Protein AF-0000000086661125 (afdb_homodimer)

Radius of gyration: 25.48 Å; Cα contacts (8 Å, |Δi|>4): 1404; chains: 2; bounding box: 56×73×65 Å

Foldseek 3Di:
DAAFEAAQAEAAAPPPLVVLVVVCVQQPDPVCSVVSSVWRHQAAPPVQVQCVVLRHFAYAYEYDPPALLQPADQVVSAVVQLVVLVRVLVNCVVAPQHYAYAGGAQPPQLLSRLVSQCCSCVPSVHLYHEHEQFHQYDPVSPDTHACQDPSNLNNQVSCVVSLHAYEYWYHWDDDPCCVPPPVVPSSCTPPVARGLVRRLVRVVSNQFQAVCVVPVSYAYEYEQLRSPVLVCQVVVQCCLVPPVCVVCVVVVNNVRGHDDGPLSCLQRHYAYENAPPLDLQSVLSSCVRNNLLRYAYHHNPPSGPSVVNSCRCVVPVVSSQVSNPHQVSSCNRRHVSVCVSSVPDRHGCNPPDTD/DAAFEAAQAEAAAPPPLVVLVVVCVQQPDPVCSVVSSVWRHQDAPPVQVQCVVLRHFAYAYEYDPPALLQPADQVVSAVVQLVVLVRVLVNCVVAPQHYAYAGGAQPPQLLSRLVVQVCSCVPSVHLYHEHEQFRQYDDVSPDTHACQDPSNLNNQVSCVVSLHAYEYWYHWDDDPCCVPPPVVPSSCTPPVAPGLVRRLVRVVSNQFQAVCVVPVSYAYEYEQLRSPPLVCQVVVQCCLVPPVCVVCVVVVNNVRGHDDGPLSCLQRHYAYENAPPLDLQSVLSSCVRNNLLRYAYHHNPPSGPSVVNSCRCVVPVVSSQVSNPHQVSSCNRRHVSVCVSSVPDRHGCNPPDTD

Solvent-accessible surface area (backbone atoms only — not comparable to full-atom values): 35273 Å² total; per-residue (Å²): 99,51,21,23,39,32,62,54,26,37,31,45,69,81,89,46,59,72,60,51,50,57,50,33,72,68,64,36,24,70,92,45,38,68,59,39,67,58,46,30,51,37,72,71,50,67,47,49,51,54,30,54,76,61,24,36,16,33,40,24,33,29,73,35,72,45,47,37,19,65,38,28,51,54,70,58,14,44,52,50,20,54,52,49,43,51,50,51,40,69,61,32,66,87,38,66,43,40,36,48,33,32,34,51,51,25,67,78,42,31,63,60,27,32,52,52,48,49,46,36,36,74,75,63,64,29,51,31,32,43,42,31,57,46,24,25,22,57,98,82,38,77,37,71,45,67,82,35,48,76,81,30,46,64,22,52,49,43,39,41,73,68,63,34,36,37,30,53,38,48,39,69,73,54,68,70,57,21,64,68,72,29,62,93,35,58,76,36,52,32,81,52,37,44,22,34,54,50,37,38,52,51,53,47,30,26,48,50,44,18,45,51,72,78,36,67,76,39,38,39,36,34,45,47,61,40,28,45,47,68,64,42,46,65,41,29,37,48,38,41,68,62,22,40,46,49,39,28,44,76,69,71,39,48,87,44,38,44,82,73,52,63,65,54,46,41,64,66,24,36,35,23,20,33,23,62,38,90,42,57,70,50,49,25,53,48,29,71,72,50,37,44,81,28,32,29,36,28,41,27,31,62,76,34,52,65,67,60,47,39,49,45,58,51,65,36,33,70,62,44,18,60,46,51,70,28,64,68,35,43,44,28,21,31,27,49,34,52,34,61,64,56,64,54,78,83,37,43,47,63,78,50,79,79,131,99,52,21,23,38,31,60,54,27,38,31,46,67,81,89,45,58,70,60,51,52,56,50,34,72,67,63,36,24,70,92,46,39,67,58,39,67,59,46,31,52,37,73,70,49,67,47,48,53,54,30,54,77,62,25,36,17,32,39,25,34,30,72,35,73,45,45,38,19,64,39,29,53,55,70,58,14,45,51,48,19,53,51,49,43,53,51,50,41,67,61,33,66,86,38,67,44,40,36,50,31,32,35,50,52,25,66,80,44,31,63,60,28,30,51,51,48,48,46,36,37,74,73,62,63,29,50,30,32,42,44,31,57,47,25,24,23,58,98,81,38,76,37,70,46,66,80,36,49,74,82,31,46,64,22,52,51,43,38,43,74,68,64,34,37,38,31,53,38,48,38,70,74,54,68,70,57,20,63,69,70,29,63,93,34,57,77,37,51,33,80,53,37,44,23,35,53,49,37,39,51,52,54,48,28,26,46,49,42,18,44,50,74,79,37,67,75,41,38,38,34,34,44,46,62,40,29,45,46,68,66,41,46,65,40,27,37,49,39,41,67,63,21,42,46,49,39,28,45,78,69,71,40,47,88,45,36,43,83,73,52,62,66,53,46,39,64,67,24,36,34,23,19,33,24,64,41,89,44,59,70,50,48,25,54,47,29,70,72,51,36,44,80,28,32,29,36,29,41,26,32,62,76,35,51,66,67,61,47,37,51,45,60,50,66,36,32,70,61,44,18,58,45,52,69,29,63,67,35,43,43,29,20,32,27,50,34,51,35,61,63,54,66,53,78,82,36,43,47,62,78,51,77,80,130

pLDDT: mean 97.79, std 1.73, range [87.06, 98.94]

Nearest PDB structures (foldseek):
  6jqx-assembly1_B  TM=9.943E-01  e=3.481E-51  Cutaneotrichosporon moniliiforme
  7a19-assembly1_A  TM=9.849E-01  e=1.470E-46  Aspergillus oryzae
  4qro-assembly1_A  TM=9.450E-01  e=3.802E-34  Polaromonas sp. JS666
  4qs5-assembly2_D  TM=8.682E-01  e=1.731E-26  Novosphingobium aromaticivorans DSM 12444
  4qrn-assembly1_A  TM=8.675E-01  e=1.731E-26  Novosphingobium aromaticivorans DSM 12444

Organism: Colletotrichum gloeosporioides (NCBI:txid474922)

Sequence (710 aa):
MLGKIALEEAYEMAGMEAKSRREAALYINPNDRTRYMRQISDVNDERVKLADDHGIGYTIISLTVPGIQGIADQAEAERRATEVNNWAHDQIKARPDKLGAFACLSMHDPAQAGRELTRCVKELGMHGALLCDFQHAGPNGETYKFYDQREYDVFWKVVCELDVPVYIHPAAPADVMFDKLYAERKYLIGPPLSFANGVNLHLMGIISNGVFDRFPNLKIIVGHLGEHLPLDFWRINHWFEDVKKPIAKDEGNEDNMCKKTIYDYFKQNIWVTTSGHFSTHTLKYVVDEIGADRVLFSVDYPYETIENCSAWWDGKAEEVKEAVGGVENYRKIGRDNAKKLLKLGSFHDSEAPVSMLGKIALEEAYEMAGMEAKSRREAALYINPNDRTRYMRQISDVNDERVKLADDHGIGYTIISLTVPGIQGIADQAEAERRATEVNNWAHDQIKARPDKLGAFACLSMHDPAQAGRELTRCVKELGMHGALLCDFQHAGPNGETYKFYDQREYDVFWKVVCELDVPVYIHPAAPADVMFDKLYAERKYLIGPPLSFANGVNLHLMGIISNGVFDRFPNLKIIVGHLGEHLPLDFWRINHWFEDVKKPIAKDEGNEDNMCKKTIYDYFKQNIWVTTSGHFSTHTLKYVVDEIGADRVLFSVDYPYETIENCSAWWDGKAEEVKEAVGGVENYRKIGRDNAKKLLKLGSFHDSEAPVS

Secondary structure (DSSP, 8-state):
--SEEEEEEEE--TT-HHHHHHHHHHHS-GGGHHHHHHHTT-SSSHHHHHHHHTTEEEEEEEEPTT-GGG---HHHHHHHHHHHHHHHHHHHTT-TTTEEEPBP---SSHHHHHHHHHHHHHTT----EEEESSEEESTTS-EEE-TTSGGGHHHHHHHHHHT--EEEE-----HHHIIIIIGGGGGGTTTTTHHHHHHHHHHHHHHHTTHHHH-TT--EEE-GGGTTGGGGHHHHHHHIIIIIHHHHHHTT-TTTS--S-HHHHHHHTEEEE-TT---HHHHHHHHHHH-GGGEE----TTTS-HHHHHHHHTTTHHHHHHHHTSHHHHHIIIIIHHHHHHT--S-TTTT----/--SEEEEEEEE--TT-HHHHHHHHHHHS-GGGHHHHHHHTT-SSSHHHHHHHHTTEEEEEEEEPTT-GGG--SHHHHHHHHHHHHHHHHHHHTT-TTTEEEPBP---SSHHHHHHHHHHHHHTS----EEEESSEEESTTS-EEE-TTSGGGHHHHHHHHHHT--EEEE-----HHHIIIIIGGGGGGTTTTTHHHHHHHHHHHHHHHTTHHHH-TT--EEE-GGGTTGGGGHHHHHHHIIIIIHHHHHHTT-TTTS--S-HHHHHHHTEEEE-TT---HHHHHHHHHHH-GGGEE----TTTS-HHHHHHHHTTTHHHHHHHHTSHHHHHIIIIIHHHHHHT--S-TTTT----

InterPro domains:
  IPR006680 Amidohydrolase-related [PF04909] (46-344)
  IPR032465 2-amino-3-carboxymuconate-6-semialdehyde decarboxylase [PTHR21240] (14-344)
  IPR032466 Metal-dependent hydrolase [SSF51556] (34-344)

Structure (mmCIF, N/CA/C/O backbone):
data_AF-0000000086661125-model_v1
#
loop_
_entity.id
_entity.type
_entity.pdbx_description
1 polymer 'Salicylate decarboxylase'
#
loop_
_atom_site.group_PDB
_atom_site.id
_atom_site.type_symbol
_atom_site.label_atom_id
_atom_site.label_alt_id
_atom_site.label_comp_id
_atom_site.label_asym_id
_atom_site.label_entity_id
_atom_site.label_seq_id
_atom_site.pdbx_PDB_ins_code
_atom_site.Cartn_x
_atom_site.Cartn_y
_atom_site.Cartn_z
_atom_site.occupancy
_atom_site.B_iso_or_equiv
_atom_site.auth_seq_id
_atom_site.auth_comp_id
_atom_site.auth_asym_id
_atom_site.auth_atom_id
_atom_site.pdbx_PDB_model_num
ATOM 1 N N . MET A 1 1 ? -11.336 11.297 27.094 1 96.06 1 MET A N 1
ATOM 2 C CA . MET A 1 1 ? -10.281 12.141 27.641 1 96.06 1 MET A CA 1
ATOM 3 C C . MET A 1 1 ? -10.414 13.57 27.141 1 96.06 1 MET A C 1
ATOM 5 O O . MET A 1 1 ? -10.953 13.805 26.047 1 96.06 1 MET A O 1
ATOM 9 N N . LEU A 1 2 ? -9.93 14.492 27.859 1 98.06 2 LEU A N 1
ATOM 10 C CA . LEU A 1 2 ? -9.922 15.914 27.531 1 98.06 2 LEU A CA 1
ATOM 11 C C . LEU A 1 2 ? -8.547 16.344 27.016 1 98.06 2 LEU A C 1
ATOM 13 O O . LEU A 1 2 ? -7.547 15.664 27.281 1 98.06 2 LEU A O 1
ATOM 17 N N . GLY A 1 3 ? -8.547 17.422 26.203 1 98.62 3 GLY A N 1
ATOM 18 C CA . GLY A 1 3 ? -7.293 18.016 25.766 1 98.62 3 GLY A CA 1
ATOM 19 C C . GLY A 1 3 ? -6.66 17.297 24.594 1 98.62 3 GLY A C 1
ATOM 20 O O . GLY A 1 3 ? -5.453 17.391 24.375 1 98.62 3 GLY A O 1
ATOM 21 N N . LYS A 1 4 ? -7.406 16.469 23.891 1 98.81 4 LYS A N 1
ATOM 22 C CA . LYS A 1 4 ? -6.867 15.836 22.688 1 98.81 4 LYS A CA 1
ATOM 23 C C . LYS A 1 4 ? -6.438 16.875 21.656 1 98.81 4 LYS A C 1
ATOM 25 O O . LYS A 1 4 ? -6.977 17.984 21.625 1 98.81 4 LYS A O 1
ATOM 30 N N . ILE A 1 5 ? -5.445 16.547 20.875 1 98.88 5 ILE A N 1
ATOM 31 C CA . ILE A 1 5 ? -4.977 17.422 19.797 1 98.88 5 ILE A CA 1
ATOM 32 C C . ILE A 1 5 ? -5.234 16.766 18.453 1 98.88 5 ILE A C 1
ATOM 34 O O . ILE A 1 5 ? -4.75 15.656 18.188 1 98.88 5 ILE A O 1
ATOM 38 N N . ALA A 1 6 ? -5.992 17.375 17.562 1 98.5 6 ALA A N 1
ATOM 39 C CA . ALA A 1 6 ? -6.27 16.875 16.219 1 98.5 6 ALA A CA 1
ATOM 40 C C . ALA A 1 6 ? -5.48 17.656 15.18 1 98.5 6 ALA A C 1
ATOM 42 O O . ALA A 1 6 ? -5.402 18.875 15.242 1 98.5 6 ALA A O 1
ATOM 43 N N . LEU A 1 7 ? -4.82 17.031 14.148 1 96.25 7 LEU A N 1
ATOM 44 C CA . LEU A 1 7 ? -3.848 17.719 13.312 1 96.25 7 LEU A CA 1
ATOM 45 C C . LEU A 1 7 ? -4.168 17.547 11.836 1 96.25 7 LEU A C 1
ATOM 47 O O . LEU A 1 7 ? -3.498 18.125 10.977 1 96.25 7 LEU A O 1
ATOM 51 N N . GLU A 1 8 ? -4.941 16.859 11.305 1 93.69 8 GLU A N 1
ATOM 52 C CA . GLU A 1 8 ? -5.402 16.703 9.93 1 93.69 8 GLU A CA 1
ATOM 53 C C . GLU A 1 8 ? -6.867 17.109 9.781 1 93.69 8 GLU A C 1
ATOM 55 O O . GLU A 1 8 ? -7.676 16.344 9.242 1 93.69 8 GLU A O 1
ATOM 60 N N . GLU A 1 9 ? -7.125 18.312 10.266 1 98 9 GLU A N 1
ATOM 61 C CA . GLU A 1 9 ? -8.492 18.828 10.195 1 98 9 GLU A CA 1
ATOM 62 C C . GLU A 1 9 ? -8.656 19.828 9.055 1 98 9 GLU A C 1
ATOM 64 O O . GLU A 1 9 ? -8.117 20.938 9.117 1 98 9 GLU A O 1
ATOM 69 N N . ALA A 1 10 ? -9.453 19.469 8.125 1 98.38 10 ALA A N 1
ATOM 70 C CA . ALA A 1 10 ? -9.422 20.141 6.832 1 98.38 10 ALA A CA 1
ATOM 71 C C . ALA A 1 10 ? -10.32 21.375 6.828 1 98.38 10 ALA A C 1
ATOM 73 O O . ALA A 1 10 ? -11.359 21.406 7.496 1 98.38 10 ALA A O 1
ATOM 74 N N . TYR A 1 11 ? -9.875 22.344 6.117 1 98.25 11 TYR A N 1
ATOM 75 C CA . TYR A 1 11 ? -10.727 23.484 5.805 1 98.25 11 TYR A CA 1
ATOM 76 C C . TYR A 1 11 ? -10.602 23.875 4.34 1 98.25 11 TYR A C 1
ATOM 78 O O . TYR A 1 11 ? -9.633 23.5 3.672 1 98.25 11 TYR A O 1
ATOM 86 N N . GLU A 1 12 ? -11.57 24.484 3.818 1 97.56 12 GLU A N 1
ATOM 87 C CA . GLU A 1 12 ? -11.531 25.234 2.564 1 97.56 12 GLU A CA 1
ATOM 88 C C . GLU A 1 12 ? -11.891 26.703 2.783 1 97.56 12 GLU A C 1
ATOM 90 O O . GLU A 1 12 ? -12.711 27.016 3.641 1 97.56 12 GLU A O 1
ATOM 95 N N . MET A 1 13 ? -11.148 27.562 2.088 1 95.19 13 MET A N 1
ATOM 96 C CA . MET A 1 13 ? -11.445 29 2.191 1 95.19 13 MET A CA 1
ATOM 97 C C . MET A 1 13 ? -12.875 29.297 1.753 1 95.19 13 MET A C 1
ATOM 99 O O . MET A 1 13 ? -13.359 28.719 0.779 1 95.19 13 MET A O 1
ATOM 103 N N . ALA A 1 14 ? -13.516 30.297 2.404 1 89.44 14 ALA A N 1
ATOM 104 C CA . ALA A 1 14 ? -14.859 30.719 2.018 1 89.44 14 ALA A CA 1
ATOM 105 C C . ALA A 1 14 ? -14.883 31.203 0.57 1 89.44 14 ALA A C 1
ATOM 107 O O . ALA A 1 14 ? -13.945 31.859 0.11 1 89.44 14 ALA A O 1
ATOM 108 N N . GLY A 1 15 ? -15.938 30.859 -0.132 1 90 15 GLY A N 1
ATOM 109 C CA . GLY A 1 15 ? -16.062 31.297 -1.515 1 90 15 GLY A CA 1
ATOM 110 C C . GLY A 1 15 ? -15.656 30.234 -2.514 1 90 15 GLY A C 1
ATOM 111 O O . GLY A 1 15 ? -15.805 30.406 -3.723 1 90 15 GLY A O 1
ATOM 112 N N . MET A 1 16 ? -15.18 29.109 -2.068 1 94 16 MET A N 1
ATOM 113 C CA . MET A 1 16 ? -14.719 28.031 -2.941 1 94 16 MET A CA 1
ATOM 114 C C . MET A 1 16 ? -15.734 26.891 -2.982 1 94 16 MET A C 1
ATOM 116 O O . MET A 1 16 ? -15.352 25.719 -2.979 1 94 16 MET A O 1
ATOM 120 N N . GLU A 1 17 ? -16.953 27.203 -3.01 1 93.38 17 GLU A N 1
ATOM 121 C CA . GLU A 1 17 ? -18.031 26.219 -2.904 1 93.38 17 GLU A CA 1
ATOM 122 C C . GLU A 1 17 ? -17.984 25.25 -4.074 1 93.38 17 GLU A C 1
ATOM 124 O O . GLU A 1 17 ? -18.297 24.062 -3.908 1 93.38 17 GLU A O 1
ATOM 129 N N . ALA A 1 18 ? -17.734 25.766 -5.246 1 93.12 18 ALA A N 1
ATOM 130 C CA . ALA A 1 18 ? -17.688 24.891 -6.414 1 93.12 18 ALA A CA 1
ATOM 131 C C . ALA A 1 18 ? -16.641 23.797 -6.234 1 93.12 18 ALA A C 1
ATOM 133 O O . ALA A 1 18 ? -16.875 22.641 -6.555 1 93.12 18 ALA A O 1
ATOM 134 N N . LYS A 1 19 ? -15.492 24.188 -5.77 1 93.69 19 LYS A N 1
ATOM 135 C CA . LYS A 1 19 ? -14.438 23.234 -5.477 1 93.69 19 LYS A CA 1
ATOM 136 C C . LYS A 1 19 ? -14.883 22.234 -4.414 1 93.69 19 LYS A C 1
ATOM 138 O O . LYS A 1 19 ? -14.68 21.031 -4.562 1 93.69 19 LYS A O 1
ATOM 143 N N . SER A 1 20 ? -15.43 22.719 -3.379 1 95.94 20 SER A N 1
ATOM 144 C CA . SER A 1 20 ? -15.883 21.875 -2.281 1 95.94 20 SER A CA 1
ATOM 145 C C . SER A 1 20 ? -16.922 20.859 -2.758 1 95.94 20 SER A C 1
ATOM 147 O O . SER A 1 20 ? -16.938 19.719 -2.295 1 95.94 20 SER A O 1
ATOM 149 N N . ARG A 1 21 ? -17.75 21.297 -3.684 1 95.62 21 ARG A N 1
ATOM 150 C CA . ARG A 1 21 ? -18.781 20.406 -4.227 1 95.62 21 ARG A CA 1
ATOM 151 C C . ARG A 1 21 ? -18.141 19.266 -5.023 1 95.62 21 ARG A C 1
ATOM 153 O O . ARG A 1 21 ? -18.609 18.125 -4.977 1 95.62 21 ARG A O 1
ATOM 160 N N . ARG A 1 22 ? -17.125 19.609 -5.715 1 93.19 22 ARG A N 1
ATOM 161 C CA . ARG A 1 22 ? -16.406 18.594 -6.473 1 93.19 22 ARG A CA 1
ATOM 162 C C . ARG A 1 22 ? -15.789 17.547 -5.543 1 93.19 22 ARG A C 1
ATOM 164 O O . ARG A 1 22 ? -15.867 16.344 -5.816 1 93.19 22 ARG A O 1
ATOM 171 N N . GLU A 1 23 ? -15.172 17.953 -4.516 1 94.75 23 GLU A N 1
ATOM 172 C CA . GLU A 1 23 ? -14.602 17.047 -3.531 1 94.75 23 GLU A CA 1
ATOM 173 C C . GLU A 1 23 ? -15.688 16.219 -2.852 1 94.75 23 GLU A C 1
ATOM 175 O O . GLU A 1 23 ? -15.516 15.023 -2.615 1 94.75 23 GLU A O 1
ATOM 180 N N . ALA A 1 24 ? -16.75 16.891 -2.525 1 95.62 24 ALA A N 1
ATOM 181 C CA . ALA A 1 24 ? -17.859 16.188 -1.883 1 95.62 24 ALA A CA 1
ATOM 182 C C . ALA A 1 24 ? -18.375 15.039 -2.754 1 95.62 24 ALA A C 1
ATOM 184 O O . ALA A 1 24 ? -18.766 13.992 -2.242 1 95.62 24 ALA A O 1
ATOM 185 N N . ALA A 1 25 ? -18.391 15.242 -4.016 1 94.69 25 ALA A N 1
ATOM 186 C CA . ALA A 1 25 ? -18.875 14.227 -4.945 1 94.69 25 ALA A CA 1
ATOM 187 C C . ALA A 1 25 ? -18 12.969 -4.891 1 94.69 25 ALA A C 1
ATOM 189 O O . ALA A 1 25 ? -18.484 11.867 -5.145 1 94.69 25 ALA A O 1
ATOM 190 N N . LEU A 1 26 ? -16.766 13.133 -4.457 1 93.94 26 LEU A N 1
ATOM 191 C CA . LEU A 1 26 ? -15.82 12.023 -4.457 1 93.94 26 LEU A CA 1
ATOM 192 C C . LEU A 1 26 ? -15.742 11.367 -3.082 1 93.94 26 LEU A C 1
ATOM 194 O O . LEU A 1 26 ? -15.453 10.172 -2.975 1 93.94 26 LEU A O 1
ATOM 198 N N . TYR A 1 27 ? -16.016 12.172 -2.064 1 97.5 27 TYR A N 1
ATOM 199 C CA . TYR A 1 27 ? -15.523 11.703 -0.769 1 97.5 27 TYR A CA 1
ATOM 200 C C . TYR A 1 27 ? -16.641 11.711 0.266 1 97.5 27 TYR A C 1
ATOM 202 O O . TYR A 1 27 ? -16.422 11.375 1.432 1 97.5 27 TYR A O 1
ATOM 210 N N . ILE A 1 28 ? -17.812 12.148 -0.161 1 98.5 28 ILE A N 1
ATOM 211 C CA . ILE A 1 28 ? -18.844 12.305 0.86 1 98.5 28 ILE A CA 1
ATOM 212 C C . ILE A 1 28 ? -20.109 11.562 0.439 1 98.5 28 ILE A C 1
ATOM 214 O O . ILE A 1 28 ? -20.547 11.672 -0.709 1 98.5 28 ILE A O 1
ATOM 218 N N . ASN A 1 29 ? -20.625 10.766 1.358 1 98.38 29 ASN A N 1
ATOM 219 C CA . ASN A 1 29 ? -21.953 10.203 1.174 1 98.38 29 ASN A CA 1
ATOM 220 C C . ASN A 1 29 ? -22.953 11.273 0.729 1 98.38 29 ASN A C 1
ATOM 222 O O . ASN A 1 29 ? -23.047 12.336 1.341 1 98.38 29 ASN A O 1
ATOM 226 N N . PRO A 1 30 ? -23.719 10.961 -0.304 1 98 30 PRO A N 1
ATOM 227 C CA . PRO A 1 30 ? -24.672 11.953 -0.806 1 98 30 PRO A CA 1
ATOM 228 C C . PRO A 1 30 ? -25.578 12.5 0.288 1 98 30 PRO A C 1
ATOM 230 O O . PRO A 1 30 ? -25.922 13.688 0.286 1 98 30 PRO A O 1
ATOM 233 N N . ASN A 1 31 ? -25.938 11.727 1.243 1 97.94 31 ASN A N 1
ATOM 234 C CA . ASN A 1 31 ? -26.859 12.125 2.301 1 97.94 31 ASN A CA 1
ATOM 235 C C . ASN A 1 31 ? -26.156 12.992 3.348 1 97.94 31 ASN A C 1
ATOM 237 O O . ASN A 1 31 ? -26.812 13.547 4.234 1 97.94 31 ASN A O 1
ATOM 241 N N . ASP A 1 32 ? -24.891 13.164 3.223 1 98.19 32 ASP A N 1
ATOM 242 C CA . ASP A 1 32 ? -24.141 13.891 4.234 1 98.19 32 ASP A CA 1
ATOM 243 C C . ASP A 1 32 ? -23.484 15.141 3.648 1 98.19 32 ASP A C 1
ATOM 245 O O . ASP A 1 32 ? -22.719 15.828 4.324 1 98.19 32 ASP A O 1
ATOM 249 N N . ARG A 1 33 ? -23.734 15.445 2.355 1 98.06 33 ARG A N 1
ATOM 250 C CA . ARG A 1 33 ? -23.031 16.5 1.637 1 98.06 33 ARG A CA 1
ATOM 251 C C . ARG A 1 33 ? -23.406 17.875 2.174 1 98.06 33 ARG A C 1
ATOM 253 O O . ARG A 1 33 ? -22.562 18.781 2.203 1 98.06 33 ARG A O 1
ATOM 260 N N . THR A 1 34 ? -24.625 18.016 2.682 1 97.75 34 THR A N 1
ATOM 261 C CA . THR A 1 34 ? -25.031 19.281 3.275 1 97.75 34 THR A CA 1
ATOM 262 C C . THR A 1 34 ? -24.203 19.594 4.52 1 97.75 34 THR A C 1
ATOM 264 O O . THR A 1 34 ? -23.719 20.719 4.691 1 97.75 34 THR A O 1
ATOM 267 N N . ARG A 1 35 ? -24.062 18.609 5.328 1 97.75 35 ARG A N 1
ATOM 268 C CA . ARG A 1 35 ? -23.219 18.766 6.512 1 97.75 35 ARG A CA 1
ATOM 269 C C . ARG A 1 35 ? -21.797 19.156 6.125 1 97.75 35 ARG A C 1
ATOM 271 O O . ARG A 1 35 ? -21.234 20.078 6.691 1 97.75 35 ARG A O 1
ATOM 278 N N . TYR A 1 36 ? -21.234 18.453 5.184 1 98.06 36 TYR A N 1
ATOM 279 C CA . TYR A 1 36 ? -19.859 18.688 4.738 1 98.06 36 TYR A CA 1
ATOM 280 C C . TYR A 1 36 ? -19.703 20.109 4.219 1 98.06 36 TYR A C 1
ATOM 282 O O . TYR A 1 36 ? -18.734 20.797 4.574 1 98.06 36 TYR A O 1
ATOM 290 N N . MET A 1 37 ? -20.625 20.547 3.396 1 97.31 37 MET A N 1
ATOM 291 C CA . MET A 1 37 ? -20.531 21.875 2.779 1 97.31 37 MET A CA 1
ATOM 292 C C . MET A 1 37 ? -20.578 22.969 3.834 1 97.31 37 MET A C 1
ATOM 294 O O . MET A 1 37 ? -19.938 24.016 3.684 1 97.31 37 MET A O 1
ATOM 298 N N . ARG A 1 38 ? -21.297 22.688 4.914 1 96.38 38 ARG A N 1
ATOM 299 C CA . ARG A 1 38 ? -21.391 23.641 6.008 1 96.38 38 ARG A CA 1
ATOM 300 C C . ARG A 1 38 ? -20.109 23.641 6.84 1 96.38 38 ARG A C 1
ATOM 302 O O . ARG A 1 38 ? -19.609 24.703 7.223 1 96.38 38 ARG A O 1
ATOM 309 N N . GLN A 1 39 ? -19.516 22.562 6.996 1 97.75 39 GLN A N 1
ATOM 310 C CA . GLN A 1 39 ? -18.453 22.375 7.973 1 97.75 39 GLN A CA 1
ATOM 311 C C . GLN A 1 39 ? -17.094 22.688 7.363 1 97.75 39 GLN A C 1
ATOM 313 O O . GLN A 1 39 ? -16.172 23.141 8.062 1 97.75 39 GLN A O 1
ATOM 318 N N . ILE A 1 40 ? -16.922 22.5 6.062 1 98 40 ILE A N 1
ATOM 319 C CA . ILE A 1 40 ? -15.602 22.547 5.449 1 98 40 ILE A CA 1
ATOM 320 C C . ILE A 1 40 ? -15.055 23.969 5.484 1 98 40 ILE A C 1
ATOM 322 O O . ILE A 1 40 ? -13.844 24.172 5.566 1 98 40 ILE A O 1
ATOM 326 N N . SER A 1 41 ? -15.891 25 5.508 1 94.81 41 SER A N 1
ATOM 327 C CA . SER A 1 41 ? -15.43 26.391 5.516 1 94.81 41 SER A CA 1
ATOM 328 C C . SER A 1 41 ? -15.609 27.031 6.891 1 94.81 41 SER A C 1
ATOM 330 O O . SER A 1 41 ? -15.219 28.172 7.102 1 94.81 41 SER A O 1
ATOM 332 N N . ASP A 1 42 ? -16.219 26.281 7.812 1 95.88 42 ASP A N 1
ATOM 333 C CA . ASP A 1 42 ? -16.391 26.75 9.188 1 95.88 42 ASP A CA 1
ATOM 334 C C . ASP A 1 42 ? -15.156 26.438 10.023 1 95.88 42 ASP A C 1
ATOM 336 O O . ASP A 1 42 ? -14.953 25.281 10.43 1 95.88 42 ASP A O 1
ATOM 340 N N . VAL A 1 43 ? -14.383 27.406 10.312 1 95.94 43 VAL A N 1
ATOM 341 C CA . VAL A 1 43 ? -13.109 27.188 11 1 95.94 43 VAL A CA 1
ATOM 342 C C . VAL A 1 43 ? -13.281 27.453 12.5 1 95.94 43 VAL A C 1
ATOM 344 O O . VAL A 1 43 ? -12.719 26.734 13.328 1 95.94 43 VAL A O 1
ATOM 347 N N . ASN A 1 44 ? -14.109 28.391 12.891 1 94.75 44 ASN A N 1
ATOM 348 C CA . ASN A 1 44 ? -14.016 28.859 14.273 1 94.75 44 ASN A CA 1
ATOM 349 C C . ASN A 1 44 ? -15.391 28.906 14.938 1 94.75 44 ASN A C 1
ATOM 351 O O . ASN A 1 44 ? -15.594 29.672 15.891 1 94.75 44 ASN A O 1
ATOM 355 N N . ASP A 1 45 ? -16.359 28.234 14.492 1 95.81 45 ASP A N 1
ATOM 356 C CA . ASP A 1 45 ? -17.703 28.188 15.078 1 95.81 45 ASP A CA 1
ATOM 357 C C . ASP A 1 45 ? -18.109 26.734 15.367 1 95.81 45 ASP A C 1
ATOM 359 O O . ASP A 1 45 ? -17.766 26.188 16.422 1 95.81 45 ASP A O 1
ATOM 363 N N . GLU A 1 46 ? -18.734 26.125 14.391 1 97.31 46 GLU A N 1
ATOM 364 C CA . GLU A 1 46 ? -19.219 24.766 14.602 1 97.31 46 GLU A CA 1
ATOM 365 C C . GLU A 1 46 ? -18.062 23.812 14.922 1 97.31 46 GLU A C 1
ATOM 367 O O . GLU A 1 46 ? -18.203 22.938 15.781 1 97.31 46 GLU A O 1
ATOM 372 N N . ARG A 1 47 ? -17.016 23.984 14.242 1 97.38 47 ARG A N 1
ATOM 373 C CA . ARG A 1 47 ? -15.836 23.141 14.445 1 97.38 47 ARG A CA 1
ATOM 374 C C . ARG A 1 47 ? -15.367 23.203 15.898 1 97.38 47 ARG A C 1
ATOM 376 O O . ARG A 1 47 ? -15.117 22.172 16.516 1 97.38 47 ARG A O 1
ATOM 383 N N . VAL A 1 48 ? -15.227 24.391 16.422 1 97.75 48 VAL A N 1
ATOM 384 C CA . VAL A 1 48 ? -14.711 24.578 17.781 1 97.75 48 VAL A CA 1
ATOM 385 C C . VAL A 1 48 ? -15.688 24 18.797 1 97.75 48 VAL A C 1
ATOM 387 O O . VAL A 1 48 ? -15.281 23.344 19.766 1 97.75 48 VAL A O 1
ATOM 390 N N . LYS A 1 49 ? -16.969 24.234 18.562 1 97.94 49 LYS A N 1
ATOM 391 C CA . LYS A 1 49 ? -17.984 23.719 19.469 1 97.94 49 LYS A CA 1
ATOM 392 C C . LYS A 1 49 ? -17.969 22.188 19.5 1 97.94 49 LYS A C 1
ATOM 394 O O . LYS A 1 49 ? -18.031 21.594 20.578 1 97.94 49 LYS A O 1
ATOM 399 N N . LEU A 1 50 ? -17.938 21.578 18.359 1 98.06 50 LEU A N 1
ATOM 400 C CA . LEU A 1 50 ? -17.875 20.109 18.266 1 98.06 50 LEU A CA 1
ATOM 401 C C . LEU A 1 50 ? -16.625 19.578 18.953 1 98.06 50 LEU A C 1
ATOM 403 O O . LEU A 1 50 ? -16.688 18.562 19.641 1 98.06 50 LEU A O 1
ATOM 407 N N . ALA A 1 51 ? -15.523 20.266 18.719 1 98.31 51 ALA A N 1
ATOM 408 C CA . ALA A 1 51 ? -14.273 19.875 19.375 1 98.31 51 ALA A CA 1
ATOM 409 C C . ALA A 1 51 ? -14.398 19.922 20.891 1 98.31 51 ALA A C 1
ATOM 411 O O . ALA A 1 51 ? -14.047 18.953 21.578 1 98.31 51 ALA A O 1
ATOM 412 N N . ASP A 1 52 ? -14.953 20.984 21.391 1 97.94 52 ASP A N 1
ATOM 413 C CA . ASP A 1 52 ? -15.164 21.141 22.828 1 97.94 52 ASP A CA 1
ATOM 414 C C . ASP A 1 52 ? -16.047 20.031 23.375 1 97.94 52 ASP A C 1
ATOM 416 O O . ASP A 1 52 ? -15.727 19.422 24.391 1 97.94 52 ASP A O 1
ATOM 420 N N . ASP A 1 53 ? -17.078 19.797 22.672 1 98.38 53 ASP A N 1
ATOM 421 C CA . ASP A 1 53 ? -18.078 18.828 23.125 1 98.38 53 ASP A CA 1
ATOM 422 C C . ASP A 1 53 ? -17.5 17.422 23.203 1 98.38 53 ASP A C 1
ATOM 424 O O . ASP A 1 53 ? -18.016 16.562 23.906 1 98.38 53 ASP A O 1
ATOM 428 N N . HIS A 1 54 ? -16.406 17.234 22.5 1 98.44 54 HIS A N 1
ATOM 429 C CA . HIS A 1 54 ? -15.867 15.875 22.422 1 98.44 54 HIS A CA 1
ATOM 430 C C . HIS A 1 54 ? -14.438 15.812 22.953 1 98.44 54 HIS A C 1
ATOM 432 O O . HIS A 1 54 ? -13.688 14.891 22.625 1 98.44 54 HIS A O 1
ATOM 438 N N . GLY A 1 55 ? -14.023 16.812 23.641 1 98.56 55 GLY A N 1
ATOM 439 C CA . GLY A 1 55 ? -12.797 16.75 24.422 1 98.56 55 GLY A CA 1
ATOM 440 C C . GLY A 1 55 ? -11.555 17.031 23.609 1 98.56 55 GLY A C 1
ATOM 441 O O . GLY A 1 55 ? -10.438 16.688 24.016 1 98.56 55 GLY A O 1
ATOM 442 N N . ILE A 1 56 ? -11.719 17.562 22.438 1 98.81 56 ILE A N 1
ATOM 443 C CA . ILE A 1 56 ? -10.57 18.031 21.672 1 98.81 56 ILE A CA 1
ATOM 444 C C . ILE A 1 56 ? -10.203 19.453 22.109 1 98.81 56 ILE A C 1
ATOM 446 O O . ILE A 1 56 ? -10.977 20.391 21.906 1 98.81 56 ILE A O 1
ATOM 450 N N . GLY A 1 57 ? -9.016 19.578 22.672 1 98.69 57 GLY A N 1
ATOM 451 C CA . GLY A 1 57 ? -8.617 20.844 23.266 1 98.69 57 GLY A CA 1
ATOM 452 C C . GLY A 1 57 ? -7.918 21.766 22.281 1 98.69 57 GLY A C 1
ATOM 453 O O . GLY A 1 57 ? -7.875 22.969 22.484 1 98.69 57 GLY A O 1
ATOM 454 N N . TYR A 1 58 ? -7.348 21.203 21.281 1 98.69 58 TYR A N 1
ATOM 455 C CA . TYR A 1 58 ? -6.605 21.969 20.297 1 98.69 58 TYR A CA 1
ATOM 456 C C . TYR A 1 58 ? -6.727 21.344 18.906 1 98.69 58 TYR A C 1
ATOM 458 O O . TYR A 1 58 ? -6.598 20.125 18.766 1 98.69 58 TYR A O 1
ATOM 466 N N . THR A 1 59 ? -7.078 22.125 17.922 1 98.75 59 THR A N 1
ATOM 467 C CA . THR A 1 59 ? -7.246 21.672 16.547 1 98.75 59 THR A CA 1
ATOM 468 C C . THR A 1 59 ? -6.273 22.391 15.609 1 98.75 59 THR A C 1
ATOM 470 O O . THR A 1 59 ? -6.211 23.625 15.602 1 98.75 59 THR A O 1
ATOM 473 N N . ILE A 1 60 ? -5.469 21.656 14.891 1 98.75 60 ILE A N 1
ATOM 474 C CA . ILE A 1 60 ? -4.633 22.203 13.828 1 98.75 60 ILE A CA 1
ATOM 475 C C . ILE A 1 60 ? -5.344 22.062 12.484 1 98.75 60 ILE A C 1
ATOM 477 O O . ILE A 1 60 ? -5.605 20.938 12.023 1 98.75 60 ILE A O 1
ATOM 481 N N . ILE A 1 61 ? -5.645 23.156 11.859 1 98.56 61 ILE A N 1
ATOM 482 C CA . ILE A 1 61 ? -6.375 23.125 10.594 1 98.56 61 ILE A CA 1
ATOM 483 C C . ILE A 1 61 ? -5.387 23.141 9.43 1 98.56 61 ILE A C 1
ATOM 485 O O . ILE A 1 61 ? -4.285 23.688 9.547 1 98.56 61 ILE A O 1
ATOM 489 N N . SER A 1 62 ? -5.719 22.547 8.383 1 98.44 62 SER A N 1
ATOM 490 C CA . SER A 1 62 ? -4.922 22.531 7.16 1 98.44 62 SER A CA 1
ATOM 491 C C . SER A 1 62 ? -5.809 22.609 5.922 1 98.44 62 SER A C 1
ATOM 493 O O . SER A 1 62 ? -6.945 22.125 5.938 1 98.44 62 SER A O 1
ATOM 495 N N . LEU A 1 63 ? -5.301 23.219 4.887 1 98.38 63 LEU A N 1
ATOM 496 C CA . LEU A 1 63 ? -6.043 23.359 3.639 1 98.38 63 LEU A CA 1
ATOM 497 C C . LEU A 1 63 ? -6.371 22 3.043 1 98.38 63 LEU A C 1
ATOM 499 O O . LEU A 1 63 ? -5.504 21.125 2.973 1 98.38 63 LEU A O 1
ATOM 503 N N . THR A 1 64 ? -7.582 21.812 2.656 1 97.88 64 THR A N 1
ATOM 504 C CA . THR A 1 64 ? -8.062 20.531 2.135 1 97.88 64 THR A CA 1
ATOM 505 C C . THR A 1 64 ? -7.457 20.25 0.762 1 97.88 64 THR A C 1
ATOM 507 O O . THR A 1 64 ? -6.812 21.109 0.169 1 97.88 64 THR A O 1
ATOM 510 N N . VAL A 1 65 ? -7.578 19.094 0.293 1 96 65 VAL A N 1
ATOM 511 C CA . VAL A 1 65 ? -7.086 18.594 -0.986 1 96 65 VAL A CA 1
ATOM 512 C C . VAL A 1 65 ? -7.781 19.328 -2.131 1 96 65 VAL A C 1
ATOM 514 O O . VAL A 1 65 ? -8.938 19.734 -2.002 1 96 65 VAL A O 1
ATOM 517 N N . PRO A 1 66 ? -7.16 19.453 -3.27 1 95.19 66 PRO A N 1
ATOM 518 C CA . PRO A 1 66 ? -5.785 19.031 -3.555 1 95.19 66 PRO A CA 1
ATOM 519 C C . PRO A 1 66 ? -4.75 20.047 -3.08 1 95.19 66 PRO A C 1
ATOM 521 O O . PRO A 1 66 ? -3.555 19.891 -3.354 1 95.19 66 PRO A O 1
ATOM 524 N N . GLY A 1 67 ? -5.242 21.094 -2.393 1 96.25 67 GLY A N 1
ATOM 525 C CA . GLY A 1 67 ? -4.363 22.109 -1.854 1 96.25 67 GLY A CA 1
ATOM 526 C C . GLY A 1 67 ? -3.631 22.891 -2.928 1 96.25 67 GLY A C 1
ATOM 527 O O . GLY A 1 67 ? -4.141 23.062 -4.039 1 96.25 67 GLY A O 1
ATOM 528 N N . ILE A 1 68 ? -2.48 23.422 -2.529 1 98.44 68 ILE A N 1
ATOM 529 C CA . ILE A 1 68 ? -1.681 24.25 -3.426 1 98.44 68 ILE A CA 1
ATOM 530 C C . ILE A 1 68 ? -1.003 23.375 -4.473 1 98.44 68 ILE A C 1
ATOM 532 O O . ILE A 1 68 ? -0.726 23.828 -5.586 1 98.44 68 ILE A O 1
ATOM 536 N N . GLN A 1 69 ? -0.801 22.094 -4.113 1 98.31 69 GLN A N 1
ATOM 537 C CA . GLN A 1 69 ? -0.093 21.141 -4.965 1 98.31 69 GLN A CA 1
ATOM 538 C C . GLN A 1 69 ? -0.877 20.859 -6.242 1 98.31 69 GLN A C 1
ATOM 540 O O . GLN A 1 69 ? -0.31 20.406 -7.234 1 98.31 69 GLN A O 1
ATOM 545 N N . GLY A 1 70 ? -2.156 21.141 -6.246 1 96.69 70 GLY A N 1
ATOM 546 C CA . GLY A 1 70 ? -2.971 20.938 -7.434 1 96.69 70 GLY A CA 1
ATOM 547 C C . GLY A 1 70 ? -2.867 22.078 -8.438 1 96.69 70 GLY A C 1
ATOM 548 O O . GLY A 1 70 ? -3.404 21.984 -9.539 1 96.69 70 GLY A O 1
ATOM 549 N N . ILE A 1 71 ? -2.174 23.156 -8.078 1 97.38 71 ILE A N 1
ATOM 550 C CA . ILE A 1 71 ? -2.047 24.312 -8.945 1 97.38 71 ILE A CA 1
ATOM 551 C C . ILE A 1 71 ? -0.741 24.234 -9.734 1 97.38 71 ILE A C 1
ATOM 553 O O . ILE A 1 71 ? 0.342 24.406 -9.172 1 97.38 71 ILE A O 1
ATOM 557 N N . ALA A 1 72 ? -0.813 24.031 -11.031 1 97.38 72 ALA A N 1
ATOM 558 C CA . ALA A 1 72 ? 0.346 23.766 -11.883 1 97.38 72 ALA A CA 1
ATOM 559 C C . ALA A 1 72 ? 1.123 25.062 -12.156 1 97.38 72 ALA A C 1
ATOM 561 O O . ALA A 1 72 ? 2.346 25.031 -12.32 1 97.38 72 ALA A O 1
ATOM 562 N N . ASP A 1 73 ? 0.395 26.141 -12.273 1 97.81 73 ASP A N 1
ATOM 563 C CA . ASP A 1 73 ? 1.068 27.406 -12.539 1 97.81 73 ASP A CA 1
ATOM 564 C C . ASP A 1 73 ? 1.802 27.922 -11.305 1 97.81 73 ASP A C 1
ATOM 566 O O . ASP A 1 73 ? 1.183 28.172 -10.266 1 97.81 73 ASP A O 1
ATOM 570 N N . GLN A 1 74 ? 3.092 28.094 -11.406 1 98.19 74 GLN A N 1
ATOM 571 C CA . GLN A 1 74 ? 3.934 28.422 -10.258 1 98.19 74 GLN A CA 1
ATOM 572 C C . GLN A 1 74 ? 3.51 29.75 -9.625 1 98.19 74 GLN A C 1
ATOM 574 O O . GLN A 1 74 ? 3.326 29.828 -8.406 1 98.19 74 GLN A O 1
ATOM 579 N N . ALA A 1 75 ? 3.371 30.766 -10.43 1 98.25 75 ALA A N 1
ATOM 580 C CA . ALA A 1 75 ? 3.029 32.094 -9.898 1 98.25 75 ALA A CA 1
ATOM 581 C C . ALA A 1 75 ? 1.683 32.062 -9.18 1 98.25 75 ALA A C 1
ATOM 583 O O . ALA A 1 75 ? 1.528 32.656 -8.109 1 98.25 75 ALA A O 1
ATOM 584 N N . GLU A 1 76 ? 0.739 31.375 -9.789 1 98.12 76 GLU A N 1
ATOM 585 C CA . GLU A 1 76 ? -0.578 31.25 -9.172 1 98.12 76 GLU A CA 1
ATOM 586 C C . GLU A 1 76 ? -0.5 30.453 -7.867 1 98.12 76 GLU A C 1
ATOM 588 O O . GLU A 1 76 ? -1.13 30.828 -6.875 1 98.12 76 GLU A O 1
ATOM 593 N N . ALA A 1 77 ? 0.225 29.391 -7.852 1 98.62 77 ALA A N 1
ATOM 594 C CA . ALA A 1 77 ? 0.378 28.547 -6.664 1 98.62 77 ALA A CA 1
ATOM 595 C C . ALA A 1 77 ? 0.988 29.344 -5.512 1 98.62 77 ALA A C 1
ATOM 597 O O . ALA A 1 77 ? 0.512 29.266 -4.375 1 98.62 77 ALA A O 1
ATOM 598 N N . GLU A 1 78 ? 2.018 30.094 -5.785 1 98.81 78 GLU A N 1
ATOM 599 C CA . GLU A 1 78 ? 2.695 30.891 -4.766 1 98.81 78 GLU A CA 1
ATOM 600 C C . GLU A 1 78 ? 1.778 31.984 -4.219 1 98.81 78 GLU A C 1
ATOM 602 O O . GLU A 1 78 ? 1.709 32.188 -3.004 1 98.81 78 GLU A O 1
ATOM 607 N N . ARG A 1 79 ? 1.085 32.625 -5.105 1 98.69 79 ARG A N 1
ATOM 608 C CA . ARG A 1 79 ? 0.147 33.656 -4.691 1 98.69 79 ARG A CA 1
ATOM 609 C C . ARG A 1 79 ? -0.968 33.062 -3.83 1 98.69 79 ARG A C 1
ATOM 611 O O . ARG A 1 79 ? -1.303 33.625 -2.779 1 98.69 79 ARG A O 1
ATOM 618 N N . ARG A 1 80 ? -1.53 31.984 -4.32 1 98.5 80 ARG A N 1
ATOM 619 C CA . ARG A 1 80 ? -2.639 31.344 -3.615 1 98.5 80 ARG A CA 1
ATOM 620 C C . ARG A 1 80 ? -2.205 30.859 -2.238 1 98.5 80 ARG A C 1
ATOM 622 O O . ARG A 1 80 ? -2.959 30.953 -1.27 1 98.5 80 ARG A O 1
ATOM 629 N N . ALA A 1 81 ? -1.038 30.312 -2.145 1 98.81 81 ALA A N 1
ATOM 630 C CA . ALA A 1 81 ? -0.527 29.844 -0.857 1 98.81 81 ALA A CA 1
ATOM 631 C C . ALA A 1 81 ? -0.478 30.984 0.153 1 98.81 81 ALA A C 1
ATOM 633 O O . ALA A 1 81 ? -0.949 30.844 1.284 1 98.81 81 ALA A O 1
ATOM 634 N N . THR A 1 82 ? 0.063 32.094 -0.263 1 98.81 82 THR A N 1
ATOM 635 C CA . THR A 1 82 ? 0.167 33.25 0.61 1 98.81 82 THR A CA 1
ATOM 636 C C . THR A 1 82 ? -1.217 33.75 1.032 1 98.81 82 THR A C 1
ATOM 638 O O . THR A 1 82 ? -1.449 34.031 2.209 1 98.81 82 THR A O 1
ATOM 641 N N . GLU A 1 83 ? -2.086 33.781 0.067 1 98.69 83 GLU A N 1
ATOM 642 C CA . GLU A 1 83 ? -3.455 34.219 0.319 1 98.69 83 GLU A CA 1
ATOM 643 C C . GLU A 1 83 ? -4.148 33.312 1.331 1 98.69 83 GLU A C 1
ATOM 645 O O . GLU A 1 83 ? -4.766 33.781 2.283 1 98.69 83 GLU A O 1
ATOM 650 N N . VAL A 1 84 ? -4.047 32.062 1.154 1 98.56 84 VAL A N 1
ATOM 651 C CA . VAL A 1 84 ? -4.734 31.094 1.989 1 98.56 84 VAL A CA 1
ATOM 652 C C . VAL A 1 84 ? -4.137 31.109 3.395 1 98.56 84 VAL A C 1
ATOM 654 O O . VAL A 1 84 ? -4.863 31.031 4.387 1 98.56 84 VAL A O 1
ATOM 657 N N . ASN A 1 85 ? -2.814 31.156 3.484 1 98.81 85 ASN A N 1
ATOM 658 C CA . ASN A 1 85 ? -2.166 31.234 4.789 1 98.81 85 ASN A CA 1
ATOM 659 C C . ASN A 1 85 ? -2.627 32.438 5.582 1 98.81 85 ASN A C 1
ATOM 661 O O . ASN A 1 85 ? -2.893 32.344 6.781 1 98.81 85 ASN A O 1
ATOM 665 N N . ASN A 1 86 ? -2.723 33.594 4.875 1 98.81 86 ASN A N 1
ATOM 666 C CA . ASN A 1 86 ? -3.213 34.812 5.535 1 98.81 86 ASN A CA 1
ATOM 667 C C . ASN A 1 86 ? -4.656 34.656 6 1 98.81 86 ASN A C 1
ATOM 669 O O . ASN A 1 86 ? -5.004 35.031 7.113 1 98.81 86 ASN A O 1
ATOM 673 N N . TRP A 1 87 ? -5.434 34.062 5.156 1 98.31 87 TRP A N 1
ATOM 674 C CA . TRP A 1 87 ? -6.84 33.844 5.484 1 98.31 87 TRP A CA 1
ATOM 675 C C . TRP A 1 87 ? -6.977 32.906 6.695 1 98.31 87 TRP A C 1
ATOM 677 O O . TRP A 1 87 ? -7.75 33.219 7.613 1 98.31 87 TRP A O 1
ATOM 687 N N . ALA A 1 88 ? -6.262 31.859 6.691 1 98.19 88 ALA A N 1
ATOM 688 C CA . ALA A 1 88 ? -6.316 30.906 7.801 1 98.19 88 ALA A CA 1
ATOM 689 C C . ALA A 1 88 ? -5.906 31.578 9.109 1 98.19 88 ALA A C 1
ATOM 691 O O . ALA A 1 88 ? -6.555 31.391 10.141 1 98.19 88 ALA A O 1
ATOM 692 N N . HIS A 1 89 ? -4.828 32.312 9.039 1 98.56 89 HIS A N 1
ATOM 693 C CA . HIS A 1 89 ? -4.379 33.031 10.227 1 98.56 89 HIS A CA 1
ATOM 694 C C . HIS A 1 89 ? -5.477 33.938 10.766 1 98.56 89 HIS A C 1
ATOM 696 O O . HIS A 1 89 ? -5.719 33.969 11.969 1 98.56 89 HIS A O 1
ATOM 702 N N . ASP A 1 90 ? -6.109 34.625 9.891 1 98.19 90 ASP A N 1
ATOM 703 C CA . ASP A 1 90 ? -7.164 35.531 10.289 1 98.19 90 ASP A CA 1
ATOM 704 C C . ASP A 1 90 ? -8.336 34.812 10.938 1 98.19 90 ASP A C 1
ATOM 706 O O . ASP A 1 90 ? -9.016 35.344 11.812 1 98.19 90 ASP A O 1
ATOM 710 N N . GLN A 1 91 ? -8.562 33.594 10.492 1 97.56 91 GLN A N 1
ATOM 711 C CA . GLN A 1 91 ? -9.664 32.781 11.031 1 97.56 91 GLN A CA 1
ATOM 712 C C . GLN A 1 91 ? -9.344 32.312 12.438 1 97.56 91 GLN A C 1
ATOM 714 O O . GLN A 1 91 ? -10.258 32.094 13.25 1 97.56 91 GLN A O 1
ATOM 719 N N . ILE A 1 92 ? -8.086 32.125 12.797 1 97.5 92 ILE A N 1
ATOM 720 C CA . ILE A 1 92 ? -7.812 31.359 14.008 1 97.5 92 ILE A CA 1
ATOM 721 C C . ILE A 1 92 ? -7.176 32.281 15.055 1 97.5 92 ILE A C 1
ATOM 723 O O . ILE A 1 92 ? -7.094 31.906 16.234 1 97.5 92 ILE A O 1
ATOM 727 N N . LYS A 1 93 ? -6.707 33.438 14.68 1 97 93 LYS A N 1
ATOM 728 C CA . LYS A 1 93 ? -5.883 34.281 15.539 1 97 93 LYS A CA 1
ATOM 729 C C . LYS A 1 93 ? -6.641 34.688 16.797 1 97 93 LYS A C 1
ATOM 731 O O . LYS A 1 93 ? -6.027 35.031 17.812 1 97 93 LYS A O 1
ATOM 736 N N . ALA A 1 94 ? -7.938 34.625 16.812 1 96.69 94 ALA A N 1
ATOM 737 C CA . ALA A 1 94 ? -8.742 35.062 17.969 1 96.69 94 ALA A CA 1
ATOM 738 C C . ALA A 1 94 ? -8.797 33.969 19.031 1 96.69 94 ALA A C 1
ATOM 740 O O . ALA A 1 94 ? -9.172 34.219 20.172 1 96.69 94 ALA A O 1
ATOM 741 N N . ARG A 1 95 ? -8.445 32.781 18.703 1 96.62 95 ARG A N 1
ATOM 742 C CA . ARG A 1 95 ? -8.523 31.672 19.641 1 96.62 95 ARG A CA 1
ATOM 743 C C . ARG A 1 95 ? -7.238 30.859 19.641 1 96.62 95 ARG A C 1
ATOM 745 O O . ARG A 1 95 ? -7.266 29.641 19.422 1 96.62 95 ARG A O 1
ATOM 752 N N . PRO A 1 96 ? -6.195 31.484 20 1 96.06 96 PRO A N 1
ATOM 753 C CA . PRO A 1 96 ? -4.91 30.797 19.953 1 96.06 96 PRO A CA 1
ATOM 754 C C . PRO A 1 96 ? -4.816 29.656 20.953 1 96.06 96 PRO A C 1
ATOM 756 O O . PRO A 1 96 ? -3.932 28.797 20.859 1 96.06 96 PRO A O 1
ATOM 759 N N . ASP A 1 97 ? -5.707 29.562 21.891 1 97 97 ASP A N 1
ATOM 760 C CA . ASP A 1 97 ? -5.715 28.516 22.906 1 97 97 ASP A CA 1
ATOM 761 C C . ASP A 1 97 ? -6.477 27.281 22.422 1 97 97 ASP A C 1
ATOM 763 O O . ASP A 1 97 ? -6.484 26.25 23.078 1 97 97 ASP A O 1
ATOM 767 N N . LYS A 1 98 ? -7.082 27.328 21.188 1 98.06 98 LYS A N 1
ATOM 768 C CA . LYS A 1 98 ? -7.902 26.219 20.719 1 98.06 98 LYS A CA 1
ATOM 769 C C . LYS A 1 98 ? -7.543 25.828 19.297 1 98.06 98 LYS A C 1
ATOM 771 O O . LYS A 1 98 ? -7.773 24.688 18.875 1 98.06 98 LYS A O 1
ATOM 776 N N . LEU A 1 99 ? -7.055 26.797 18.594 1 98.44 99 LEU A N 1
ATOM 777 C CA . LEU A 1 99 ? -6.879 26.578 17.172 1 98.44 99 LEU A CA 1
ATOM 778 C C . LEU A 1 99 ? -5.453 26.906 16.734 1 98.44 99 LEU A C 1
ATOM 780 O O . LEU A 1 99 ? -4.855 27.875 17.234 1 98.44 99 LEU A O 1
ATOM 784 N N . GLY A 1 100 ? -4.875 26.172 15.898 1 98.5 100 GLY A N 1
ATOM 785 C CA . GLY A 1 100 ? -3.65 26.391 15.148 1 98.5 100 GLY A CA 1
ATOM 786 C C . GLY A 1 100 ? -3.762 25.984 13.695 1 98.5 100 GLY A C 1
ATOM 787 O O . GLY A 1 100 ? -4.816 25.516 13.25 1 98.5 100 GLY A O 1
ATOM 788 N N . ALA A 1 101 ? -2.676 26.125 12.969 1 98.75 101 ALA A N 1
ATOM 789 C CA . ALA A 1 101 ? -2.725 25.797 11.547 1 98.75 101 ALA A CA 1
ATOM 790 C C . ALA A 1 101 ? -1.376 25.266 11.062 1 98.75 101 ALA A C 1
ATOM 792 O O . ALA A 1 101 ? -0.333 25.594 11.633 1 98.75 101 ALA A O 1
ATOM 793 N N . PHE A 1 102 ? -1.455 24.422 10.086 1 98.94 102 PHE A N 1
ATOM 794 C CA . PHE A 1 102 ? -0.319 24.141 9.211 1 98.94 102 PHE A CA 1
ATOM 795 C C . PHE A 1 102 ? -0.36 25.031 7.973 1 98.94 102 PHE A C 1
ATOM 797 O O . PHE A 1 102 ? -1.428 25.25 7.395 1 98.94 102 PHE A O 1
ATOM 804 N N . ALA A 1 103 ? 0.8 25.5 7.605 1 98.88 103 ALA A N 1
ATOM 805 C CA . ALA A 1 103 ? 0.917 26.312 6.406 1 98.88 103 ALA A CA 1
ATOM 806 C C . ALA A 1 103 ? 0.721 25.484 5.145 1 98.88 103 ALA A C 1
ATOM 808 O O . ALA A 1 103 ? 1.06 24.297 5.121 1 98.88 103 ALA A O 1
ATOM 809 N N . CYS A 1 104 ? 0.068 26.047 4.148 1 98.75 104 CYS A N 1
ATOM 810 C CA . CYS A 1 104 ? 0.14 25.5 2.799 1 98.75 104 CYS A CA 1
ATOM 811 C C . CYS A 1 104 ? 1.213 26.203 1.977 1 98.75 104 CYS A C 1
ATOM 813 O O . CYS A 1 104 ? 1.449 27.391 2.148 1 98.75 104 CYS A O 1
ATOM 815 N N . LEU A 1 105 ? 1.907 25.5 1.13 1 98.94 105 LEU A N 1
ATOM 816 C CA . LEU A 1 105 ? 3.07 26.016 0.419 1 98.94 105 LEU A CA 1
ATOM 817 C C . LEU A 1 105 ? 3.037 25.609 -1.049 1 98.94 105 LEU A C 1
ATOM 819 O O . LEU A 1 105 ? 2.582 24.5 -1.382 1 98.94 105 LEU A O 1
ATOM 823 N N . SER A 1 106 ? 3.477 26.516 -1.932 1 98.88 106 SER A N 1
ATOM 824 C CA . SER A 1 106 ? 3.844 26.109 -3.283 1 98.88 106 SER A CA 1
ATOM 825 C C . SER A 1 106 ? 5.203 25.406 -3.299 1 98.88 106 SER A C 1
ATOM 827 O O . SER A 1 106 ? 6.195 25.969 -2.826 1 98.88 106 SER A O 1
ATOM 829 N N . MET A 1 107 ? 5.273 24.25 -3.898 1 98.81 107 MET A N 1
ATOM 830 C CA . MET A 1 107 ? 6.531 23.5 -3.916 1 98.81 107 MET A CA 1
ATOM 831 C C . MET A 1 107 ? 7.176 23.562 -5.297 1 98.81 107 MET A C 1
ATOM 833 O O . MET A 1 107 ? 7.988 22.703 -5.641 1 98.81 107 MET A O 1
ATOM 837 N N . HIS A 1 108 ? 6.816 24.531 -6.062 1 98.62 108 HIS A N 1
ATOM 838 C CA . HIS A 1 108 ? 7.445 24.75 -7.363 1 98.62 108 HIS A CA 1
ATOM 839 C C . HIS A 1 108 ? 8.914 25.141 -7.207 1 98.62 108 HIS A C 1
ATOM 841 O O . HIS A 1 108 ? 9.773 24.656 -7.949 1 98.62 108 HIS A O 1
ATOM 847 N N . ASP A 1 109 ? 9.148 26.016 -6.34 1 98.69 109 ASP A N 1
ATOM 848 C CA . ASP A 1 109 ? 10.469 26.516 -5.973 1 98.69 109 ASP A CA 1
ATOM 849 C C . ASP A 1 109 ? 10.758 26.281 -4.492 1 98.69 109 ASP A C 1
ATOM 851 O O . ASP A 1 109 ? 10.219 27 -3.635 1 98.69 109 ASP A O 1
ATOM 855 N N . PRO A 1 110 ? 11.656 25.359 -4.176 1 98.75 110 PRO A N 1
ATOM 856 C CA . PRO A 1 110 ? 11.898 25 -2.773 1 98.75 110 PRO A CA 1
ATOM 857 C C . PRO A 1 110 ? 12.406 26.188 -1.947 1 98.75 110 PRO A C 1
ATOM 859 O O . PRO A 1 110 ? 12.133 26.266 -0.748 1 98.75 110 PRO A O 1
ATOM 862 N N . ALA A 1 111 ? 13.125 27.062 -2.549 1 98.81 111 ALA A N 1
ATOM 863 C CA . ALA A 1 111 ? 13.586 28.234 -1.822 1 98.81 111 ALA A CA 1
ATOM 864 C C . ALA A 1 111 ? 12.414 29.141 -1.447 1 98.81 111 ALA A C 1
ATOM 866 O O . ALA A 1 111 ? 12.352 29.656 -0.327 1 98.81 111 ALA A O 1
ATOM 867 N N . GLN A 1 112 ? 11.555 29.391 -2.428 1 98.88 112 GLN A N 1
ATOM 868 C CA . GLN A 1 112 ? 10.352 30.188 -2.164 1 98.88 112 GLN A CA 1
ATOM 869 C C . GLN A 1 112 ? 9.477 29.516 -1.103 1 98.88 112 GLN A C 1
ATOM 871 O O . GLN A 1 112 ? 8.922 30.188 -0.234 1 98.88 112 GLN A O 1
ATOM 876 N N . ALA A 1 113 ? 9.312 28.234 -1.168 1 98.94 113 ALA A N 1
ATOM 877 C CA . ALA A 1 113 ? 8.562 27.484 -0.165 1 98.94 113 ALA A CA 1
ATOM 878 C C . ALA A 1 113 ? 9.141 27.703 1.23 1 98.94 113 ALA A C 1
ATOM 880 O O . ALA A 1 113 ? 8.398 27.891 2.193 1 98.94 113 ALA A O 1
ATOM 881 N N . GLY A 1 114 ? 10.469 27.641 1.319 1 98.94 114 GLY A N 1
ATOM 882 C CA . GLY A 1 114 ? 11.133 27.891 2.592 1 98.94 114 GLY A CA 1
ATOM 883 C C . GLY A 1 114 ? 10.867 29.281 3.148 1 98.94 114 GLY A C 1
ATOM 884 O O . GLY A 1 114 ? 10.641 29.438 4.352 1 98.94 114 GLY A O 1
ATOM 885 N N . ARG A 1 115 ? 10.898 30.281 2.277 1 98.94 115 ARG A N 1
ATOM 886 C CA . ARG A 1 115 ? 10.633 31.641 2.715 1 98.94 115 ARG A CA 1
ATOM 887 C C . ARG A 1 115 ? 9.203 31.781 3.23 1 98.94 115 ARG A C 1
ATOM 889 O O . ARG A 1 115 ? 8.977 32.406 4.273 1 98.94 115 ARG A O 1
ATOM 896 N N . GLU A 1 116 ? 8.289 31.203 2.5 1 98.94 116 GLU A N 1
ATOM 897 C CA . GLU A 1 116 ? 6.898 31.297 2.928 1 98.94 116 GLU A CA 1
ATOM 898 C C . GLU A 1 116 ? 6.668 30.531 4.227 1 98.94 116 GLU A C 1
ATOM 900 O O . GLU A 1 116 ? 5.926 31 5.098 1 98.94 116 GLU A O 1
ATOM 905 N N . LEU A 1 117 ? 7.289 29.406 4.344 1 98.94 117 LEU A N 1
ATOM 906 C CA . LEU A 1 117 ? 7.172 28.672 5.602 1 98.94 117 LEU A CA 1
ATOM 907 C C . LEU A 1 117 ? 7.727 29.5 6.762 1 98.94 117 LEU A C 1
ATOM 909 O O . LEU A 1 117 ? 7.117 29.547 7.836 1 98.94 117 LEU A O 1
ATOM 913 N N . THR A 1 118 ? 8.867 30.062 6.523 1 98.94 118 THR A N 1
ATOM 914 C CA . THR A 1 118 ? 9.484 30.891 7.555 1 98.94 118 THR A CA 1
ATOM 915 C C . THR A 1 118 ? 8.539 32 7.988 1 98.94 118 THR A C 1
ATOM 917 O O . THR A 1 118 ? 8.344 32.219 9.188 1 98.94 118 THR A O 1
ATOM 920 N N . ARG A 1 119 ? 7.949 32.656 7.023 1 98.94 119 ARG A N 1
ATOM 921 C CA . ARG A 1 119 ? 6.992 33.719 7.316 1 98.94 119 ARG A CA 1
ATOM 922 C C . ARG A 1 119 ? 5.812 33.188 8.125 1 98.94 119 ARG A C 1
ATOM 924 O O . ARG A 1 119 ? 5.43 33.781 9.141 1 98.94 119 ARG A O 1
ATOM 931 N N . CYS A 1 120 ? 5.27 32.062 7.73 1 98.94 120 CYS A N 1
ATOM 932 C CA . CYS A 1 120 ? 4.086 31.5 8.359 1 98.94 120 CYS A CA 1
ATOM 933 C C . CYS A 1 120 ? 4.379 31.094 9.797 1 98.94 120 CYS A C 1
ATOM 935 O O . CYS A 1 120 ? 3.545 31.281 10.688 1 98.94 120 CYS A O 1
ATOM 937 N N . VAL A 1 121 ? 5.559 30.547 10.031 1 98.88 121 VAL A N 1
ATOM 938 C CA . VAL A 1 121 ? 5.918 30.062 11.367 1 98.88 121 VAL A CA 1
ATOM 939 C C . VAL A 1 121 ? 6.281 31.25 12.258 1 98.88 121 VAL A C 1
ATOM 941 O O . VAL A 1 121 ? 5.77 31.375 13.375 1 98.88 121 VAL A O 1
ATOM 944 N N . LYS A 1 122 ? 7.074 32.188 11.797 1 98.81 122 LYS A N 1
ATOM 945 C CA . LYS A 1 122 ? 7.629 33.25 12.641 1 98.81 122 LYS A CA 1
ATOM 946 C C . LYS A 1 122 ? 6.641 34.406 12.789 1 98.81 122 LYS A C 1
ATOM 948 O O . LYS A 1 122 ? 6.551 35.031 13.852 1 98.81 122 LYS A O 1
ATOM 953 N N . GLU A 1 123 ? 5.891 34.688 11.727 1 98.69 123 GLU A N 1
ATOM 954 C CA . GLU A 1 123 ? 5.039 35.875 11.75 1 98.69 123 GLU A CA 1
ATOM 955 C C . GLU A 1 123 ? 3.586 35.531 12.031 1 98.69 123 GLU A C 1
ATOM 957 O O . GLU A 1 123 ? 2.867 36.281 12.695 1 98.69 123 GLU A O 1
ATOM 962 N N . LEU A 1 124 ? 3.154 34.375 11.516 1 98.69 124 LEU A N 1
ATOM 963 C CA . LEU A 1 124 ? 1.743 34.031 11.641 1 98.69 124 LEU A CA 1
ATOM 964 C C . LEU A 1 124 ? 1.531 33 12.742 1 98.69 124 LEU A C 1
ATOM 966 O O . LEU A 1 124 ? 0.392 32.688 13.109 1 98.69 124 LEU A O 1
ATOM 970 N N . GLY A 1 125 ? 2.582 32.375 13.266 1 98.25 125 GLY A N 1
ATOM 971 C CA . GLY A 1 125 ? 2.492 31.484 14.398 1 98.25 125 GLY A CA 1
ATOM 972 C C . GLY A 1 125 ? 2.039 30.078 14.008 1 98.25 125 GLY A C 1
ATOM 973 O O . GLY A 1 125 ? 1.497 29.344 14.836 1 98.25 125 GLY A O 1
ATOM 974 N N . MET A 1 126 ? 2.232 29.672 12.789 1 98.69 126 MET A N 1
ATOM 975 C CA . MET A 1 126 ? 1.802 28.359 12.336 1 98.69 126 MET A CA 1
ATOM 976 C C . MET A 1 126 ? 2.785 27.281 12.789 1 98.69 126 MET A C 1
ATOM 978 O O . MET A 1 126 ? 3.953 27.578 13.055 1 98.69 126 MET A O 1
ATOM 982 N N . HIS A 1 127 ? 2.32 26.031 12.891 1 98.81 127 HIS A N 1
ATOM 983 C CA . HIS A 1 127 ? 3.041 24.984 13.602 1 98.81 127 HIS A CA 1
ATOM 984 C C . HIS A 1 127 ? 3.816 24.094 12.625 1 98.81 127 HIS A C 1
ATOM 986 O O . HIS A 1 127 ? 4.305 23.031 13.008 1 98.81 127 HIS A O 1
ATOM 992 N N . GLY A 1 128 ? 4 24.438 11.438 1 98.81 128 GLY A N 1
ATOM 993 C CA . GLY A 1 128 ? 4.594 23.656 10.359 1 98.81 128 GLY A CA 1
ATOM 994 C C . GLY A 1 128 ? 3.816 23.734 9.062 1 98.81 128 GLY A C 1
ATOM 995 O O . GLY A 1 128 ? 3.207 24.766 8.766 1 98.81 128 GLY A O 1
ATOM 996 N N . ALA A 1 129 ? 3.93 22.734 8.258 1 98.88 129 ALA A N 1
ATOM 997 C CA . ALA A 1 129 ? 3.252 22.781 6.969 1 98.88 129 ALA A CA 1
ATOM 998 C C . ALA A 1 129 ? 2.557 21.453 6.676 1 98.88 129 ALA A C 1
ATOM 1000 O O . ALA A 1 129 ? 2.963 20.406 7.184 1 98.88 129 ALA A O 1
ATOM 1001 N N . LEU A 1 130 ? 1.494 21.516 6.035 1 98.81 130 LEU A N 1
ATOM 1002 C CA . LEU A 1 130 ? 0.88 20.344 5.41 1 98.81 130 LEU A CA 1
ATOM 1003 C C . LEU A 1 130 ? 0.881 20.469 3.893 1 98.81 130 LEU A C 1
ATOM 1005 O O . LEU A 1 130 ? 0.393 21.469 3.352 1 98.81 130 LEU A O 1
ATOM 1009 N N . LEU A 1 131 ? 1.509 19.516 3.256 1 98.62 131 LEU A N 1
ATOM 1010 C CA . LEU A 1 131 ? 1.64 19.469 1.804 1 98.62 131 LEU A CA 1
ATOM 1011 C C . LEU A 1 131 ? 0.862 18.281 1.23 1 98.62 131 LEU A C 1
ATOM 1013 O O . LEU A 1 131 ? 1.009 17.156 1.699 1 98.62 131 LEU A O 1
ATOM 1017 N N . CYS A 1 132 ? 0.074 18.547 0.206 1 96.06 132 CYS A N 1
ATOM 1018 C CA . CYS A 1 132 ? -0.712 17.484 -0.395 1 96.06 132 CYS A CA 1
ATOM 1019 C C . CYS A 1 132 ? 0.079 16.766 -1.488 1 96.06 132 CYS A C 1
ATOM 1021 O O . CYS A 1 132 ? 0.602 17.422 -2.398 1 96.06 132 CYS A O 1
ATOM 1023 N N . ASP A 1 133 ? 0.088 15.484 -1.593 1 89.44 133 ASP A N 1
ATOM 1024 C CA . ASP A 1 133 ? 0.622 14.578 -2.602 1 89.44 133 ASP A CA 1
ATOM 1025 C C . ASP A 1 133 ? 1.978 15.062 -3.113 1 89.44 133 ASP A C 1
ATOM 1027 O O . ASP A 1 133 ? 2.9 15.281 -2.328 1 89.44 133 ASP A O 1
ATOM 1031 N N . PHE A 1 134 ? 2.223 15.383 -4.316 1 96.12 134 PHE A N 1
ATOM 1032 C CA . PHE A 1 134 ? 3.355 16.016 -4.977 1 96.12 134 PHE A CA 1
ATOM 1033 C C . PHE A 1 134 ? 2.902 17.234 -5.773 1 96.12 134 PHE A C 1
ATOM 1035 O O . PHE A 1 134 ? 1.703 17.438 -5.984 1 96.12 134 PHE A O 1
ATOM 1042 N N . GLN A 1 135 ? 3.789 18.156 -6.062 1 98.31 135 GLN A N 1
ATOM 1043 C CA . GLN A 1 135 ? 3.455 19.391 -6.766 1 98.31 135 GLN A CA 1
ATOM 1044 C C . GLN A 1 135 ? 3.271 19.141 -8.258 1 98.31 135 GLN A C 1
ATOM 1046 O O . GLN A 1 135 ? 4.199 18.703 -8.938 1 98.31 135 GLN A O 1
ATOM 1051 N N . HIS A 1 136 ? 2.033 19.328 -8.719 1 97.69 136 HIS A N 1
ATOM 1052 C CA . HIS A 1 136 ? 1.813 19.359 -10.156 1 97.69 136 HIS A CA 1
ATOM 1053 C C . HIS A 1 136 ? 2.449 20.594 -10.789 1 97.69 136 HIS A C 1
ATOM 1055 O O . HIS A 1 136 ? 2.324 21.688 -10.258 1 97.69 136 HIS A O 1
ATOM 1061 N N . ALA A 1 137 ? 3.166 20.406 -11.852 1 97.5 137 ALA A N 1
ATOM 1062 C CA . ALA A 1 137 ? 3.879 21.484 -12.531 1 97.5 137 ALA A CA 1
ATOM 1063 C C . ALA A 1 137 ? 3.904 21.25 -14.039 1 97.5 137 ALA A C 1
ATOM 1065 O O . ALA A 1 137 ? 3.414 20.234 -14.531 1 97.5 137 ALA A O 1
ATOM 1066 N N . GLY A 1 138 ? 4.387 22.203 -14.766 1 93 138 GLY A N 1
ATOM 1067 C CA . GLY A 1 138 ? 4.5 22.094 -16.203 1 93 138 GLY A CA 1
ATOM 1068 C C . GLY A 1 138 ? 3.244 22.531 -16.938 1 93 138 GLY A C 1
ATOM 1069 O O . GLY A 1 138 ? 2.236 22.859 -16.312 1 93 138 GLY A O 1
ATOM 1070 N N . PRO A 1 139 ? 3.27 22.656 -18.297 1 87.25 139 PRO A N 1
ATOM 1071 C CA . PRO A 1 139 ? 2.195 23.25 -19.109 1 87.25 139 PRO A CA 1
ATOM 1072 C C . PRO A 1 139 ? 0.868 22.516 -18.953 1 87.25 139 PRO A C 1
ATOM 1074 O O . PRO A 1 139 ? -0.196 23.141 -18.969 1 87.25 139 PRO A O 1
ATOM 1077 N N . ASN A 1 140 ? 0.84 21.25 -18.703 1 87.06 140 ASN A N 1
ATOM 1078 C CA . ASN A 1 140 ? -0.415 20.516 -18.578 1 87.06 140 ASN A CA 1
ATOM 1079 C C . ASN A 1 140 ? -0.59 19.953 -17.172 1 87.06 140 ASN A C 1
ATOM 1081 O O . ASN A 1 140 ? -1.501 19.156 -16.922 1 87.06 140 ASN A O 1
ATOM 1085 N N . GLY A 1 141 ? 0.273 20.469 -16.266 1 91.81 141 GLY A N 1
ATOM 1086 C CA . GLY A 1 141 ? 0.201 19.984 -14.891 1 91.81 141 GLY A CA 1
ATOM 1087 C C . GLY A 1 141 ? 0.67 18.547 -14.742 1 91.81 141 GLY A C 1
ATOM 1088 O O . GLY A 1 141 ? 0.416 17.906 -13.719 1 91.81 141 GLY A O 1
ATOM 1089 N N . GLU A 1 142 ? 1.357 18.031 -15.719 1 94 142 GLU A N 1
ATOM 1090 C CA . GLU A 1 142 ? 1.662 16.609 -15.727 1 94 142 GLU A CA 1
ATOM 1091 C C . GLU A 1 142 ? 3.123 16.344 -15.367 1 94 142 GLU A C 1
ATOM 1093 O O . GLU A 1 142 ? 3.639 15.25 -15.578 1 94 142 GLU A O 1
ATOM 1098 N N . THR A 1 143 ? 3.766 17.438 -14.984 1 96.06 143 THR A N 1
ATOM 1099 C CA . THR A 1 143 ? 5.055 17.266 -14.32 1 96.06 143 THR A CA 1
ATOM 1100 C C . THR A 1 143 ? 4.871 17.125 -12.812 1 96.06 143 THR A C 1
ATOM 1102 O O . THR A 1 143 ? 4.281 17.984 -12.164 1 96.06 143 THR A O 1
ATOM 1105 N N . TYR A 1 144 ? 5.328 16.031 -12.305 1 96.94 144 TYR A N 1
ATOM 1106 C CA . TYR A 1 144 ? 5.168 15.742 -10.883 1 96.94 144 TYR A CA 1
ATOM 1107 C C . TYR A 1 144 ? 6.453 16.047 -10.117 1 96.94 144 TYR A C 1
ATOM 1109 O O . TYR A 1 144 ? 7.496 15.43 -10.375 1 96.94 144 TYR A O 1
ATOM 1117 N N . LYS A 1 145 ? 6.371 16.953 -9.188 1 97.81 145 LYS A N 1
ATOM 1118 C CA . LYS A 1 145 ? 7.535 17.281 -8.367 1 97.81 145 LYS A CA 1
ATOM 1119 C C . LYS A 1 145 ? 7.434 16.641 -6.988 1 97.81 145 LYS A C 1
ATOM 1121 O O . LYS A 1 145 ? 6.695 17.109 -6.129 1 97.81 145 LYS A O 1
ATOM 1126 N N . PHE A 1 146 ? 8.219 15.633 -6.824 1 98.12 146 PHE A N 1
ATOM 1127 C CA . PHE A 1 146 ? 8.398 15.023 -5.508 1 98.12 146 PHE A CA 1
ATOM 1128 C C . PHE A 1 146 ? 9.508 15.719 -4.734 1 98.12 146 PHE A C 1
ATOM 1130 O O . PHE A 1 146 ? 10.445 16.266 -5.332 1 98.12 146 PHE A O 1
ATOM 1137 N N . TYR A 1 147 ? 9.414 15.664 -3.418 1 98.25 147 TYR A N 1
ATOM 1138 C CA . TYR A 1 147 ? 10.312 16.484 -2.615 1 98.25 147 TYR A CA 1
ATOM 1139 C C . TYR A 1 147 ? 11.484 15.664 -2.094 1 98.25 147 TYR A C 1
ATOM 1141 O O . TYR A 1 147 ? 12.023 15.945 -1.022 1 98.25 147 TYR A O 1
ATOM 1149 N N . ASP A 1 148 ? 11.781 14.594 -2.75 1 98.44 148 ASP A N 1
ATOM 1150 C CA . ASP A 1 148 ? 12.773 13.641 -2.242 1 98.44 148 ASP A CA 1
ATOM 1151 C C . ASP A 1 148 ? 14.102 13.789 -2.973 1 98.44 148 ASP A C 1
ATOM 1153 O O . ASP A 1 148 ? 15.031 13.016 -2.74 1 98.44 148 ASP A O 1
ATOM 1157 N N . GLN A 1 149 ? 14.25 14.812 -3.863 1 97.25 149 GLN A N 1
ATOM 1158 C CA . GLN A 1 149 ? 15.484 15.031 -4.605 1 97.25 149 GLN A CA 1
ATOM 1159 C C . GLN A 1 149 ? 16.328 16.141 -3.961 1 97.25 149 GLN A C 1
ATOM 1161 O O . GLN A 1 149 ? 15.805 16.938 -3.174 1 97.25 149 GLN A O 1
ATOM 1166 N N . ARG A 1 150 ? 17.578 16.266 -4.359 1 97.44 150 ARG A N 1
ATOM 1167 C CA . ARG A 1 150 ? 18.531 17.172 -3.756 1 97.44 150 ARG A CA 1
ATOM 1168 C C . ARG A 1 150 ? 18.125 18.625 -3.951 1 97.44 150 ARG A C 1
ATOM 1170 O O . ARG A 1 150 ? 18.453 19.484 -3.133 1 97.44 150 ARG A O 1
ATOM 1177 N N . GLU A 1 151 ? 17.406 18.859 -4.984 1 97.81 151 GLU A N 1
ATOM 1178 C CA . GLU A 1 151 ? 16.938 20.219 -5.246 1 97.81 151 GLU A CA 1
ATOM 1179 C C . GLU A 1 151 ? 16.094 20.75 -4.094 1 97.81 151 GLU A C 1
ATOM 1181 O O . GLU A 1 151 ? 15.992 21.953 -3.887 1 97.81 151 GLU A O 1
ATOM 1186 N N . TYR A 1 152 ? 15.547 19.922 -3.312 1 98.75 152 TYR A N 1
ATOM 1187 C CA . TYR A 1 152 ? 14.664 20.344 -2.229 1 98.75 152 TYR A CA 1
ATOM 1188 C C . TYR A 1 152 ? 15.422 20.438 -0.911 1 98.75 152 TYR A C 1
ATOM 1190 O O . TYR A 1 152 ? 14.836 20.766 0.124 1 98.75 152 TYR A O 1
ATOM 1198 N N . ASP A 1 153 ? 16.734 20.172 -0.913 1 98.81 153 ASP A N 1
ATOM 1199 C CA . ASP A 1 153 ? 17.516 20.234 0.313 1 98.81 153 ASP A CA 1
ATOM 1200 C C . ASP A 1 153 ? 17.438 21.625 0.942 1 98.81 153 ASP A C 1
ATOM 1202 O O . ASP A 1 153 ? 17.453 21.75 2.168 1 98.81 153 ASP A O 1
ATOM 1206 N N . VAL A 1 154 ? 17.359 22.625 0.104 1 98.88 154 VAL A N 1
ATOM 1207 C CA . VAL A 1 154 ? 17.297 24 0.617 1 98.88 154 VAL A CA 1
ATOM 1208 C C . VAL A 1 154 ? 16 24.188 1.406 1 98.88 154 VAL A C 1
ATOM 1210 O O . VAL A 1 154 ? 15.977 24.938 2.389 1 98.88 154 VAL A O 1
ATOM 1213 N N . PHE A 1 155 ? 14.961 23.594 0.984 1 98.94 155 PHE A N 1
ATOM 1214 C CA . PHE A 1 155 ? 13.695 23.641 1.712 1 98.94 155 PHE A CA 1
ATOM 1215 C C . PHE A 1 155 ? 13.805 22.875 3.025 1 98.94 155 PHE A C 1
ATOM 1217 O O . PHE A 1 155 ? 13.406 23.391 4.078 1 98.94 155 PHE A O 1
ATOM 1224 N N . TRP A 1 156 ? 14.305 21.672 2.988 1 98.94 156 TRP A N 1
ATOM 1225 C CA . TRP A 1 156 ? 14.398 20.828 4.176 1 98.94 156 TRP A CA 1
ATOM 1226 C C . TRP A 1 156 ? 15.32 21.453 5.215 1 98.94 156 TRP A C 1
ATOM 1228 O O . TRP A 1 156 ? 15.102 21.297 6.422 1 98.94 156 TRP A O 1
ATOM 1238 N N . LYS A 1 157 ? 16.344 22.109 4.738 1 98.88 157 LYS A N 1
ATOM 1239 C CA . LYS A 1 157 ? 17.203 22.844 5.66 1 98.88 157 LYS A CA 1
ATOM 1240 C C . LYS A 1 157 ? 16.406 23.859 6.473 1 98.88 157 LYS A C 1
ATOM 1242 O O . LYS A 1 157 ? 16.578 23.953 7.691 1 98.88 157 LYS A O 1
ATOM 1247 N N . VAL A 1 158 ? 15.555 24.609 5.805 1 98.94 158 VAL A N 1
ATOM 1248 C CA . VAL A 1 158 ? 14.719 25.594 6.465 1 98.94 158 VAL A CA 1
ATOM 1249 C C . VAL A 1 158 ? 13.797 24.906 7.469 1 98.94 158 VAL A C 1
ATOM 1251 O O . VAL A 1 158 ? 13.625 25.391 8.594 1 98.94 158 VAL A O 1
ATOM 1254 N N . VAL A 1 159 ? 13.219 23.812 7.082 1 98.94 159 VAL A N 1
ATOM 1255 C CA . VAL A 1 159 ? 12.32 23.062 7.957 1 98.94 159 VAL A CA 1
ATOM 1256 C C . VAL A 1 159 ? 13.055 22.672 9.242 1 98.94 159 VAL A C 1
ATOM 1258 O O . VAL A 1 159 ? 12.516 22.844 10.344 1 98.94 159 VAL A O 1
ATOM 1261 N N . CYS A 1 160 ? 14.234 22.203 9.133 1 98.88 160 CYS A N 1
ATOM 1262 C CA . CYS A 1 160 ? 15.031 21.797 10.281 1 98.88 160 CYS A CA 1
ATOM 1263 C C . CYS A 1 160 ? 15.414 22.984 11.141 1 98.88 160 CYS A C 1
ATOM 1265 O O . CYS A 1 160 ? 15.391 22.906 12.367 1 98.88 160 CYS A O 1
ATOM 1267 N N . GLU A 1 161 ? 15.766 24.094 10.477 1 98.81 161 GLU A N 1
ATOM 1268 C CA . GLU A 1 161 ? 16.141 25.297 11.203 1 98.81 161 GLU A CA 1
ATOM 1269 C C . GLU A 1 161 ? 14.969 25.859 12 1 98.81 161 GLU A C 1
ATOM 1271 O O . GLU A 1 161 ? 15.148 26.328 13.125 1 98.81 161 GLU A O 1
ATOM 1276 N N . LEU A 1 162 ? 13.82 25.766 11.422 1 98.88 162 LEU A N 1
ATOM 1277 C CA . LEU A 1 162 ? 12.609 26.234 12.094 1 98.88 162 LEU A CA 1
ATOM 1278 C C . LEU A 1 162 ? 12.164 25.234 13.164 1 98.88 162 LEU A C 1
ATOM 1280 O O . LEU A 1 162 ? 11.367 25.578 14.031 1 98.88 162 LEU A O 1
ATOM 1284 N N . ASP A 1 163 ? 12.617 24 13.055 1 98.75 163 ASP A N 1
ATOM 1285 C CA . ASP A 1 163 ? 12.297 22.906 13.969 1 98.75 163 ASP A CA 1
ATOM 1286 C C . ASP A 1 163 ? 10.789 22.688 14.055 1 98.75 163 ASP A C 1
ATOM 1288 O O . ASP A 1 163 ? 10.219 22.688 15.148 1 98.75 163 ASP A O 1
ATOM 1292 N N . VAL A 1 164 ? 10.133 22.547 12.922 1 98.88 164 VAL A N 1
ATOM 1293 C CA . VAL A 1 164 ? 8.711 22.25 12.805 1 98.88 164 VAL A CA 1
ATOM 1294 C C . VAL A 1 164 ? 8.516 21.031 11.898 1 98.88 164 VAL A C 1
ATOM 1296 O O . VAL A 1 164 ? 9.398 20.688 11.117 1 98.88 164 VAL A O 1
ATOM 1299 N N . PRO A 1 165 ? 7.387 20.375 12.008 1 98.88 165 PRO A N 1
ATOM 1300 C CA . PRO A 1 165 ? 7.137 19.219 11.148 1 98.88 165 PRO A CA 1
ATOM 1301 C C . PRO A 1 165 ? 6.496 19.594 9.82 1 98.88 165 PRO A C 1
ATOM 1303 O O . PRO A 1 165 ? 5.961 20.703 9.68 1 98.88 165 PRO A O 1
ATOM 1306 N N . VAL A 1 166 ? 6.621 18.688 8.891 1 98.94 166 VAL A N 1
ATOM 1307 C CA . VAL A 1 166 ? 5.883 18.734 7.637 1 98.94 166 VAL A CA 1
ATOM 1308 C C . VAL A 1 166 ? 4.973 17.516 7.523 1 98.94 166 VAL A C 1
ATOM 1310 O O . VAL A 1 166 ? 5.43 16.375 7.656 1 98.94 166 VAL A O 1
ATOM 1313 N N . TYR A 1 167 ? 3.686 17.797 7.359 1 98.88 167 TYR A N 1
ATOM 1314 C CA . TYR A 1 167 ? 2.682 16.766 7.129 1 98.88 167 TYR A CA 1
ATOM 1315 C C . TYR A 1 167 ? 2.496 16.5 5.637 1 98.88 167 TYR A C 1
ATOM 1317 O O . TYR A 1 167 ? 2.188 17.422 4.875 1 98.88 167 TYR A O 1
ATOM 1325 N N . ILE A 1 168 ? 2.729 15.266 5.195 1 98.69 168 ILE A N 1
ATOM 1326 C CA . ILE A 1 168 ? 2.451 14.891 3.811 1 98.69 168 ILE A CA 1
ATOM 1327 C C . ILE A 1 168 ? 1.08 14.227 3.719 1 98.69 168 ILE A C 1
ATOM 1329 O O . ILE A 1 168 ? 0.875 13.141 4.258 1 98.69 168 ILE A O 1
ATOM 1333 N N . HIS A 1 169 ? 0.19 14.883 3.066 1 98.5 169 HIS A N 1
ATOM 1334 C CA . HIS A 1 169 ? -1.189 14.438 2.914 1 98.5 169 HIS A CA 1
ATOM 1335 C C . HIS A 1 169 ? -1.486 14.047 1.472 1 98.5 169 HIS A C 1
ATOM 1337 O O . HIS A 1 169 ? -0.942 14.633 0.537 1 98.5 169 HIS A O 1
ATOM 1343 N N . PRO A 1 170 ? -2.355 13.047 1.266 1 97.81 170 PRO A N 1
ATOM 1344 C CA . PRO A 1 170 ? -2.65 12.594 -0.096 1 97.81 170 PRO A CA 1
ATOM 1345 C C . PRO A 1 170 ? -3.648 13.5 -0.814 1 97.81 170 PRO A C 1
ATOM 1347 O O . PRO A 1 170 ? -4.344 14.289 -0.171 1 97.81 170 PRO A O 1
ATOM 1350 N N . ALA A 1 171 ? -3.693 13.414 -2.111 1 97.12 171 ALA A N 1
ATOM 1351 C CA . ALA A 1 171 ? -4.719 13.961 -2.996 1 97.12 171 ALA A CA 1
ATOM 1352 C C . ALA A 1 171 ? -5.078 12.961 -4.098 1 97.12 171 ALA A C 1
ATOM 1354 O O . ALA A 1 171 ? -4.391 11.953 -4.277 1 97.12 171 ALA A O 1
ATOM 1355 N N . ALA A 1 172 ? -6.137 13.219 -4.809 1 97.19 172 ALA A N 1
ATOM 1356 C CA . ALA A 1 172 ? -6.605 12.328 -5.867 1 97.19 172 ALA A CA 1
ATOM 1357 C C . ALA A 1 172 ? -5.621 12.289 -7.027 1 97.19 172 ALA A C 1
ATOM 1359 O O . ALA A 1 172 ? -5.004 13.305 -7.363 1 97.19 172 ALA A O 1
ATOM 1360 N N . PRO A 1 173 ? -5.48 11.078 -7.617 1 96.5 173 PRO A N 1
ATOM 1361 C CA . PRO A 1 173 ? -4.703 11.031 -8.859 1 96.5 173 PRO A CA 1
ATOM 1362 C C . PRO A 1 173 ? -5.309 11.891 -9.961 1 96.5 173 PRO A C 1
ATOM 1364 O O . PRO A 1 173 ? -6.527 12.062 -10.016 1 96.5 173 PRO A O 1
ATOM 1367 N N . ALA A 1 174 ? -4.477 12.406 -10.82 1 94.5 174 ALA A N 1
ATOM 1368 C CA . ALA A 1 174 ? -4.902 13.281 -11.906 1 94.5 174 ALA A CA 1
ATOM 1369 C C . ALA A 1 174 ? -4.207 12.906 -13.211 1 94.5 174 ALA A C 1
ATOM 1371 O O . ALA A 1 174 ? -3.293 12.078 -13.219 1 94.5 174 ALA A O 1
ATOM 1372 N N . ASP A 1 175 ? -4.746 13.336 -14.281 1 94 175 ASP A N 1
ATOM 1373 C CA . ASP A 1 175 ? -4.141 13.266 -15.602 1 94 175 ASP A CA 1
ATOM 1374 C C . ASP A 1 175 ? -3.84 11.812 -15.984 1 94 175 ASP A C 1
ATOM 1376 O O . ASP A 1 175 ? -4.719 10.953 -15.922 1 94 175 ASP A O 1
ATOM 1380 N N . VAL A 1 176 ? -2.539 11.547 -16.312 1 94.94 176 VAL A N 1
ATOM 1381 C CA . VAL A 1 176 ? -2.209 10.242 -16.891 1 94.94 176 VAL A CA 1
ATOM 1382 C C . VAL A 1 176 ? -2.352 9.156 -15.82 1 94.94 176 VAL A C 1
ATOM 1384 O O . VAL A 1 176 ? -2.744 8.031 -16.125 1 94.94 176 VAL A O 1
ATOM 1387 N N . MET A 1 177 ? -2.076 9.492 -14.625 1 95.62 177 MET A N 1
ATOM 1388 C CA . MET A 1 177 ? -2.23 8.523 -13.539 1 95.62 177 MET A CA 1
ATOM 1389 C C . MET A 1 177 ? -3.695 8.141 -13.359 1 95.62 177 MET A C 1
ATOM 1391 O O . MET A 1 177 ? -4.02 6.969 -13.18 1 95.62 177 MET A O 1
ATOM 1395 N N . PHE A 1 178 ? -4.551 9.203 -13.391 1 96.81 178 PHE A N 1
ATOM 1396 C CA . PHE A 1 178 ? -5.98 8.938 -13.312 1 96.81 178 PHE A CA 1
ATOM 1397 C C . PHE A 1 178 ? -6.441 8.094 -14.5 1 96.81 178 PHE A C 1
ATOM 1399 O O . PHE A 1 178 ? -7.102 7.066 -14.312 1 96.81 178 PHE A O 1
ATOM 1406 N N . ASP A 1 179 ? -6.055 8.484 -15.68 1 96.62 179 ASP A N 1
ATOM 1407 C CA . ASP A 1 179 ? -6.547 7.863 -16.906 1 96.62 179 ASP A CA 1
ATOM 1408 C C . ASP A 1 179 ? -6.152 6.391 -16.969 1 96.62 179 ASP A C 1
ATOM 1410 O O . ASP A 1 179 ? -6.969 5.539 -17.344 1 96.62 179 ASP A O 1
ATOM 1414 N N . LYS A 1 180 ? -5.012 6.082 -16.594 1 95.62 180 LYS A N 1
ATOM 1415 C CA . LYS A 1 180 ? -4.484 4.742 -16.828 1 95.62 180 LYS A CA 1
ATOM 1416 C C . LYS A 1 180 ? -4.762 3.818 -15.648 1 95.62 180 LYS A C 1
ATOM 1418 O O . LYS A 1 180 ? -4.945 2.613 -15.828 1 95.62 180 LYS A O 1
ATOM 1423 N N . LEU A 1 181 ? -4.805 4.383 -14.477 1 97.75 181 LEU A N 1
ATOM 1424 C CA . LEU A 1 181 ? -4.793 3.502 -13.312 1 97.75 181 LEU A CA 1
ATOM 1425 C C . LEU A 1 181 ? -6.145 3.51 -12.609 1 97.75 181 LEU A C 1
ATOM 1427 O O . LEU A 1 181 ? -6.527 2.521 -11.984 1 97.75 181 LEU A O 1
ATOM 1431 N N . TYR A 1 182 ? -6.938 4.602 -12.75 1 98.25 182 TYR A N 1
ATOM 1432 C CA . TYR A 1 182 ? -8.039 4.703 -11.789 1 98.25 182 TYR A CA 1
ATOM 1433 C C . TYR A 1 182 ? -9.359 4.969 -12.508 1 98.25 182 TYR A C 1
ATOM 1435 O O . TYR A 1 182 ? -10.43 4.781 -11.93 1 98.25 182 TYR A O 1
ATOM 1443 N N . ALA A 1 183 ? -9.305 5.426 -13.766 1 97.81 183 ALA A N 1
ATOM 1444 C CA . ALA A 1 183 ? -10.523 5.809 -14.477 1 97.81 183 ALA A CA 1
ATOM 1445 C C . ALA A 1 183 ? -11.555 4.688 -14.438 1 97.81 183 ALA A C 1
ATOM 1447 O O . ALA A 1 183 ? -12.75 4.945 -14.289 1 97.81 183 ALA A O 1
ATOM 1448 N N . GLU A 1 184 ? -11.125 3.416 -14.539 1 97.38 184 GLU A N 1
ATOM 1449 C CA . GLU A 1 184 ? -12.031 2.273 -14.586 1 97.38 184 GLU A CA 1
ATOM 1450 C C . GLU A 1 184 ? -12.266 1.689 -13.195 1 97.38 184 GLU A C 1
ATOM 1452 O O . GLU A 1 184 ? -12.875 0.63 -13.062 1 97.38 184 GLU A O 1
ATOM 1457 N N . ARG A 1 185 ? -11.766 2.307 -12.188 1 97.75 185 ARG A N 1
ATOM 1458 C CA . ARG A 1 185 ? -11.883 1.907 -10.797 1 97.75 185 ARG A CA 1
ATOM 1459 C C . ARG A 1 185 ? -12.031 3.125 -9.883 1 97.75 185 ARG A C 1
ATOM 1461 O O . ARG A 1 185 ? -11.273 3.279 -8.922 1 97.75 185 ARG A O 1
ATOM 1468 N N . LYS A 1 186 ? -12.969 3.93 -10.234 1 96.94 186 LYS A N 1
ATOM 1469 C CA . LYS A 1 186 ? -13.07 5.281 -9.688 1 96.94 186 LYS A CA 1
ATOM 1470 C C . LYS A 1 186 ? -13.352 5.25 -8.188 1 96.94 186 LYS A C 1
ATOM 1472 O O . LYS A 1 186 ? -13 6.188 -7.469 1 96.94 186 LYS A O 1
ATOM 1477 N N . TYR A 1 187 ? -13.977 4.176 -7.676 1 98.38 187 TYR A N 1
ATOM 1478 C CA . TYR A 1 187 ? -14.344 4.117 -6.266 1 98.38 187 TYR A CA 1
ATOM 1479 C C . TYR A 1 187 ? -13.133 3.828 -5.391 1 98.38 187 TYR A C 1
ATOM 1481 O O . TYR A 1 187 ? -13.227 3.855 -4.164 1 98.38 187 TYR A O 1
ATOM 1489 N N . LEU A 1 188 ? -11.984 3.588 -6.043 1 98.81 188 LEU A N 1
ATOM 1490 C CA . LEU A 1 188 ? -10.734 3.402 -5.312 1 98.81 188 LEU A CA 1
ATOM 1491 C C . LEU A 1 188 ? -10.023 4.734 -5.094 1 98.81 188 LEU A C 1
ATOM 1493 O O . LEU A 1 188 ? -9.047 4.812 -4.348 1 98.81 188 LEU A O 1
ATOM 1497 N N . ILE A 1 189 ? -10.484 5.789 -5.742 1 98.5 189 ILE A N 1
ATOM 1498 C CA . ILE A 1 189 ? -9.906 7.117 -5.57 1 98.5 189 ILE A CA 1
ATOM 1499 C C . ILE A 1 189 ? -10.211 7.633 -4.164 1 98.5 189 ILE A C 1
ATOM 1501 O O . ILE A 1 189 ? -11.367 7.656 -3.742 1 98.5 189 ILE A O 1
ATOM 1505 N N . GLY A 1 190 ? -9.141 8.07 -3.457 1 98.12 190 GLY A N 1
ATOM 1506 C CA . GLY A 1 190 ? -9.297 8.523 -2.084 1 98.12 190 GLY A CA 1
ATOM 1507 C C . GLY A 1 190 ? -8.883 7.48 -1.062 1 98.12 190 GLY A C 1
ATOM 1508 O O . GLY A 1 190 ? -7.906 6.758 -1.268 1 98.12 190 GLY A O 1
ATOM 1509 N N . PRO A 1 191 ? -9.594 7.488 0.055 1 98.19 191 PRO A N 1
ATOM 1510 C CA . PRO A 1 191 ? -9.219 6.703 1.234 1 98.19 191 PRO A CA 1
ATOM 1511 C C . PRO A 1 191 ? -9.188 5.203 0.957 1 98.19 191 PRO A C 1
ATOM 1513 O O . PRO A 1 191 ? -8.398 4.477 1.564 1 98.19 191 PRO A O 1
ATOM 1516 N N . PRO A 1 192 ? -10.008 4.668 0.006 1 98.62 192 PRO A N 1
ATOM 1517 C CA . PRO A 1 192 ? -9.984 3.213 -0.17 1 98.62 192 PRO A CA 1
ATOM 1518 C C . PRO A 1 192 ? -8.625 2.699 -0.652 1 98.62 192 PRO A C 1
ATOM 1520 O O . PRO A 1 192 ? -8.25 1.563 -0.353 1 98.62 192 PRO A O 1
ATOM 1523 N N . LEU A 1 193 ? -7.918 3.631 -1.423 1 98.75 193 LEU A N 1
ATOM 1524 C CA . LEU A 1 193 ? -6.68 3.023 -1.895 1 98.75 193 LEU A CA 1
ATOM 1525 C C . LEU A 1 193 ? -5.699 4.09 -2.375 1 98.75 193 LEU A C 1
ATOM 1527 O O . LEU A 1 193 ? -4.543 4.113 -1.948 1 98.75 193 LEU A O 1
ATOM 1531 N N . SER A 1 194 ? -6.117 4.984 -3.324 1 98.69 194 SER A N 1
ATOM 1532 C CA . SER A 1 194 ? -5.195 5.848 -4.055 1 98.69 194 SER A CA 1
ATOM 1533 C C . SER A 1 194 ? -4.414 6.75 -3.107 1 98.69 194 SER A C 1
ATOM 1535 O O . SER A 1 194 ? -3.248 7.059 -3.355 1 98.69 194 SER A O 1
ATOM 1537 N N . PHE A 1 195 ? -5.023 7.176 -2.029 1 98.5 195 PHE A N 1
ATOM 1538 C CA . PHE A 1 195 ? -4.371 8.055 -1.065 1 98.5 195 PHE A CA 1
ATOM 1539 C C . PHE A 1 195 ? -3.152 7.371 -0.452 1 98.5 195 PHE A C 1
ATOM 1541 O O . PHE A 1 195 ? -2.049 7.918 -0.484 1 98.5 195 PHE A O 1
ATOM 1548 N N . ALA A 1 196 ? -3.361 6.164 0.056 1 98.5 196 ALA A N 1
ATOM 1549 C CA . ALA A 1 196 ? -2.262 5.449 0.699 1 98.5 196 ALA A CA 1
ATOM 1550 C C . ALA A 1 196 ? -1.14 5.16 -0.295 1 98.5 196 ALA A C 1
ATOM 1552 O O . ALA A 1 196 ? 0.04 5.305 0.033 1 98.5 196 ALA A O 1
ATOM 1553 N N . ASN A 1 197 ? -1.477 4.781 -1.528 1 98.56 197 ASN A N 1
ATOM 1554 C CA . ASN A 1 197 ? -0.473 4.484 -2.545 1 98.56 197 ASN A CA 1
ATOM 1555 C C . ASN A 1 197 ? 0.341 5.723 -2.906 1 98.56 197 ASN A C 1
ATOM 1557 O O . ASN A 1 197 ? 1.539 5.629 -3.176 1 98.56 197 ASN A O 1
ATOM 1561 N N . GLY A 1 198 ? -0.32 6.852 -2.932 1 98.12 198 GLY A N 1
ATOM 1562 C CA . GLY A 1 198 ? 0.383 8.086 -3.26 1 98.12 198 GLY A CA 1
ATOM 1563 C C . GLY A 1 198 ? 1.358 8.516 -2.182 1 98.12 198 GLY A C 1
ATOM 1564 O O . GLY A 1 198 ? 2.518 8.82 -2.473 1 98.12 198 GLY A O 1
ATOM 1565 N N . VAL A 1 199 ? 0.929 8.492 -0.95 1 98.5 199 VAL A N 1
ATOM 1566 C CA . VAL A 1 199 ? 1.734 9.023 0.142 1 98.5 199 VAL A CA 1
ATOM 1567 C C . VAL A 1 199 ? 2.875 8.062 0.464 1 98.5 199 VAL A C 1
ATOM 1569 O O . VAL A 1 199 ? 3.992 8.492 0.758 1 98.5 199 VAL A O 1
ATOM 1572 N N . ASN A 1 200 ? 2.562 6.734 0.425 1 98.75 200 ASN A N 1
ATOM 1573 C CA . ASN A 1 200 ? 3.645 5.812 0.749 1 98.75 200 ASN A CA 1
ATOM 1574 C C . ASN A 1 200 ? 4.777 5.898 -0.27 1 98.75 200 ASN A C 1
ATOM 1576 O O . ASN A 1 200 ? 5.945 5.727 0.08 1 98.75 200 ASN A O 1
ATOM 1580 N N . LEU A 1 201 ? 4.449 6.16 -1.555 1 98.75 201 LEU A N 1
ATOM 1581 C CA . LEU A 1 201 ? 5.473 6.336 -2.578 1 98.75 201 LEU A CA 1
ATOM 1582 C C . LEU A 1 201 ? 6.359 7.535 -2.254 1 98.75 201 LEU A C 1
ATOM 1584 O O . LEU A 1 201 ? 7.59 7.438 -2.314 1 98.75 201 LEU A O 1
ATOM 1588 N N . HIS A 1 202 ? 5.73 8.617 -1.911 1 98.75 202 HIS A N 1
ATOM 1589 C CA . HIS A 1 202 ? 6.477 9.836 -1.639 1 98.75 202 HIS A CA 1
ATOM 1590 C C . HIS A 1 202 ? 7.336 9.688 -0.388 1 98.75 202 HIS A C 1
ATOM 1592 O O . HIS A 1 202 ? 8.516 10.047 -0.395 1 98.75 202 HIS A O 1
ATOM 1598 N N . LEU A 1 203 ? 6.754 9.227 0.659 1 98.88 203 LEU A N 1
ATOM 1599 C CA . LEU A 1 203 ? 7.488 9.047 1.906 1 98.88 203 LEU A CA 1
ATOM 1600 C C . LEU A 1 203 ? 8.672 8.102 1.709 1 98.88 203 LEU A C 1
ATOM 1602 O O . LEU A 1 203 ? 9.773 8.375 2.188 1 98.88 203 LEU A O 1
ATOM 1606 N N . MET A 1 204 ? 8.469 7.016 1.004 1 98.88 204 MET A N 1
ATOM 1607 C CA . MET A 1 204 ? 9.539 6.059 0.752 1 98.88 204 MET A CA 1
ATOM 1608 C C . MET A 1 204 ? 10.609 6.668 -0.154 1 98.88 204 MET A C 1
ATOM 1610 O O . MET A 1 204 ? 11.781 6.32 -0.05 1 98.88 204 MET A O 1
ATOM 1614 N N . GLY A 1 205 ? 10.18 7.551 -1.056 1 98.81 205 GLY A N 1
ATOM 1615 C CA . GLY A 1 205 ? 11.164 8.32 -1.792 1 98.81 205 GLY A CA 1
ATOM 1616 C C . GLY A 1 205 ? 12.055 9.156 -0.896 1 98.81 205 GLY A C 1
ATOM 1617 O O . GLY A 1 205 ? 13.273 9.18 -1.069 1 98.81 205 GLY A O 1
ATOM 1618 N N . ILE A 1 206 ? 11.461 9.844 0.069 1 98.88 206 ILE A N 1
ATOM 1619 C CA . ILE A 1 206 ? 12.195 10.656 1.03 1 98.88 206 ILE A CA 1
ATOM 1620 C C . ILE A 1 206 ? 13.188 9.773 1.798 1 98.88 206 ILE A C 1
ATOM 1622 O O . ILE A 1 206 ? 14.344 10.156 1.994 1 98.88 206 ILE A O 1
ATOM 1626 N N . ILE A 1 207 ? 12.781 8.594 2.164 1 98.88 207 ILE A N 1
ATOM 1627 C CA . ILE A 1 207 ? 13.633 7.66 2.893 1 98.88 207 ILE A CA 1
ATOM 1628 C C . ILE A 1 207 ? 14.742 7.148 1.975 1 98.88 207 ILE A C 1
ATOM 1630 O O . ILE A 1 207 ? 15.93 7.324 2.266 1 98.88 207 ILE A O 1
ATOM 1634 N N . SER A 1 208 ? 14.406 6.586 0.805 1 98.88 208 SER A N 1
ATOM 1635 C CA . SER A 1 208 ? 15.344 5.848 -0.038 1 98.88 208 SER A CA 1
ATOM 1636 C C . SER A 1 208 ? 16.391 6.773 -0.653 1 98.88 208 SER A C 1
ATOM 1638 O O . SER A 1 208 ? 17.516 6.359 -0.909 1 98.88 208 SER A O 1
ATOM 1640 N N . ASN A 1 209 ? 15.984 8.047 -0.853 1 98.69 209 ASN A N 1
ATOM 1641 C CA . ASN A 1 209 ? 16.891 9 -1.478 1 98.69 209 ASN A CA 1
ATOM 1642 C C . ASN A 1 209 ? 17.75 9.727 -0.439 1 98.69 209 ASN A C 1
ATOM 1644 O O . ASN A 1 209 ? 18.391 10.727 -0.752 1 98.69 209 ASN A O 1
ATOM 1648 N N . GLY A 1 210 ? 17.719 9.281 0.814 1 98.62 210 GLY A N 1
ATOM 1649 C CA . GLY A 1 210 ? 18.672 9.688 1.833 1 98.62 210 GLY A CA 1
ATOM 1650 C C . GLY A 1 210 ? 18.359 11.055 2.422 1 98.62 210 GLY A C 1
ATOM 1651 O O . GLY A 1 210 ? 19.25 11.711 2.975 1 98.62 210 GLY A O 1
ATOM 1652 N N . VAL A 1 211 ? 17.156 11.586 2.311 1 98.88 211 VAL A N 1
ATOM 1653 C CA . VAL A 1 211 ? 16.812 12.906 2.816 1 98.88 211 VAL A CA 1
ATOM 1654 C C . VAL A 1 211 ? 17 12.953 4.328 1 98.88 211 VAL A C 1
ATOM 1656 O O . VAL A 1 211 ? 17.609 13.891 4.855 1 98.88 211 VAL A O 1
ATOM 1659 N N . PHE A 1 212 ? 16.562 11.922 5.055 1 98.88 212 PHE A N 1
ATOM 1660 C CA . PHE A 1 212 ? 16.688 11.891 6.508 1 98.88 212 PHE A CA 1
ATOM 1661 C C . PHE A 1 212 ? 18.141 11.789 6.934 1 98.88 212 PHE A C 1
ATOM 1663 O O . PHE A 1 212 ? 18.5 12.164 8.055 1 98.88 212 PHE A O 1
ATOM 1670 N N . ASP A 1 213 ? 18.953 11.203 6.094 1 98.75 213 ASP A N 1
ATOM 1671 C CA . ASP A 1 213 ? 20.391 11.117 6.395 1 98.75 213 ASP A CA 1
ATOM 1672 C C . ASP A 1 213 ? 21.062 12.484 6.27 1 98.75 213 ASP A C 1
ATOM 1674 O O . ASP A 1 213 ? 21.938 12.82 7.055 1 98.75 213 ASP A O 1
ATOM 1678 N N . ARG A 1 214 ? 20.656 13.242 5.277 1 98.56 214 ARG A N 1
ATOM 1679 C CA . ARG A 1 214 ? 21.188 14.594 5.109 1 98.56 214 ARG A CA 1
ATOM 1680 C C . ARG A 1 214 ? 20.594 15.539 6.145 1 98.56 214 ARG A C 1
ATOM 1682 O O . ARG A 1 214 ? 21.25 16.516 6.543 1 98.56 214 ARG A O 1
ATOM 1689 N N . PHE A 1 215 ? 19.391 15.305 6.629 1 98.81 215 PHE A N 1
ATOM 1690 C CA . PHE A 1 215 ? 18.703 16.109 7.621 1 98.81 215 PHE A CA 1
ATOM 1691 C C . PHE A 1 215 ? 18.172 15.242 8.758 1 98.81 215 PHE A C 1
ATOM 1693 O O . PHE A 1 215 ? 16.969 15.031 8.875 1 98.81 215 PHE A O 1
ATOM 1700 N N . PRO A 1 216 ? 18.922 14.844 9.664 1 98.56 216 PRO A N 1
ATOM 1701 C CA . PRO A 1 216 ? 18.562 13.852 10.688 1 98.56 216 PRO A CA 1
ATOM 1702 C C . PRO A 1 216 ? 17.484 14.352 11.641 1 98.56 216 PRO A C 1
ATOM 1704 O O . PRO A 1 216 ? 16.828 13.555 12.305 1 98.56 216 PRO A O 1
ATOM 1707 N N . ASN A 1 217 ? 17.312 15.703 11.711 1 98.56 217 ASN A N 1
ATOM 1708 C CA . ASN A 1 217 ? 16.328 16.25 12.633 1 98.56 217 ASN A CA 1
ATOM 1709 C C . ASN A 1 217 ? 15.016 16.594 11.93 1 98.56 217 ASN A C 1
ATOM 1711 O O . ASN A 1 217 ? 14.125 17.203 12.523 1 98.56 217 ASN A O 1
ATOM 1715 N N . LEU A 1 218 ? 14.953 16.234 10.648 1 98.94 218 LEU A N 1
ATOM 1716 C CA . LEU A 1 218 ? 13.727 16.484 9.898 1 98.94 218 LEU A CA 1
ATOM 1717 C C . LEU A 1 218 ? 12.562 15.68 10.469 1 98.94 218 LEU A C 1
ATOM 1719 O O . LEU A 1 218 ? 12.719 14.492 10.773 1 98.94 218 LEU A O 1
ATOM 1723 N N . LYS A 1 219 ? 11.383 16.312 10.672 1 98.88 219 LYS A N 1
ATOM 1724 C CA . LYS A 1 219 ? 10.188 15.672 11.211 1 98.88 219 LYS A CA 1
ATOM 1725 C C . LYS A 1 219 ? 9.07 15.625 10.164 1 98.88 219 LYS A C 1
ATOM 1727 O O . LYS A 1 219 ? 8.641 16.656 9.664 1 98.88 219 LYS A O 1
ATOM 1732 N N . ILE A 1 220 ? 8.633 14.414 9.867 1 98.88 220 ILE A N 1
ATOM 1733 C CA . ILE A 1 220 ? 7.555 14.234 8.898 1 98.88 220 ILE A CA 1
ATOM 1734 C C . ILE A 1 220 ? 6.375 13.531 9.562 1 98.88 220 ILE A C 1
ATOM 1736 O O . ILE A 1 220 ? 6.559 12.586 10.336 1 98.88 220 ILE A O 1
ATOM 1740 N N . ILE A 1 221 ? 5.172 14 9.273 1 98.94 221 ILE A N 1
ATOM 1741 C CA . ILE A 1 221 ? 3.936 13.367 9.719 1 98.94 221 ILE A CA 1
ATOM 1742 C C . ILE A 1 221 ? 3.199 12.773 8.516 1 98.94 221 ILE A C 1
ATOM 1744 O O . ILE A 1 221 ? 3.121 13.406 7.461 1 98.94 221 ILE A O 1
ATOM 1748 N N . VAL A 1 222 ? 2.713 11.555 8.641 1 98.62 222 VAL A N 1
ATOM 1749 C CA . VAL A 1 222 ? 1.767 11.008 7.676 1 98.62 222 VAL A CA 1
ATOM 1750 C C . VAL A 1 222 ? 0.533 10.477 8.406 1 98.62 222 VAL A C 1
ATOM 1752 O O . VAL A 1 222 ? 0.595 10.172 9.602 1 98.62 222 VAL A O 1
ATOM 1755 N N . GLY A 1 223 ? -0.566 10.414 7.703 1 98.19 223 GLY A N 1
ATOM 1756 C CA . GLY A 1 223 ? -1.833 10.062 8.32 1 98.19 223 GLY A CA 1
ATOM 1757 C C . GLY A 1 223 ? -2.166 8.586 8.188 1 98.19 223 GLY A C 1
ATOM 1758 O O . GLY A 1 223 ? -1.304 7.777 7.84 1 98.19 223 GLY A O 1
ATOM 1759 N N . HIS A 1 224 ? -3.338 8.258 8.609 1 97.88 224 HIS A N 1
ATOM 1760 C CA . HIS A 1 224 ? -4.051 7.016 8.352 1 97.88 224 HIS A CA 1
ATOM 1761 C C . HIS A 1 224 ? -3.23 5.809 8.789 1 97.88 224 HIS A C 1
ATOM 1763 O O . HIS A 1 224 ? -3.119 4.828 8.047 1 97.88 224 HIS A O 1
ATOM 1769 N N . LEU A 1 225 ? -2.539 5.973 9.867 1 98.5 225 LEU A N 1
ATOM 1770 C CA . LEU A 1 225 ? -1.758 4.957 10.562 1 98.5 225 LEU A CA 1
ATOM 1771 C C . LEU A 1 225 ? -0.618 4.453 9.688 1 98.5 225 LEU A C 1
ATOM 1773 O O . LEU A 1 225 ? -0.282 3.266 9.719 1 98.5 225 LEU A O 1
ATOM 1777 N N . GLY A 1 2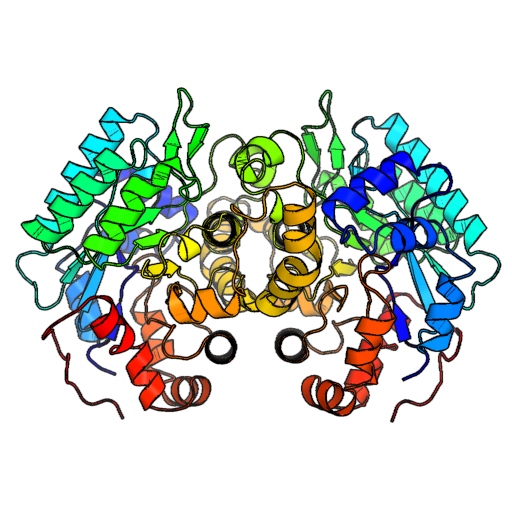26 ? -0.057 5.316 8.875 1 97.94 226 GLY A N 1
ATOM 1778 C CA . GLY A 1 226 ? 1.201 5.008 8.211 1 97.94 226 GLY A CA 1
ATOM 1779 C C . GLY A 1 226 ? 1.03 4.602 6.762 1 97.94 226 GLY A C 1
ATOM 1780 O O . GLY A 1 226 ? 1.989 4.18 6.113 1 97.94 226 GLY A O 1
ATOM 1781 N N . GLU A 1 227 ? -0.123 4.758 6.223 1 97.06 227 GLU A N 1
ATOM 1782 C CA . GLU A 1 227 ? -0.322 4.656 4.781 1 97.06 227 GLU A CA 1
ATOM 1783 C C . GLU A 1 227 ? 0.198 3.324 4.246 1 97.06 227 GLU A C 1
ATOM 1785 O O . GLU A 1 227 ? 1.018 3.297 3.324 1 97.06 227 GLU A O 1
ATOM 1790 N N . HIS A 1 228 ? -0.219 2.18 4.746 1 97.19 228 HIS A N 1
ATOM 1791 C CA . HIS A 1 228 ? 0.075 0.811 4.34 1 97.19 228 HIS A CA 1
ATOM 1792 C C . HIS A 1 228 ? 1.411 0.342 4.902 1 97.19 228 HIS A C 1
ATOM 1794 O O . HIS A 1 228 ? 1.606 -0.854 5.137 1 97.19 228 HIS A O 1
ATOM 1800 N N . LEU A 1 229 ? 2.328 1.236 5.164 1 98.62 229 LEU A N 1
ATOM 1801 C CA . LEU A 1 229 ? 3.748 0.909 5.242 1 98.62 229 LEU A CA 1
ATOM 1802 C C . LEU A 1 229 ? 4.039 0.028 6.453 1 98.62 229 LEU A C 1
ATOM 1804 O O . LEU A 1 229 ? 4.852 -0.894 6.375 1 98.62 229 LEU A O 1
ATOM 1808 N N . PRO A 1 230 ? 3.348 0.227 7.566 1 98.44 230 PRO A N 1
ATOM 1809 C CA . PRO A 1 230 ? 3.738 -0.55 8.742 1 98.44 230 PRO A CA 1
ATOM 1810 C C . PRO A 1 230 ? 3.592 -2.057 8.539 1 98.44 230 PRO A C 1
ATOM 1812 O O . PRO A 1 230 ? 4.344 -2.84 9.125 1 98.44 230 PRO A O 1
ATOM 1815 N N . LEU A 1 231 ? 2.686 -2.477 7.684 1 98.38 231 LEU A N 1
ATOM 1816 C CA . LEU A 1 231 ? 2.5 -3.904 7.449 1 98.38 231 LEU A CA 1
ATOM 1817 C C . LEU A 1 231 ? 3.74 -4.512 6.801 1 98.38 231 LEU A C 1
ATOM 1819 O O . LEU A 1 231 ? 4.016 -5.703 6.977 1 98.38 231 LEU A O 1
ATOM 1823 N N . ASP A 1 232 ? 4.508 -3.717 6.102 1 98.06 232 ASP A N 1
ATOM 1824 C CA . ASP A 1 232 ? 5.562 -4.266 5.254 1 98.06 232 ASP A CA 1
ATOM 1825 C C . ASP A 1 232 ? 6.945 -3.867 5.77 1 98.06 232 ASP A C 1
ATOM 1827 O O . ASP A 1 232 ? 7.934 -3.959 5.039 1 98.06 232 ASP A O 1
ATOM 1831 N N . PHE A 1 233 ? 7.066 -3.449 6.988 1 98.38 233 PHE A N 1
ATOM 1832 C CA . PHE A 1 233 ? 8.336 -2.979 7.531 1 98.38 233 PHE A CA 1
ATOM 1833 C C . PHE A 1 233 ? 9.422 -4.031 7.359 1 98.38 233 PHE A C 1
ATOM 1835 O O . PHE A 1 233 ? 10.508 -3.736 6.855 1 98.38 233 PHE A O 1
ATOM 1842 N N . TRP A 1 234 ? 9.125 -5.234 7.73 1 98.44 234 TRP A N 1
ATOM 1843 C CA . TRP A 1 234 ? 10.133 -6.285 7.652 1 98.44 234 TRP A CA 1
ATOM 1844 C C . TRP A 1 234 ? 10.617 -6.473 6.219 1 98.44 234 TRP A C 1
ATOM 1846 O O . TRP A 1 234 ? 11.82 -6.539 5.965 1 98.44 234 TRP A O 1
ATOM 1856 N N . ARG A 1 235 ? 9.695 -6.594 5.273 1 98.5 235 ARG A N 1
ATOM 1857 C CA . ARG A 1 235 ? 10.023 -6.871 3.881 1 98.5 235 ARG A CA 1
ATOM 1858 C C . ARG A 1 235 ? 10.797 -5.711 3.26 1 98.5 235 ARG A C 1
ATOM 1860 O O . ARG A 1 235 ? 11.797 -5.922 2.568 1 98.5 235 ARG A O 1
ATOM 1867 N N . ILE A 1 236 ? 10.32 -4.477 3.537 1 98.69 236 ILE A N 1
ATOM 1868 C CA . ILE A 1 236 ? 11.008 -3.289 3.047 1 98.69 236 ILE A CA 1
ATOM 1869 C C . ILE A 1 236 ? 12.438 -3.268 3.576 1 98.69 236 ILE A C 1
ATOM 1871 O O . ILE A 1 236 ? 13.391 -3.102 2.809 1 98.69 236 ILE A O 1
ATOM 1875 N N . ASN A 1 237 ? 12.57 -3.475 4.879 1 98.69 237 ASN A N 1
ATOM 1876 C CA . ASN A 1 237 ? 13.891 -3.414 5.504 1 98.69 237 ASN A CA 1
ATOM 1877 C C . ASN A 1 237 ? 14.812 -4.504 4.965 1 98.69 237 ASN A C 1
ATOM 1879 O O . ASN A 1 237 ? 15.984 -4.25 4.684 1 98.69 237 ASN A O 1
ATOM 1883 N N . HIS A 1 238 ? 14.25 -5.707 4.84 1 98.5 238 HIS A N 1
ATOM 1884 C CA . HIS A 1 238 ? 14.977 -6.836 4.281 1 98.5 238 HIS A CA 1
ATOM 1885 C C . HIS A 1 238 ? 15.523 -6.508 2.895 1 98.5 238 HIS A C 1
ATOM 1887 O O . HIS A 1 238 ? 16.719 -6.691 2.629 1 98.5 238 HIS A O 1
ATOM 1893 N N . TRP A 1 239 ? 14.812 -5.93 2.084 1 98.69 239 TRP A N 1
ATOM 1894 C CA . TRP A 1 239 ? 15.203 -5.656 0.707 1 98.69 239 TRP A CA 1
ATOM 1895 C C . TRP A 1 239 ? 16.141 -4.457 0.637 1 98.69 239 TRP A C 1
ATOM 1897 O O . TRP A 1 239 ? 17.062 -4.426 -0.186 1 98.69 239 TRP A O 1
ATOM 1907 N N . PHE A 1 240 ? 15.891 -3.428 1.48 1 98.81 240 PHE A N 1
ATOM 1908 C CA . PHE A 1 240 ? 16.828 -2.312 1.519 1 98.81 240 PHE A CA 1
ATOM 1909 C C . PHE A 1 240 ? 18.219 -2.783 1.939 1 98.81 240 PHE A C 1
ATOM 1911 O O . PHE A 1 240 ? 19.203 -2.494 1.266 1 98.81 240 PHE A O 1
ATOM 1918 N N . GLU A 1 241 ? 18.281 -3.582 3.037 1 98.62 241 GLU A N 1
ATOM 1919 C CA . GLU A 1 241 ? 19.562 -3.939 3.648 1 98.62 241 GLU A CA 1
ATOM 1920 C C . GLU A 1 241 ? 20.281 -5 2.826 1 98.62 241 GLU A C 1
ATOM 1922 O O . GLU A 1 241 ? 21.5 -4.938 2.658 1 98.62 241 GLU A O 1
ATOM 1927 N N . ASP A 1 242 ? 19.5 -5.941 2.279 1 98.5 242 ASP A N 1
ATOM 1928 C CA . ASP A 1 242 ? 20.141 -7.129 1.731 1 98.5 242 ASP A CA 1
ATOM 1929 C C . ASP A 1 242 ? 20.297 -7.027 0.215 1 98.5 242 ASP A C 1
ATOM 1931 O O . ASP A 1 242 ? 21.078 -7.754 -0.39 1 98.5 242 ASP A O 1
ATOM 1935 N N . VAL A 1 243 ? 19.562 -6.086 -0.422 1 98.69 243 VAL A N 1
ATOM 1936 C CA . VAL A 1 243 ? 19.562 -6.09 -1.881 1 98.69 243 VAL A CA 1
ATOM 1937 C C . VAL A 1 243 ? 19.844 -4.684 -2.404 1 98.69 243 VAL A C 1
ATOM 1939 O O . VAL A 1 243 ? 20.844 -4.453 -3.088 1 98.69 243 VAL A O 1
ATOM 1942 N N . LYS A 1 244 ? 19.094 -3.699 -1.992 1 98.81 244 LYS A N 1
ATOM 1943 C CA . LYS A 1 244 ? 19.125 -2.402 -2.662 1 98.81 244 LYS A CA 1
ATOM 1944 C C . LYS A 1 244 ? 20.375 -1.613 -2.268 1 98.81 244 LYS A C 1
ATOM 1946 O O . LYS A 1 244 ? 20.984 -0.949 -3.105 1 98.81 244 LYS A O 1
ATOM 1951 N N . LYS A 1 245 ? 20.734 -1.602 -0.973 1 98.62 245 LYS A N 1
ATOM 1952 C CA . LYS A 1 245 ? 21.953 -0.906 -0.568 1 98.62 245 LYS A CA 1
ATOM 1953 C C . LYS A 1 245 ? 23.172 -1.521 -1.23 1 98.62 245 LYS A C 1
ATOM 1955 O O . LYS A 1 245 ? 24.031 -0.803 -1.742 1 98.62 245 LYS A O 1
ATOM 1960 N N . PRO A 1 246 ? 23.297 -2.881 -1.278 1 98.62 246 PRO A N 1
ATOM 1961 C CA . PRO A 1 246 ? 24.391 -3.477 -2.029 1 98.62 246 PRO A CA 1
ATOM 1962 C C . PRO A 1 246 ? 24.375 -3.1 -3.51 1 98.62 246 PRO A C 1
ATOM 1964 O O . PRO A 1 246 ? 25.438 -2.863 -4.105 1 98.62 246 PRO A O 1
ATOM 1967 N N . ILE A 1 247 ? 23.219 -3.021 -4.141 1 98.62 247 ILE A N 1
ATOM 1968 C CA . ILE A 1 247 ? 23.125 -2.615 -5.539 1 98.62 247 ILE A CA 1
ATOM 1969 C C . ILE A 1 247 ? 23.578 -1.165 -5.691 1 98.62 247 ILE A C 1
ATOM 1971 O O . ILE A 1 247 ? 24.328 -0.838 -6.605 1 98.62 247 ILE A O 1
ATOM 1975 N N . ALA A 1 248 ? 23.078 -0.319 -4.793 1 98.5 248 ALA A N 1
ATOM 1976 C CA . ALA A 1 248 ? 23.469 1.088 -4.832 1 98.5 248 ALA A CA 1
ATOM 1977 C C . ALA A 1 248 ? 24.984 1.235 -4.758 1 98.5 248 ALA A C 1
ATOM 1979 O O . ALA A 1 248 ? 25.578 2.053 -5.469 1 98.5 248 ALA A O 1
ATOM 1980 N N . LYS A 1 249 ? 25.625 0.455 -3.893 1 97.81 249 LYS A N 1
ATOM 1981 C CA . LYS A 1 249 ? 27.078 0.473 -3.768 1 97.81 249 LYS A CA 1
ATOM 1982 C C . LYS A 1 249 ? 27.734 0.028 -5.062 1 97.81 249 LYS A C 1
ATOM 1984 O O . LYS A 1 249 ? 28.688 0.662 -5.527 1 97.81 249 LYS A O 1
ATOM 1989 N N . ASP A 1 250 ? 27.266 -1.079 -5.578 1 97.75 250 ASP A N 1
ATOM 1990 C CA . ASP A 1 250 ? 27.812 -1.613 -6.82 1 97.75 250 ASP A CA 1
ATOM 1991 C C . ASP A 1 250 ? 27.719 -0.59 -7.949 1 97.75 250 ASP A C 1
ATOM 1993 O O . ASP A 1 250 ? 28.578 -0.542 -8.828 1 97.75 250 ASP A O 1
ATOM 1997 N N . GLU A 1 251 ? 26.672 0.268 -7.879 1 97.25 251 GLU A N 1
ATOM 1998 C CA . GLU A 1 251 ? 26.438 1.278 -8.898 1 97.25 251 GLU A CA 1
ATOM 1999 C C . GLU A 1 251 ? 27.172 2.576 -8.586 1 97.25 251 GLU A C 1
ATOM 2001 O O . GLU A 1 251 ? 27.109 3.531 -9.367 1 97.25 251 GLU A O 1
ATOM 2006 N N . GLY A 1 252 ? 27.812 2.641 -7.523 1 97.12 252 GLY A N 1
ATOM 2007 C CA . GLY A 1 252 ? 28.5 3.85 -7.105 1 97.12 252 GLY A CA 1
ATOM 2008 C C . GLY A 1 252 ? 27.562 4.926 -6.594 1 97.12 252 GLY A C 1
ATOM 2009 O O . GLY A 1 252 ? 27.875 6.117 -6.684 1 97.12 252 GLY A O 1
ATOM 2010 N N . ASN A 1 253 ? 26.359 4.562 -6.113 1 96.5 253 ASN A N 1
ATOM 2011 C CA . ASN A 1 253 ? 25.344 5.523 -5.66 1 96.5 253 ASN A CA 1
ATOM 2012 C C . ASN A 1 253 ? 25.078 5.391 -4.164 1 96.5 253 ASN A C 1
ATOM 2014 O O . ASN A 1 253 ? 24.016 5.77 -3.684 1 96.5 253 ASN A O 1
ATOM 2018 N N . GLU A 1 254 ? 25.953 4.793 -3.42 1 96 254 GLU A N 1
ATOM 2019 C CA . GLU A 1 254 ? 25.766 4.508 -2 1 96 254 GLU A CA 1
ATOM 2020 C C . GLU A 1 254 ? 25.578 5.793 -1.199 1 96 254 GLU A C 1
ATOM 2022 O O . GLU A 1 254 ? 24.875 5.805 -0.186 1 96 254 GLU A O 1
ATOM 2027 N N . ASP A 1 255 ? 26.078 6.902 -1.716 1 95.06 255 ASP A N 1
ATOM 2028 C CA . ASP A 1 255 ? 26.016 8.164 -0.982 1 95.06 255 ASP A CA 1
ATOM 2029 C C . ASP A 1 255 ? 24.625 8.781 -1.068 1 95.06 255 ASP A C 1
ATOM 2031 O O . ASP A 1 255 ? 24.25 9.609 -0.232 1 95.06 255 ASP A O 1
ATOM 2035 N N . ASN A 1 256 ? 23.859 8.367 -2.064 1 95.81 256 ASN A N 1
ATOM 2036 C CA . ASN A 1 256 ? 22.531 8.914 -2.238 1 95.81 256 ASN A CA 1
ATOM 2037 C C . ASN A 1 256 ? 21.469 7.996 -1.645 1 95.81 256 ASN A C 1
ATOM 2039 O O . ASN A 1 256 ? 20.344 8.438 -1.356 1 95.81 256 ASN A O 1
ATOM 2043 N N . MET A 1 257 ? 21.781 6.723 -1.447 1 97.81 257 MET A N 1
ATOM 2044 C CA . MET A 1 257 ? 20.875 5.738 -0.863 1 97.81 257 MET A CA 1
ATOM 2045 C C . MET A 1 257 ? 20.797 5.891 0.652 1 97.81 257 MET A C 1
ATOM 2047 O O . MET A 1 257 ? 21.797 6.254 1.288 1 97.81 257 MET A O 1
ATOM 2051 N N . CYS A 1 258 ? 19.641 5.699 1.183 1 98.56 258 CYS A N 1
ATOM 2052 C CA . CYS A 1 258 ? 19.484 5.789 2.631 1 98.56 258 CYS A CA 1
ATOM 2053 C C . CYS A 1 258 ? 20.453 4.848 3.342 1 98.56 258 CYS A C 1
ATOM 2055 O O . CYS A 1 258 ? 20.797 3.787 2.816 1 98.56 258 CYS A O 1
ATOM 2057 N N . LYS A 1 259 ? 20.812 5.188 4.59 1 98.5 259 LYS A N 1
ATOM 2058 C CA . LYS A 1 259 ? 21.891 4.488 5.289 1 98.5 259 LYS A CA 1
ATOM 2059 C C . LYS A 1 259 ? 21.344 3.67 6.457 1 98.5 259 LYS A C 1
ATOM 2061 O O . LYS A 1 259 ? 21.875 2.605 6.777 1 98.5 259 LYS A O 1
ATOM 2066 N N . LYS A 1 260 ? 20.359 4.148 7.156 1 98.56 260 LYS A N 1
ATOM 2067 C CA . LYS A 1 260 ? 19.828 3.48 8.336 1 98.56 260 LYS A CA 1
ATOM 2068 C C . LYS A 1 260 ? 18.656 2.564 7.961 1 98.56 260 LYS A C 1
ATOM 2070 O O . LYS A 1 260 ? 18.344 2.408 6.781 1 98.56 260 LYS A O 1
ATOM 2075 N N . THR A 1 261 ? 18.094 1.877 8.93 1 98.62 261 THR A N 1
ATOM 2076 C CA . THR A 1 261 ? 16.969 0.976 8.688 1 98.62 261 THR A CA 1
ATOM 2077 C C . THR A 1 261 ? 15.656 1.748 8.648 1 98.62 261 THR A C 1
ATOM 2079 O O . THR A 1 261 ? 15.578 2.877 9.133 1 98.62 261 THR A O 1
ATOM 2082 N N . ILE A 1 262 ? 14.719 1.152 8.023 1 98.44 262 ILE A N 1
ATOM 2083 C CA . ILE A 1 262 ? 13.414 1.798 7.977 1 98.44 262 ILE A CA 1
ATOM 2084 C C . ILE A 1 262 ? 12.898 2.029 9.398 1 98.44 262 ILE A C 1
ATOM 2086 O O . ILE A 1 262 ? 12.242 3.037 9.672 1 98.44 262 ILE A O 1
ATOM 2090 N N . TYR A 1 263 ? 13.195 1.184 10.344 1 97.94 263 TYR A N 1
ATOM 2091 C CA . TYR A 1 263 ? 12.773 1.316 11.734 1 97.94 263 TYR A CA 1
ATOM 2092 C C . TYR A 1 263 ? 13.398 2.547 12.375 1 97.94 263 TYR A C 1
ATOM 2094 O O . TYR A 1 263 ? 12.742 3.266 13.133 1 97.94 263 TYR A O 1
ATOM 2102 N N . ASP A 1 264 ? 14.664 2.801 12.047 1 98.44 264 ASP A N 1
ATOM 2103 C CA . ASP A 1 264 ? 15.344 3.988 12.562 1 98.44 264 ASP A CA 1
ATOM 2104 C C . ASP A 1 264 ? 14.609 5.262 12.141 1 98.44 264 ASP A C 1
ATOM 2106 O O . ASP A 1 264 ? 14.391 6.156 12.961 1 98.44 264 ASP A O 1
ATOM 2110 N N . TYR A 1 265 ? 14.266 5.316 10.914 1 98.81 265 TYR A N 1
ATOM 2111 C CA . TYR A 1 265 ? 13.625 6.52 10.391 1 98.81 265 TYR A CA 1
ATOM 2112 C C . TYR A 1 265 ? 12.25 6.723 11.023 1 98.81 265 TYR A C 1
ATOM 2114 O O . TYR A 1 265 ? 11.867 7.848 11.352 1 98.81 265 TYR A O 1
ATOM 2122 N N . PHE A 1 266 ? 11.484 5.648 11.281 1 98.5 266 PHE A N 1
ATOM 2123 C CA . PHE A 1 266 ? 10.156 5.754 11.875 1 98.5 266 PHE A CA 1
ATOM 2124 C C . PHE A 1 266 ? 10.258 5.977 13.383 1 98.5 266 PHE A C 1
ATOM 2126 O O . PHE A 1 266 ? 9.289 6.406 14.016 1 98.5 266 PHE A O 1
ATOM 2133 N N . LYS A 1 267 ? 11.352 5.777 13.93 1 96.62 267 LYS A N 1
ATOM 2134 C CA . LYS A 1 267 ? 11.539 6.02 15.359 1 96.62 267 LYS A CA 1
ATOM 2135 C C . LYS A 1 267 ? 12.125 7.406 15.609 1 96.62 267 LYS A C 1
ATOM 2137 O O . LYS A 1 267 ? 12.016 7.941 16.719 1 96.62 267 LYS A O 1
ATOM 2142 N N . GLN A 1 268 ? 12.672 7.992 14.555 1 97.38 268 GLN A N 1
ATOM 2143 C CA . GLN A 1 268 ? 13.391 9.234 14.781 1 97.38 268 GLN A CA 1
ATOM 2144 C C . GLN A 1 268 ? 12.734 10.398 14.047 1 97.38 268 GLN A C 1
ATOM 2146 O O . GLN A 1 268 ? 12.648 11.508 14.578 1 97.38 268 GLN A O 1
ATOM 2151 N N . ASN A 1 269 ? 12.25 10.125 12.859 1 98.81 269 ASN A N 1
ATOM 2152 C CA . ASN A 1 269 ? 11.914 11.25 11.992 1 98.81 269 ASN A CA 1
ATOM 2153 C C . ASN A 1 269 ? 10.422 11.289 11.672 1 98.81 269 ASN A C 1
ATOM 2155 O O . ASN A 1 269 ? 9.898 12.328 11.273 1 98.81 269 ASN A O 1
ATOM 2159 N N . ILE A 1 270 ? 9.688 10.133 11.867 1 98.94 270 ILE A N 1
ATOM 2160 C CA . ILE A 1 270 ? 8.359 10.023 11.266 1 98.94 270 ILE A CA 1
ATOM 2161 C C . ILE A 1 270 ? 7.32 9.766 12.352 1 98.94 270 ILE A C 1
ATOM 2163 O O . ILE A 1 270 ? 7.539 8.938 13.242 1 98.94 270 ILE A O 1
ATOM 2167 N N . TRP A 1 271 ? 6.219 10.5 12.359 1 98.94 271 TRP A N 1
ATOM 2168 C CA . TRP A 1 271 ? 5.023 10.258 13.156 1 98.94 271 TRP A CA 1
ATOM 2169 C C . TRP A 1 271 ? 3.844 9.875 12.273 1 98.94 271 TRP A C 1
ATOM 2171 O O . TRP A 1 271 ? 3.748 10.32 11.125 1 98.94 271 TRP A O 1
ATOM 2181 N N . VAL A 1 272 ? 2.98 9.016 12.773 1 98.81 272 VAL A N 1
ATOM 2182 C CA . VAL A 1 272 ? 1.755 8.664 12.062 1 98.81 272 VAL A CA 1
ATOM 2183 C C . VAL A 1 272 ? 0.54 9.094 12.883 1 98.81 272 VAL A C 1
ATOM 2185 O O . VAL A 1 272 ? 0.616 9.195 14.109 1 98.81 272 VAL A O 1
ATOM 2188 N N . THR A 1 273 ? -0.573 9.359 12.211 1 98.81 273 THR A N 1
ATOM 2189 C CA . THR A 1 273 ? -1.771 9.766 12.93 1 98.81 273 THR A CA 1
ATOM 2190 C C . THR A 1 273 ? -2.873 8.719 12.789 1 98.81 273 THR A C 1
ATOM 2192 O O . THR A 1 273 ? -2.822 7.879 11.891 1 98.81 273 THR A O 1
ATOM 2195 N N . THR A 1 274 ? -3.898 8.844 13.594 1 98.62 274 THR A N 1
ATOM 2196 C CA . THR A 1 274 ? -5.086 8 13.539 1 98.62 274 THR A CA 1
ATOM 2197 C C . THR A 1 274 ? -6.121 8.586 12.586 1 98.62 274 THR A C 1
ATOM 2199 O O . THR A 1 274 ? -7.258 8.109 12.523 1 98.62 274 THR A O 1
ATOM 2202 N N . SER A 1 275 ? -5.762 9.57 11.906 1 98.12 275 SER A N 1
ATOM 2203 C CA . SER A 1 275 ? -6.715 10.273 11.047 1 98.12 275 SER A CA 1
ATOM 2204 C C . SER A 1 275 ? -7.418 9.312 10.102 1 98.12 275 SER A C 1
ATOM 2206 O O . SER A 1 275 ? -6.773 8.656 9.281 1 98.12 275 SER A O 1
ATOM 2208 N N . GLY A 1 276 ? -8.719 9.258 10.25 1 97.88 276 GLY A N 1
ATOM 2209 C CA . GLY A 1 276 ? -9.539 8.508 9.32 1 97.88 276 GLY A CA 1
ATOM 2210 C C . GLY A 1 276 ? -9.383 7.004 9.453 1 97.88 276 GLY A C 1
ATOM 2211 O O . GLY A 1 276 ? -9.805 6.25 8.578 1 97.88 276 GLY A O 1
ATOM 2212 N N . HIS A 1 277 ? -8.781 6.531 10.43 1 98.31 277 HIS A N 1
ATOM 2213 C CA . HIS A 1 277 ? -8.586 5.105 10.688 1 98.31 277 HIS A CA 1
ATOM 2214 C C . HIS A 1 277 ? -8.836 4.77 12.156 1 98.31 277 HIS A C 1
ATOM 2216 O O . HIS A 1 277 ? -7.914 4.797 12.969 1 98.31 277 HIS A O 1
ATOM 2222 N N . PHE A 1 278 ? -10.109 4.262 12.477 1 98.44 278 PHE A N 1
ATOM 2223 C CA . PHE A 1 278 ? -10.547 4.102 13.859 1 98.44 278 PHE A CA 1
ATOM 2224 C C . PHE A 1 278 ? -10.594 2.627 14.242 1 98.44 278 PHE A C 1
ATOM 2226 O O . PHE A 1 278 ? -11.602 2.152 14.781 1 98.44 278 PHE A O 1
ATOM 2233 N N . SER A 1 279 ? -9.523 1.914 13.938 1 98.38 279 SER A N 1
ATOM 2234 C CA . SER A 1 279 ? -9.406 0.497 14.266 1 98.38 279 SER A CA 1
ATOM 2235 C C . SER A 1 279 ? -8.445 0.277 15.43 1 98.38 279 SER A C 1
ATOM 2237 O O . SER A 1 279 ? -7.246 0.538 15.305 1 98.38 279 SER A O 1
ATOM 2239 N N . THR A 1 280 ? -8.992 -0.259 16.531 1 98.62 280 THR A N 1
ATOM 2240 C CA . THR A 1 280 ? -8.164 -0.555 17.688 1 98.62 280 THR A CA 1
ATOM 2241 C C . THR A 1 280 ? -7.145 -1.64 17.359 1 98.62 280 THR A C 1
ATOM 2243 O O . THR A 1 280 ? -5.996 -1.572 17.812 1 98.62 280 THR A O 1
ATOM 2246 N N . HIS A 1 281 ? -7.559 -2.588 16.609 1 97.56 281 HIS A N 1
ATOM 2247 C CA . HIS A 1 281 ? -6.684 -3.691 16.219 1 97.56 281 HIS A CA 1
ATOM 2248 C C . HIS A 1 281 ? -5.5 -3.193 15.398 1 97.56 281 HIS A C 1
ATOM 2250 O O . HIS A 1 281 ? -4.359 -3.592 15.641 1 97.56 281 HIS A O 1
ATOM 2256 N N . THR A 1 282 ? -5.75 -2.346 14.469 1 98.62 282 THR A N 1
ATOM 2257 C CA . THR A 1 282 ? -4.688 -1.79 13.633 1 98.62 282 THR A CA 1
ATOM 2258 C C . THR A 1 282 ? -3.779 -0.879 14.461 1 98.62 282 THR A C 1
ATOM 2260 O O . THR A 1 282 ? -2.557 -0.909 14.305 1 98.62 282 THR A O 1
ATOM 2263 N N . LEU A 1 283 ? -4.414 -0.094 15.289 1 98.88 283 LEU A N 1
ATOM 2264 C CA . LEU A 1 283 ? -3.645 0.792 16.156 1 98.88 283 LEU A CA 1
ATOM 2265 C C . LEU A 1 283 ? -2.646 0.002 17 1 98.88 283 LEU A C 1
ATOM 2267 O O . LEU A 1 283 ? -1.48 0.386 17.109 1 98.88 283 LEU A O 1
ATOM 2271 N N . LYS A 1 284 ? -3.08 -1.069 17.578 1 98.81 284 LYS A N 1
ATOM 2272 C CA . LYS A 1 284 ? -2.201 -1.911 18.391 1 98.81 284 LYS A CA 1
ATOM 2273 C C . LYS A 1 284 ? -1.006 -2.398 17.578 1 98.81 284 LYS A C 1
ATOM 2275 O O . LYS A 1 284 ? 0.13 -2.367 18.047 1 98.81 284 LYS A O 1
ATOM 2280 N N . TYR A 1 285 ? -1.279 -2.859 16.422 1 98.56 285 TYR A N 1
ATOM 2281 C CA . TYR A 1 285 ? -0.214 -3.369 15.562 1 98.56 285 TYR A CA 1
ATOM 2282 C C . TYR A 1 285 ? 0.82 -2.287 15.273 1 98.56 285 TYR A C 1
ATOM 2284 O O . TYR A 1 285 ? 2.025 -2.535 15.352 1 98.56 285 TYR A O 1
ATOM 2292 N N . VAL A 1 286 ? 0.349 -1.097 14.945 1 98.62 286 VAL A N 1
ATOM 2293 C CA . VAL A 1 286 ? 1.232 0.009 14.586 1 98.62 286 VAL A CA 1
ATOM 2294 C C . VAL A 1 286 ? 2.047 0.434 15.805 1 98.62 286 VAL A C 1
ATOM 2296 O O . VAL A 1 286 ? 3.256 0.662 15.703 1 98.62 286 VAL A O 1
ATOM 2299 N N . VAL A 1 287 ? 1.408 0.528 16.938 1 98.69 287 VAL A N 1
ATOM 2300 C CA . VAL A 1 287 ? 2.102 0.882 18.172 1 98.69 287 VAL A CA 1
ATOM 2301 C C . VAL A 1 287 ? 3.172 -0.161 18.484 1 98.69 287 VAL A C 1
ATOM 2303 O O . VAL A 1 287 ? 4.281 0.182 18.891 1 98.69 287 VAL A O 1
ATOM 2306 N N . ASP A 1 288 ? 2.871 -1.392 18.234 1 97.75 288 ASP A N 1
ATOM 2307 C CA . ASP A 1 288 ? 3.84 -2.459 18.453 1 97.75 288 ASP A CA 1
ATOM 2308 C C . ASP A 1 288 ? 5.035 -2.322 17.516 1 97.75 288 ASP A C 1
ATOM 2310 O O . ASP A 1 288 ? 6.16 -2.682 17.875 1 97.75 288 ASP A O 1
ATOM 2314 N N . GLU A 1 289 ? 4.809 -1.794 16.391 1 97.06 289 GLU A N 1
ATOM 2315 C CA . GLU A 1 289 ? 5.859 -1.703 15.383 1 97.06 289 GLU A CA 1
ATOM 2316 C C . GLU A 1 289 ? 6.75 -0.489 15.617 1 97.06 289 GLU A C 1
ATOM 2318 O O . GLU A 1 289 ? 7.973 -0.57 15.469 1 97.06 289 GLU A O 1
ATOM 2323 N N . ILE A 1 290 ? 6.156 0.644 15.969 1 97.69 290 ILE A N 1
ATOM 2324 C CA . ILE A 1 290 ? 6.98 1.845 15.906 1 97.69 290 ILE A CA 1
ATOM 2325 C C . ILE A 1 290 ? 6.988 2.533 17.266 1 97.69 290 ILE A C 1
ATOM 2327 O O . ILE A 1 290 ? 7.734 3.494 17.484 1 97.69 290 ILE A O 1
ATOM 2331 N N . GLY A 1 291 ? 6.141 2.111 18.203 1 98 291 GLY A N 1
ATOM 2332 C CA . GLY A 1 291 ? 6.07 2.717 19.531 1 98 291 GLY A CA 1
ATOM 2333 C C . GLY A 1 291 ? 4.988 3.775 19.641 1 98 291 GLY A C 1
ATOM 2334 O O . GLY A 1 291 ? 4.73 4.512 18.688 1 98 291 GLY A O 1
ATOM 2335 N N . ALA A 1 292 ? 4.418 3.893 20.812 1 98.62 292 ALA A N 1
ATOM 2336 C CA . ALA A 1 292 ? 3.322 4.824 21.062 1 98.62 292 ALA A CA 1
ATOM 2337 C C . ALA A 1 292 ? 3.779 6.27 20.891 1 98.62 292 ALA A C 1
ATOM 2339 O O . ALA A 1 292 ? 2.984 7.141 20.531 1 98.62 292 ALA A O 1
ATOM 2340 N N . ASP A 1 293 ? 5.086 6.527 21.062 1 98.56 293 ASP A N 1
ATOM 2341 C CA . ASP A 1 293 ? 5.629 7.883 21.016 1 98.56 293 ASP A CA 1
ATOM 2342 C C . ASP A 1 293 ? 5.531 8.461 19.594 1 98.56 293 ASP A C 1
ATOM 2344 O O . ASP A 1 293 ? 5.652 9.672 19.406 1 98.56 293 ASP A O 1
ATOM 2348 N N . ARG A 1 294 ? 5.246 7.551 18.641 1 98.81 294 ARG A N 1
ATOM 2349 C CA . ARG A 1 294 ? 5.285 7.973 17.25 1 98.81 294 ARG A CA 1
ATOM 2350 C C . ARG A 1 294 ? 3.883 8.031 16.656 1 98.81 294 ARG A C 1
ATOM 2352 O O . ARG A 1 294 ? 3.723 8.188 15.445 1 98.81 294 ARG A O 1
ATOM 2359 N N . VAL A 1 295 ? 2.904 7.918 17.469 1 98.88 295 VAL A N 1
ATOM 2360 C CA . VAL A 1 295 ? 1.521 7.922 17.016 1 98.88 295 VAL A CA 1
ATOM 2361 C C . VAL A 1 295 ? 0.793 9.141 17.578 1 98.88 295 VAL A C 1
ATOM 2363 O O . VAL A 1 295 ? 0.964 9.484 18.75 1 98.88 295 VAL A O 1
ATOM 2366 N N . LEU A 1 296 ? 0.066 9.828 16.719 1 98.94 296 LEU A N 1
ATOM 2367 C CA . LEU A 1 296 ? -0.691 11.023 17.062 1 98.94 296 LEU A CA 1
ATOM 2368 C C . LEU A 1 296 ? -2.182 10.812 16.828 1 98.94 296 LEU A C 1
ATOM 2370 O O . LEU A 1 296 ? -2.574 10.203 15.82 1 98.94 296 LEU A O 1
ATOM 2374 N N . PHE A 1 297 ? -2.959 11.336 17.734 1 98.81 297 PHE A N 1
ATOM 2375 C CA . PHE A 1 297 ? -4.406 11.359 17.547 1 98.81 297 PHE A CA 1
ATOM 2376 C C . PHE A 1 297 ? -4.801 12.367 16.484 1 98.81 297 PHE A C 1
ATOM 2378 O O . PHE A 1 297 ? -4.227 13.453 16.406 1 98.81 297 PHE A O 1
ATOM 2385 N N . SER A 1 298 ? -5.719 11.984 15.641 1 98.75 298 SER A N 1
ATOM 2386 C CA . SER A 1 298 ? -6.355 12.883 14.688 1 98.75 298 SER A CA 1
ATOM 2387 C C . SER A 1 298 ? -7.672 12.312 14.172 1 98.75 298 SER A C 1
ATOM 2389 O O . SER A 1 298 ? -7.965 11.133 14.383 1 98.75 298 SER A O 1
ATOM 2391 N N . VAL A 1 299 ? -8.508 13.133 13.523 1 98.62 299 VAL A N 1
ATOM 2392 C CA . VAL A 1 299 ? -9.867 12.727 13.156 1 98.62 299 VAL A CA 1
ATOM 2393 C C . VAL A 1 299 ? -9.992 12.648 11.641 1 98.62 299 VAL A C 1
ATOM 2395 O O . VAL A 1 299 ? -10.477 11.648 11.102 1 98.62 299 VAL A O 1
ATOM 2398 N N . ASP A 1 300 ? -9.555 13.594 10.914 1 98.25 300 ASP A N 1
ATOM 2399 C CA . ASP A 1 300 ? -9.789 13.797 9.484 1 98.25 300 ASP A CA 1
ATOM 2400 C C . ASP A 1 300 ? -11.094 14.555 9.242 1 98.25 300 ASP A C 1
ATOM 2402 O O . ASP A 1 300 ? -11.82 14.25 8.297 1 98.25 300 ASP A O 1
ATOM 2406 N N . TYR A 1 301 ? -11.367 15.57 10.039 1 98.31 301 TYR A N 1
ATOM 2407 C CA . TYR A 1 301 ? -12.547 16.422 9.93 1 98.31 301 TYR A CA 1
ATOM 2408 C C . TYR A 1 301 ? -12.445 17.344 8.727 1 98.31 301 TYR A C 1
ATOM 2410 O O . TYR A 1 301 ? -11.383 17.906 8.453 1 98.31 301 TYR A O 1
ATOM 2418 N N . PRO A 1 302 ? -13.57 17.5 8.008 1 98.06 302 PRO A N 1
ATOM 2419 C CA . PRO A 1 302 ? -14.922 16.953 8.227 1 98.06 302 PRO A CA 1
ATOM 2420 C C . PRO A 1 302 ? -15.242 15.773 7.316 1 98.06 302 PRO A C 1
ATOM 2422 O O . PRO A 1 302 ? -16.406 15.445 7.113 1 98.06 302 PRO A O 1
ATOM 2425 N N . TYR A 1 303 ? -14.25 15.164 6.699 1 98.12 303 TYR A N 1
ATOM 2426 C CA . TYR A 1 303 ? -14.477 13.953 5.918 1 98.12 303 TYR A CA 1
ATOM 2427 C C . TYR A 1 303 ? -14.945 12.812 6.809 1 98.12 303 TYR A C 1
ATOM 2429 O O . TYR A 1 303 ? -15.812 12.031 6.414 1 98.12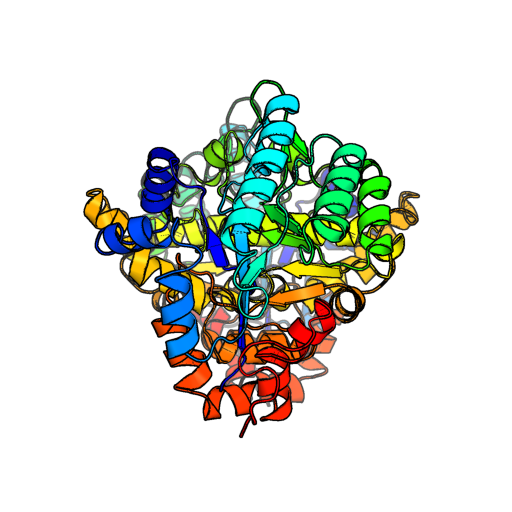 303 TYR A O 1
ATOM 2437 N N . GLU A 1 304 ? -14.359 12.688 7.91 1 98.12 304 GLU A N 1
ATOM 2438 C CA . GLU A 1 304 ? -14.867 11.906 9.039 1 98.12 304 GLU A CA 1
ATOM 2439 C C . GLU A 1 304 ? -15.523 12.812 10.078 1 98.12 304 GLU A C 1
ATOM 2441 O O . GLU A 1 304 ? -15.352 14.031 10.047 1 98.12 304 GLU A O 1
ATOM 2446 N N . THR A 1 305 ? -16.266 12.258 10.977 1 97.94 305 THR A N 1
ATOM 2447 C CA . THR A 1 305 ? -16.891 13.086 11.992 1 97.94 305 THR A CA 1
ATOM 2448 C C . THR A 1 305 ? -16.203 12.93 13.336 1 97.94 305 THR A C 1
ATOM 2450 O O . THR A 1 305 ? -15.719 11.844 13.664 1 97.94 305 THR A O 1
ATOM 2453 N N . ILE A 1 306 ? -16.172 13.992 14.047 1 98.31 306 ILE A N 1
ATOM 2454 C CA . ILE A 1 306 ? -15.602 13.977 15.391 1 98.31 306 ILE A CA 1
ATOM 2455 C C . ILE A 1 306 ? -16.375 13.008 16.281 1 98.31 306 ILE A C 1
ATOM 2457 O O . ILE A 1 306 ? -15.797 12.312 17.109 1 98.31 306 ILE A O 1
ATOM 2461 N N . GLU A 1 307 ? -17.688 12.914 16.047 1 97.94 307 GLU A N 1
ATOM 2462 C CA . GLU A 1 307 ? -18.562 12.023 16.797 1 97.94 307 GLU A CA 1
ATOM 2463 C C . GLU A 1 307 ? -18.125 10.57 16.656 1 97.94 307 GLU A C 1
ATOM 2465 O O . GLU A 1 307 ? -17.984 9.859 17.656 1 97.94 307 GLU A O 1
ATOM 2470 N N . ASN A 1 308 ? -17.875 10.172 15.438 1 97.62 308 ASN A N 1
ATOM 2471 C CA . ASN A 1 308 ? -17.484 8.789 15.195 1 97.62 308 ASN A CA 1
ATOM 2472 C C . ASN A 1 308 ? -16.109 8.492 15.773 1 97.62 308 ASN A C 1
ATOM 2474 O O . ASN A 1 308 ? -15.891 7.43 16.359 1 97.62 308 ASN A O 1
ATOM 2478 N N . CYS A 1 309 ? -15.211 9.406 15.586 1 98.44 309 CYS A N 1
ATOM 2479 C CA . CYS A 1 309 ? -13.875 9.227 16.141 1 98.44 309 CYS A CA 1
ATOM 2480 C C . CYS A 1 309 ? -13.922 9.125 17.656 1 98.44 309 CYS A C 1
ATOM 2482 O O . CYS A 1 309 ? -13.266 8.266 18.25 1 98.44 309 CYS A O 1
ATOM 2484 N N . SER A 1 310 ? -14.703 9.992 18.281 1 97.94 310 SER A N 1
ATOM 2485 C CA . SER A 1 310 ? -14.797 10.023 19.734 1 97.94 310 SER A CA 1
ATOM 2486 C C . SER A 1 310 ? -15.5 8.781 20.266 1 97.94 310 SER A C 1
ATOM 2488 O O . SER A 1 310 ? -15.18 8.289 21.344 1 97.94 310 SER A O 1
ATOM 2490 N N . ALA A 1 311 ? -16.469 8.289 19.516 1 98.06 311 ALA A N 1
ATOM 2491 C CA . ALA A 1 311 ? -17.141 7.055 19.906 1 98.06 311 ALA A CA 1
ATOM 2492 C C . ALA A 1 311 ? -16.156 5.891 19.969 1 98.06 311 ALA A C 1
ATOM 2494 O O . ALA A 1 311 ? -16.297 4.996 20.797 1 98.06 311 ALA A O 1
ATOM 2495 N N . TRP A 1 312 ? -15.164 5.941 19.125 1 98.56 312 TRP A N 1
ATOM 2496 C CA . TRP A 1 312 ? -14.094 4.945 19.141 1 98.56 312 TRP A CA 1
ATOM 2497 C C . TRP A 1 312 ? -13.07 5.254 20.219 1 98.56 312 TRP A C 1
ATOM 2499 O O . TRP A 1 312 ? -12.867 4.457 21.141 1 98.56 312 TRP A O 1
ATOM 2509 N N . TRP A 1 313 ? -12.484 6.395 20.281 1 98.69 313 TRP A N 1
ATOM 2510 C CA . TRP A 1 313 ? -11.344 6.742 21.125 1 98.69 313 TRP A CA 1
ATOM 2511 C C . TRP A 1 313 ? -11.758 6.832 22.594 1 98.69 313 TRP A C 1
ATOM 2513 O O . TRP A 1 313 ? -11.086 6.277 23.469 1 98.69 313 TRP A O 1
ATOM 2523 N N . ASP A 1 314 ? -12.844 7.504 22.812 1 98.38 314 ASP A N 1
ATOM 2524 C CA . ASP A 1 314 ? -13.312 7.719 24.172 1 98.38 314 ASP A CA 1
ATOM 2525 C C . ASP A 1 314 ? -14.359 6.684 24.562 1 98.38 314 ASP A C 1
ATOM 2527 O O . ASP A 1 314 ? -14.398 6.23 25.719 1 98.38 314 ASP A O 1
ATOM 2531 N N . GLY A 1 315 ? -15.203 6.324 23.609 1 98.19 315 GLY A N 1
ATOM 2532 C CA . GLY A 1 315 ? -16.266 5.375 23.906 1 98.19 315 GLY A CA 1
ATOM 2533 C C . GLY A 1 315 ? -15.75 3.982 24.219 1 98.19 315 GLY A C 1
ATOM 2534 O O . GLY A 1 315 ? -16.406 3.221 24.938 1 98.19 315 GLY A O 1
ATOM 2535 N N . LYS A 1 316 ? -14.656 3.656 23.609 1 98.06 316 LYS A N 1
ATOM 2536 C CA . LYS A 1 316 ? -14.008 2.369 23.844 1 98.06 316 LYS A CA 1
ATOM 2537 C C . LYS A 1 316 ? -12.648 2.551 24.516 1 98.06 316 LYS A C 1
ATOM 2539 O O . LYS A 1 316 ? -11.688 1.866 24.156 1 98.06 316 LYS A O 1
ATOM 2544 N N . ALA A 1 317 ? -12.57 3.395 25.422 1 98.38 317 ALA A N 1
ATOM 2545 C CA . ALA A 1 317 ? -11.312 3.842 26.016 1 98.38 317 ALA A CA 1
ATOM 2546 C C . ALA A 1 317 ? -10.547 2.672 26.625 1 98.38 317 ALA A C 1
ATOM 2548 O O . ALA A 1 317 ? -9.328 2.57 26.484 1 98.38 317 ALA A O 1
ATOM 2549 N N . GLU A 1 318 ? -11.242 1.813 27.359 1 98.5 318 GLU A N 1
ATOM 2550 C CA . GLU A 1 318 ? -10.555 0.708 28.016 1 98.5 318 GLU A CA 1
ATOM 2551 C C . GLU A 1 318 ? -9.898 -0.224 27 1 98.5 318 GLU A C 1
ATOM 2553 O O . GLU A 1 318 ? -8.773 -0.687 27.219 1 98.5 318 GLU A O 1
ATOM 2558 N N . GLU A 1 319 ? -10.609 -0.443 25.969 1 98.5 319 GLU A N 1
ATOM 2559 C CA . GLU A 1 319 ? -10.055 -1.27 24.891 1 98.5 319 GLU A CA 1
ATOM 2560 C C . GLU A 1 319 ? -8.852 -0.597 24.234 1 98.5 319 GLU A C 1
ATOM 2562 O O . GLU A 1 319 ? -7.848 -1.252 23.953 1 98.5 319 GLU A O 1
ATOM 2567 N N . VAL A 1 320 ? -8.961 0.679 23.969 1 98.81 320 VAL A N 1
ATOM 2568 C CA . VAL A 1 320 ? -7.883 1.428 23.328 1 98.81 320 VAL A CA 1
ATOM 2569 C C . VAL A 1 320 ? -6.668 1.474 24.25 1 98.81 320 VAL A C 1
ATOM 2571 O O . VAL A 1 320 ? -5.539 1.231 23.828 1 98.81 320 VAL A O 1
ATOM 2574 N N . LYS A 1 321 ? -6.879 1.756 25.547 1 98.81 321 LYS A N 1
ATOM 2575 C CA . LYS A 1 321 ? -5.797 1.773 26.531 1 98.81 321 LYS A CA 1
ATOM 2576 C C . LYS A 1 321 ? -5.047 0.446 26.547 1 98.81 321 LYS A C 1
ATOM 2578 O O . LYS A 1 321 ? -3.814 0.423 26.547 1 98.81 321 LYS A O 1
ATOM 2583 N N . GLU A 1 322 ? -5.777 -0.551 26.594 1 98.69 322 GLU A N 1
ATOM 2584 C CA . GLU A 1 322 ? -5.156 -1.872 26.594 1 98.69 322 GLU A CA 1
ATOM 2585 C C . GLU A 1 322 ? -4.34 -2.094 25.328 1 98.69 322 GLU A C 1
ATOM 2587 O O . GLU A 1 322 ? -3.211 -2.588 25.391 1 98.69 322 GLU A O 1
ATOM 2592 N N . ALA A 1 323 ? -4.852 -1.712 24.219 1 98.62 323 ALA A N 1
ATOM 2593 C CA . ALA A 1 323 ? -4.219 -1.933 22.922 1 98.62 323 ALA A CA 1
ATOM 2594 C C . ALA A 1 323 ? -2.902 -1.173 22.828 1 98.62 323 ALA A C 1
ATOM 2596 O O . ALA A 1 323 ? -1.938 -1.669 22.234 1 98.62 323 ALA A O 1
ATOM 2597 N N . VAL A 1 324 ? -2.875 -0.03 23.406 1 98.75 324 VAL A N 1
ATOM 2598 C CA . VAL A 1 324 ? -1.696 0.807 23.203 1 98.75 324 VAL A CA 1
ATOM 2599 C C . VAL A 1 324 ? -0.727 0.628 24.375 1 98.75 324 VAL A C 1
ATOM 2601 O O . VAL A 1 324 ? 0.353 1.224 24.391 1 98.75 324 VAL A O 1
ATOM 2604 N N . GLY A 1 325 ? -1.069 -0.089 25.344 1 98.38 325 GLY A N 1
ATOM 2605 C CA . GLY A 1 325 ? -0.136 -0.433 26.406 1 98.38 325 GLY A CA 1
ATOM 2606 C C . GLY A 1 325 ? -0.369 0.353 27.688 1 98.38 325 GLY A C 1
ATOM 2607 O O . GLY A 1 325 ? 0.568 0.601 28.438 1 98.38 325 GLY A O 1
ATOM 2608 N N . GLY A 1 326 ? -1.595 0.927 27.859 1 98.5 326 GLY A N 1
ATOM 2609 C CA . GLY A 1 326 ? -1.9 1.56 29.125 1 98.5 326 GLY A CA 1
ATOM 2610 C C . GLY A 1 326 ? -2.299 3.018 29 1 98.5 326 GLY A C 1
ATOM 2611 O O . GLY A 1 326 ? -2.238 3.58 27.891 1 98.5 326 GLY A O 1
ATOM 2612 N N . VAL A 1 327 ? -2.652 3.58 30.109 1 98.56 327 VAL A N 1
ATOM 2613 C CA . VAL A 1 327 ? -3.203 4.93 30.172 1 98.56 327 VAL A CA 1
ATOM 2614 C C . VAL A 1 327 ? -2.135 5.945 29.781 1 98.56 327 VAL A C 1
ATOM 2616 O O . VAL A 1 327 ? -2.441 6.969 29.172 1 98.56 327 VAL A O 1
ATOM 2619 N N . GLU A 1 328 ? -0.897 5.676 30.094 1 98.5 328 GLU A N 1
ATOM 2620 C CA . GLU A 1 328 ? 0.178 6.598 29.734 1 98.5 328 GLU A CA 1
ATOM 2621 C C . GLU A 1 328 ? 0.286 6.758 28.219 1 98.5 328 GLU A C 1
ATOM 2623 O O . GLU A 1 328 ? 0.36 7.879 27.719 1 98.5 328 GLU A O 1
ATOM 2628 N N . ASN A 1 329 ? 0.245 5.621 27.531 1 98.88 329 ASN A N 1
ATOM 2629 C CA . ASN A 1 329 ? 0.324 5.66 26.078 1 98.88 329 ASN A CA 1
ATOM 2630 C C . ASN A 1 329 ? -0.941 6.254 25.469 1 98.88 329 ASN A C 1
ATOM 2632 O O . ASN A 1 329 ? -0.879 6.934 24.438 1 98.88 329 ASN A O 1
ATOM 2636 N N . TYR A 1 330 ? -2.07 5.961 26.094 1 98.81 330 TYR A N 1
ATOM 2637 C CA . TYR A 1 330 ? -3.334 6.574 25.688 1 98.81 330 TYR A CA 1
ATOM 2638 C C . TYR A 1 330 ? -3.248 8.094 25.75 1 98.81 330 TYR A C 1
ATOM 2640 O O . TYR A 1 330 ? -3.648 8.781 24.812 1 98.81 330 TYR A O 1
ATOM 2648 N N . ARG A 1 331 ? -2.631 8.641 26.766 1 98.69 331 ARG A N 1
ATOM 2649 C CA . ARG A 1 331 ? -2.426 10.07 26.938 1 98.69 331 ARG A CA 1
ATOM 2650 C C . ARG A 1 331 ? -1.397 10.609 25.953 1 98.69 331 ARG A C 1
ATOM 2652 O O . ARG A 1 331 ? -1.589 11.672 25.359 1 98.69 331 ARG A O 1
ATOM 2659 N N . LYS A 1 332 ? -0.317 9.852 25.797 1 98.81 332 LYS A N 1
ATOM 2660 C CA . LYS A 1 332 ? 0.715 10.258 24.844 1 98.81 332 LYS A CA 1
ATOM 2661 C C . LYS A 1 332 ? 0.135 10.43 23.453 1 98.81 332 LYS A C 1
ATOM 2663 O O . LYS A 1 332 ? 0.323 11.477 22.812 1 98.81 332 LYS A O 1
ATOM 2668 N N . ILE A 1 333 ? -0.605 9.461 23.016 1 98.94 333 ILE A N 1
ATOM 2669 C CA . ILE A 1 333 ? -1.137 9.469 21.656 1 98.94 333 ILE A CA 1
ATOM 2670 C C . ILE A 1 333 ? -2.205 10.555 21.531 1 98.94 333 ILE A C 1
ATOM 2672 O O . ILE A 1 333 ? -2.23 11.297 20.547 1 98.94 333 ILE A O 1
ATOM 2676 N N . GLY A 1 334 ? -2.98 10.695 22.5 1 98.81 334 GLY A N 1
ATOM 2677 C CA . GLY A 1 334 ? -4.113 11.602 22.422 1 98.81 334 GLY A CA 1
ATOM 2678 C C . GLY A 1 334 ? -3.719 13.062 22.578 1 98.81 334 GLY A C 1
ATOM 2679 O O . GLY A 1 334 ? -4.445 13.953 22.141 1 98.81 334 GLY A O 1
ATOM 2680 N N . ARG A 1 335 ? -2.566 13.305 23.266 1 98.75 335 ARG A N 1
ATOM 2681 C CA . ARG A 1 335 ? -2.303 14.695 23.625 1 98.75 335 ARG A CA 1
ATOM 2682 C C . ARG A 1 335 ? -0.803 14.969 23.672 1 98.75 335 ARG A C 1
ATOM 2684 O O . ARG A 1 335 ? -0.303 15.844 22.969 1 98.75 335 ARG A O 1
ATOM 2691 N N . ASP A 1 336 ? 0.015 14.203 24.391 1 98.69 336 ASP A N 1
ATOM 2692 C CA . ASP A 1 336 ? 1.359 14.602 24.797 1 98.69 336 ASP A CA 1
ATOM 2693 C C . ASP A 1 336 ? 2.326 14.555 23.609 1 98.69 336 ASP A C 1
ATOM 2695 O O . ASP A 1 336 ? 3.223 15.391 23.5 1 98.69 336 ASP A O 1
ATOM 2699 N N . ASN A 1 337 ? 2.178 13.57 22.797 1 98.88 337 ASN A N 1
ATOM 2700 C CA . ASN A 1 337 ? 3.07 13.477 21.641 1 98.88 337 ASN A CA 1
ATOM 2701 C C . ASN A 1 337 ? 2.965 14.711 20.75 1 98.88 337 ASN A C 1
ATOM 2703 O O . ASN A 1 337 ? 3.98 15.305 20.375 1 98.88 337 ASN A O 1
ATOM 2707 N N . ALA A 1 338 ? 1.766 15.055 20.391 1 98.88 338 ALA A N 1
ATOM 2708 C CA . ALA A 1 338 ? 1.571 16.219 19.516 1 98.88 338 ALA A CA 1
ATOM 2709 C C . ALA A 1 338 ? 1.979 17.5 20.219 1 98.88 338 ALA A C 1
ATOM 2711 O O . ALA A 1 338 ? 2.545 18.406 19.609 1 98.88 338 ALA A O 1
ATOM 2712 N N . LYS A 1 339 ? 1.642 17.641 21.531 1 98.69 339 LYS A N 1
ATOM 2713 C CA . LYS A 1 339 ? 2.041 18.797 22.312 1 98.69 339 LYS A CA 1
ATOM 2714 C C . LYS A 1 339 ? 3.549 19.016 22.234 1 98.69 339 LYS A C 1
ATOM 2716 O O . LYS A 1 339 ? 4.008 20.141 22.016 1 98.69 339 LYS A O 1
ATOM 2721 N N . LYS A 1 340 ? 4.293 17.953 22.406 1 98.62 340 LYS A N 1
ATOM 2722 C CA . LYS A 1 340 ? 5.754 18.016 22.359 1 98.62 340 LYS A CA 1
ATOM 2723 C C . LYS A 1 340 ? 6.242 18.312 20.938 1 98.62 340 LYS A C 1
ATOM 2725 O O . LYS A 1 340 ? 7.09 19.188 20.75 1 98.62 340 LYS A O 1
ATOM 2730 N N . LEU A 1 341 ? 5.73 17.609 19.938 1 98.81 341 LEU A N 1
ATOM 2731 C CA . LEU A 1 341 ? 6.164 17.719 18.562 1 98.81 341 LEU A CA 1
ATOM 2732 C C . LEU A 1 341 ? 5.953 19.141 18.031 1 98.81 341 LEU A C 1
ATOM 2734 O O . LEU A 1 341 ? 6.805 19.672 17.328 1 98.81 341 LEU A O 1
ATOM 2738 N N . LEU A 1 342 ? 4.832 19.719 18.422 1 98.56 342 LEU A N 1
ATOM 2739 C CA . LEU A 1 342 ? 4.445 21.031 17.891 1 98.56 342 LEU A CA 1
ATOM 2740 C C . LEU A 1 342 ? 4.867 22.156 18.828 1 98.56 342 LEU A C 1
ATOM 2742 O O . LEU A 1 342 ? 4.625 23.328 18.547 1 98.56 342 LEU A O 1
ATOM 2746 N N . LYS A 1 343 ? 5.398 21.844 19.969 1 97.75 343 LYS A N 1
ATOM 2747 C CA . LYS A 1 343 ? 5.879 22.797 20.969 1 97.75 343 LYS A CA 1
ATOM 2748 C C . LYS A 1 343 ? 4.746 23.703 21.453 1 97.75 343 LYS A C 1
ATOM 2750 O O . LYS A 1 343 ? 4.883 24.922 21.469 1 97.75 343 LYS A O 1
ATOM 2755 N N . LEU A 1 344 ? 3.686 22.969 21.75 1 98.19 344 LEU A N 1
ATOM 2756 C CA . LEU A 1 344 ? 2.523 23.719 22.219 1 98.19 344 LEU A CA 1
ATOM 2757 C C . LEU A 1 344 ? 2.666 24.062 23.703 1 98.19 344 LEU A C 1
ATOM 2759 O O . LEU A 1 344 ? 3.156 23.266 24.484 1 98.19 344 LEU A O 1
ATOM 2763 N N . GLY A 1 345 ? 2.344 25.297 24.062 1 95.88 345 GLY A N 1
ATOM 2764 C CA . GLY A 1 345 ? 2.205 25.672 25.453 1 95.88 345 GLY A CA 1
ATOM 2765 C C . GLY A 1 345 ? 0.887 25.25 26.062 1 95.88 345 GLY A C 1
ATOM 2766 O O . GLY A 1 345 ? 0.473 24.094 25.906 1 95.88 345 GLY A O 1
ATOM 2767 N N . SER A 1 346 ? 0.287 26.141 26.797 1 97.31 346 SER A N 1
ATOM 2768 C CA . SER A 1 346 ? -1.025 25.875 27.375 1 97.31 346 SER A CA 1
ATOM 2769 C C . SER A 1 346 ? -2.131 26.047 26.344 1 97.31 346 SER A C 1
ATOM 2771 O O . SER A 1 346 ? -2.098 26.984 25.547 1 97.31 346 SER A O 1
ATOM 2773 N N . PHE A 1 347 ? -3.084 25.094 26.328 1 98.31 347 PHE A N 1
ATOM 2774 C CA . PHE A 1 347 ? -4.297 25.156 25.516 1 98.31 347 PHE A CA 1
ATOM 2775 C C . PHE A 1 347 ? -5.488 24.594 26.281 1 98.31 347 PHE A C 1
ATOM 2777 O O . PHE A 1 347 ? -5.359 24.203 27.438 1 98.31 347 PHE A O 1
ATOM 2784 N N . HIS A 1 348 ? -6.625 24.672 25.688 1 98.25 348 HIS A N 1
ATOM 2785 C CA . HIS A 1 348 ? -7.848 24.234 26.344 1 98.25 348 HIS A CA 1
ATOM 2786 C C . HIS A 1 348 ? -7.727 22.797 26.844 1 98.25 348 HIS A C 1
ATOM 2788 O O . HIS A 1 348 ? -7.523 21.875 26.031 1 98.25 348 HIS A O 1
ATOM 2794 N N . ASP A 1 349 ? -7.723 22.562 28.172 1 98.12 349 ASP A N 1
ATOM 2795 C CA . ASP A 1 349 ? -7.676 21.266 28.828 1 98.12 349 ASP A CA 1
ATOM 2796 C C . ASP A 1 349 ? -6.32 20.594 28.641 1 98.12 349 ASP A C 1
ATOM 2798 O O . ASP A 1 349 ? -6.227 19.359 28.609 1 98.12 349 ASP A O 1
ATOM 2802 N N . SER A 1 350 ? -5.289 21.438 28.469 1 97.94 350 SER A N 1
ATOM 2803 C CA . SER A 1 350 ? -3.955 20.922 28.156 1 97.94 350 SER A CA 1
ATOM 2804 C C . SER A 1 350 ? -3.391 20.125 29.328 1 97.94 350 SER A C 1
ATOM 2806 O O . SER A 1 350 ? -2.447 19.344 29.156 1 97.94 350 SER A O 1
ATOM 2808 N N . GLU A 1 351 ? -3.932 20.281 30.547 1 97.06 351 GLU A N 1
ATOM 2809 C CA . GLU A 1 351 ? -3.414 19.609 31.734 1 97.06 351 GLU A CA 1
ATOM 2810 C C . GLU A 1 351 ? -4.488 18.734 32.375 1 97.06 351 GLU A C 1
ATOM 2812 O O . GLU A 1 351 ? -4.332 18.312 33.531 1 97.06 351 GLU A O 1
ATOM 2817 N N . ALA A 1 352 ? -5.535 18.578 31.703 1 97.94 352 ALA A N 1
ATOM 2818 C CA . ALA A 1 352 ? -6.609 17.75 32.25 1 97.94 352 ALA A CA 1
ATOM 2819 C C . ALA A 1 352 ? -6.117 16.344 32.562 1 97.94 352 ALA A C 1
ATOM 2821 O O . ALA A 1 352 ? -5.336 15.766 31.812 1 97.94 352 ALA A O 1
ATOM 2822 N N . PRO A 1 353 ? -6.543 15.75 33.656 1 96.75 353 PRO A N 1
ATOM 2823 C CA . PRO A 1 353 ? -6.129 14.383 33.969 1 96.75 353 PRO A CA 1
ATOM 2824 C C . PRO A 1 353 ? -6.676 13.352 33 1 96.75 353 PRO A C 1
ATOM 2826 O O . PRO A 1 353 ? -7.758 13.539 32.438 1 96.75 353 PRO A O 1
ATOM 2829 N N . VAL A 1 354 ? -5.848 12.336 32.844 1 94.88 354 VAL A N 1
ATOM 2830 C CA . VAL A 1 354 ? -6.254 11.211 32 1 94.88 354 VAL A CA 1
ATOM 2831 C C . VAL A 1 354 ? -6.234 9.93 32.844 1 94.88 354 VAL A C 1
ATOM 2833 O O . VAL A 1 354 ? -5.227 9.602 33.469 1 94.88 354 VAL A O 1
ATOM 2836 N N . SER A 1 355 ? -7.477 9.273 33.031 1 89.56 355 SER A N 1
ATOM 2837 C CA . SER A 1 355 ? -7.574 8.055 33.844 1 89.56 355 SER A CA 1
ATOM 2838 C C . SER A 1 355 ? -8.211 6.922 33.031 1 89.56 355 SER A C 1
ATOM 2840 O O . SER A 1 355 ? -8.961 7.176 32.094 1 89.56 355 SER A O 1
ATOM 2842 N N . MET B 1 1 ? 8.789 -28.734 9.578 1 96.12 1 MET B N 1
ATOM 2843 C CA . MET B 1 1 ? 7.723 -29.625 9.125 1 96.12 1 MET B CA 1
ATOM 2844 C C . MET B 1 1 ? 8 -30.141 7.719 1 96.12 1 MET B C 1
ATOM 2846 O O . MET B 1 1 ? 8.672 -29.469 6.93 1 96.12 1 MET B O 1
ATOM 2850 N N . LEU B 1 2 ? 7.496 -31.266 7.406 1 98.12 2 LEU B N 1
ATOM 2851 C CA . LEU B 1 2 ? 7.605 -31.891 6.098 1 98.12 2 LEU B CA 1
ATOM 2852 C C . LEU B 1 2 ? 6.332 -31.703 5.289 1 98.12 2 LEU B C 1
ATOM 2854 O O . LEU B 1 2 ? 5.27 -31.422 5.852 1 98.12 2 LEU B O 1
ATOM 2858 N N . GLY B 1 3 ? 6.488 -31.734 3.945 1 98.62 3 GLY B N 1
ATOM 2859 C CA . GLY B 1 3 ? 5.328 -31.703 3.064 1 98.62 3 GLY B CA 1
ATOM 2860 C C . GLY B 1 3 ? 4.801 -30.297 2.82 1 98.62 3 GLY B C 1
ATOM 2861 O O . GLY B 1 3 ? 3.633 -30.125 2.461 1 98.62 3 GLY B O 1
ATOM 2862 N N . LYS B 1 4 ? 5.574 -29.281 3.098 1 98.81 4 LYS B N 1
ATOM 2863 C CA . LYS B 1 4 ? 5.152 -27.922 2.773 1 98.81 4 LYS B CA 1
ATOM 2864 C C . LYS B 1 4 ? 4.906 -27.766 1.275 1 98.81 4 LYS B C 1
ATOM 2866 O O . LYS B 1 4 ? 5.508 -28.469 0.465 1 98.81 4 LYS B O 1
ATOM 2871 N N . ILE B 1 5 ? 4.008 -26.891 0.928 1 98.88 5 ILE B N 1
ATOM 2872 C CA . ILE B 1 5 ? 3.723 -26.578 -0.47 1 98.88 5 ILE B CA 1
ATOM 2873 C C . ILE B 1 5 ? 4.102 -25.141 -0.772 1 98.88 5 ILE B C 1
ATOM 2875 O O . ILE B 1 5 ? 3.578 -24.203 -0.151 1 98.88 5 ILE B O 1
ATOM 2879 N N . ALA B 1 6 ? 5.008 -24.891 -1.688 1 98.5 6 ALA B N 1
ATOM 2880 C CA . ALA B 1 6 ? 5.418 -23.547 -2.109 1 98.5 6 ALA B CA 1
ATOM 2881 C C . ALA B 1 6 ? 4.801 -23.188 -3.457 1 98.5 6 ALA B C 1
ATOM 2883 O O . ALA B 1 6 ? 4.797 -24 -4.387 1 98.5 6 ALA B O 1
ATOM 2884 N N . LEU B 1 7 ? 4.223 -21.953 -3.676 1 96.25 7 LEU B N 1
ATOM 2885 C CA . LEU B 1 7 ? 3.385 -21.719 -4.844 1 96.25 7 LEU B CA 1
ATOM 2886 C C . LEU B 1 7 ? 3.859 -20.469 -5.598 1 96.25 7 LEU B C 1
ATOM 2888 O O . LEU B 1 7 ? 3.316 -20.141 -6.652 1 96.25 7 LEU B O 1
ATOM 2892 N N . GLU B 1 8 ? 4.664 -19.672 -5.312 1 93.81 8 GLU B N 1
ATOM 2893 C CA . GLU B 1 8 ? 5.262 -18.531 -6 1 93.81 8 GLU B CA 1
ATOM 2894 C C . GLU B 1 8 ? 6.754 -18.75 -6.238 1 93.81 8 GLU B C 1
ATOM 2896 O O . GLU B 1 8 ? 7.574 -17.891 -5.887 1 93.81 8 GLU B O 1
ATOM 2901 N N . GLU B 1 9 ? 7.023 -19.891 -6.852 1 98 9 GLU B N 1
ATOM 2902 C CA . GLU B 1 9 ? 8.414 -20.219 -7.121 1 98 9 GLU B CA 1
ATOM 2903 C C . GLU B 1 9 ? 8.773 -20 -8.586 1 98 9 GLU B C 1
ATOM 2905 O O . GLU B 1 9 ? 8.281 -20.703 -9.469 1 98 9 GLU B O 1
ATOM 2910 N N . ALA B 1 10 ? 9.664 -19.109 -8.805 1 98.44 10 ALA B N 1
ATOM 2911 C CA . ALA B 1 10 ? 9.82 -18.531 -10.133 1 98.44 10 ALA B CA 1
ATOM 2912 C C . ALA B 1 10 ? 10.789 -19.359 -10.984 1 98.44 10 ALA B C 1
ATOM 2914 O O . ALA B 1 10 ? 11.742 -19.938 -10.461 1 98.44 10 ALA B O 1
ATOM 2915 N N . TYR B 1 11 ? 10.492 -19.406 -12.227 1 98.25 11 TYR B N 1
ATOM 2916 C CA . TYR B 1 11 ? 11.438 -19.922 -13.203 1 98.25 11 TYR B CA 1
ATOM 2917 C C . TYR B 1 11 ? 11.508 -19.031 -14.438 1 98.25 11 TYR B C 1
ATOM 2919 O O . TYR B 1 11 ? 10.609 -18.219 -14.672 1 98.25 11 TYR B O 1
ATOM 2927 N N . GLU B 1 12 ? 12.562 -19.078 -15.109 1 97.56 12 GLU B N 1
ATOM 2928 C CA . GLU B 1 12 ? 12.719 -18.578 -16.484 1 97.56 12 GLU B CA 1
ATOM 2929 C C . GLU B 1 12 ? 13.117 -19.703 -17.438 1 97.56 12 GLU B C 1
ATOM 2931 O O . GLU B 1 12 ? 13.844 -20.609 -17.047 1 97.56 12 GLU B O 1
ATOM 2936 N N . MET B 1 13 ? 12.516 -19.672 -18.625 1 95.31 13 MET B N 1
ATOM 2937 C CA . MET B 1 13 ? 12.875 -20.672 -19.625 1 95.31 13 MET B CA 1
ATOM 2938 C C . MET B 1 13 ? 14.359 -20.609 -19.953 1 95.31 13 MET B C 1
ATOM 2940 O O . MET B 1 13 ? 14.93 -19.516 -20.062 1 95.31 13 MET B O 1
ATOM 2944 N N . ALA B 1 14 ? 14.969 -21.781 -20.234 1 89.75 14 ALA B N 1
ATOM 2945 C CA . ALA B 1 14 ? 16.375 -21.828 -20.656 1 89.75 14 ALA B CA 1
ATOM 2946 C C . ALA B 1 14 ? 16.594 -21.031 -21.922 1 89.75 14 ALA B C 1
ATOM 2948 O O . ALA B 1 14 ? 15.758 -21.047 -22.828 1 89.75 14 ALA B O 1
ATOM 2949 N N . GLY B 1 15 ? 17.703 -20.328 -21.984 1 90 15 GLY B N 1
ATOM 2950 C CA . GLY B 1 15 ? 18.016 -19.547 -23.172 1 90 15 GLY B CA 1
ATOM 2951 C C . GLY B 1 15 ? 17.672 -18.078 -23.031 1 90 15 GLY B C 1
ATOM 2952 O O . GLY B 1 15 ? 17.984 -17.266 -23.906 1 90 15 GLY B O 1
ATOM 2953 N N . MET B 1 16 ? 17.094 -17.688 -21.922 1 94 16 MET B N 1
ATOM 2954 C CA . MET B 1 16 ? 16.688 -16.297 -21.703 1 94 16 MET B CA 1
ATOM 2955 C C . MET B 1 16 ? 17.625 -15.609 -20.719 1 94 16 MET B C 1
ATOM 2957 O O . MET B 1 16 ? 17.188 -14.836 -19.859 1 94 16 MET B O 1
ATOM 2961 N N . GLU B 1 17 ? 18.859 -15.859 -20.828 1 93.25 17 GLU B N 1
ATOM 2962 C CA . GLU B 1 17 ? 19.859 -15.375 -19.875 1 93.25 17 GLU B CA 1
ATOM 2963 C C . GLU B 1 17 ? 19.906 -13.852 -19.859 1 93.25 17 GLU B C 1
ATOM 2965 O O . GLU B 1 17 ? 20.125 -13.242 -18.812 1 93.25 17 GLU B O 1
ATOM 2970 N N . ALA B 1 18 ? 19.828 -13.25 -21.047 1 92.75 18 ALA B N 1
ATOM 2971 C CA . ALA B 1 18 ? 19.875 -11.797 -21.094 1 92.75 18 ALA B CA 1
ATOM 2972 C C . ALA B 1 18 ? 18.75 -11.172 -20.281 1 92.75 18 ALA B C 1
ATOM 2974 O O . ALA B 1 18 ? 18.969 -10.195 -19.547 1 92.75 18 ALA B O 1
ATOM 2975 N N . LYS B 1 19 ? 17.594 -11.727 -20.422 1 93.75 19 LYS B N 1
ATOM 2976 C CA . LYS B 1 19 ? 16.453 -11.281 -19.625 1 93.75 19 LYS B CA 1
ATOM 2977 C C . LYS B 1 19 ? 16.703 -11.492 -18.125 1 93.75 19 LYS B C 1
ATOM 2979 O O . LYS B 1 19 ? 16.453 -10.602 -17.312 1 93.75 19 LYS B O 1
ATOM 2984 N N . SER B 1 20 ? 17.156 -12.625 -17.781 1 95.94 20 SER B N 1
ATOM 2985 C CA . SER B 1 20 ? 17.422 -12.961 -16.391 1 95.94 20 SER B CA 1
ATOM 2986 C C . SER B 1 20 ? 18.453 -12.008 -15.781 1 95.94 20 SER B C 1
ATOM 2988 O O . SER B 1 20 ? 18.344 -11.641 -14.617 1 95.94 20 SER B O 1
ATOM 2990 N N . ARG B 1 21 ? 19.422 -11.617 -16.594 1 95.69 21 ARG B N 1
ATOM 2991 C CA . ARG B 1 21 ? 20.453 -10.695 -16.125 1 95.69 21 ARG B CA 1
ATOM 2992 C C . ARG B 1 21 ? 19.844 -9.32 -15.836 1 95.69 21 ARG B C 1
ATOM 2994 O O . ARG B 1 21 ? 20.234 -8.656 -14.867 1 95.69 21 ARG B O 1
ATOM 3001 N N . ARG B 1 22 ? 18.938 -8.953 -16.656 1 93.12 22 ARG B N 1
ATOM 3002 C CA . ARG B 1 22 ? 18.266 -7.676 -16.438 1 93.12 22 ARG B CA 1
ATOM 3003 C C . ARG B 1 22 ? 17.484 -7.691 -15.125 1 93.12 22 ARG B C 1
ATOM 3005 O O . ARG B 1 22 ? 17.516 -6.727 -14.367 1 93.12 22 ARG B O 1
ATOM 3012 N N . GLU B 1 23 ? 16.766 -8.711 -14.867 1 94.62 23 GLU B N 1
ATOM 3013 C CA . GLU B 1 23 ? 16.031 -8.852 -13.617 1 94.62 23 GLU B CA 1
ATOM 3014 C C . GLU B 1 23 ? 16.969 -8.914 -12.422 1 94.62 23 GLU B C 1
ATOM 3016 O O . GLU B 1 23 ? 16.688 -8.328 -11.367 1 94.62 23 GLU B O 1
ATOM 3021 N N . ALA B 1 24 ? 18.031 -9.648 -12.594 1 95.44 24 ALA B N 1
ATOM 3022 C CA . ALA B 1 24 ? 19 -9.766 -11.516 1 95.44 24 ALA B CA 1
ATOM 3023 C C . ALA B 1 24 ? 19.547 -8.398 -11.117 1 95.44 24 ALA B C 1
ATOM 3025 O O . ALA B 1 24 ? 19.828 -8.148 -9.938 1 95.44 24 ALA B O 1
ATOM 3026 N N . ALA B 1 25 ? 19.719 -7.555 -12.055 1 94.5 25 ALA B N 1
ATOM 3027 C CA . ALA B 1 25 ? 20.25 -6.219 -11.797 1 94.5 25 ALA B CA 1
ATOM 3028 C C . ALA B 1 25 ? 19.312 -5.418 -10.898 1 94.5 25 ALA B C 1
ATOM 3030 O O . ALA B 1 25 ? 19.75 -4.547 -10.148 1 94.5 25 ALA B O 1
ATOM 3031 N N . LEU B 1 26 ? 18.047 -5.789 -10.891 1 93.81 26 LEU B N 1
ATOM 3032 C CA . LEU B 1 26 ? 17.047 -5.035 -10.148 1 93.81 26 LEU B CA 1
ATOM 3033 C C . LEU B 1 26 ? 16.766 -5.684 -8.797 1 93.81 26 LEU B C 1
ATOM 3035 O O . LEU B 1 26 ? 16.406 -4.996 -7.84 1 93.81 26 LEU B O 1
ATOM 3039 N N . TYR B 1 27 ? 16.953 -6.98 -8.758 1 97.44 27 TYR B N 1
ATOM 3040 C CA . TYR B 1 27 ? 16.297 -7.66 -7.648 1 97.44 27 TYR B CA 1
ATOM 3041 C C . TYR B 1 27 ? 17.281 -8.531 -6.875 1 97.44 27 TYR B C 1
ATOM 3043 O O . TYR B 1 27 ? 16.906 -9.203 -5.918 1 97.44 27 TYR B O 1
ATOM 3051 N N . ILE B 1 28 ? 18.531 -8.547 -7.336 1 98.5 28 ILE B N 1
ATOM 3052 C CA . ILE B 1 28 ? 19.438 -9.492 -6.695 1 98.5 28 ILE B CA 1
ATOM 3053 C C . ILE B 1 28 ? 20.688 -8.773 -6.234 1 98.5 28 ILE B C 1
ATOM 3055 O O . ILE B 1 28 ? 21.266 -7.977 -6.98 1 98.5 28 ILE B O 1
ATOM 3059 N N . ASN B 1 29 ? 21.047 -9 -4.984 1 98.38 29 ASN B N 1
ATOM 3060 C CA . ASN B 1 29 ? 22.359 -8.578 -4.508 1 98.38 29 ASN B CA 1
ATOM 3061 C C . ASN B 1 29 ? 23.469 -8.969 -5.492 1 98.38 29 ASN B C 1
ATOM 3063 O O . ASN B 1 29 ? 23.547 -10.117 -5.918 1 98.38 29 ASN B O 1
ATOM 3067 N N . PRO B 1 30 ? 24.312 -8.016 -5.812 1 98 30 PRO B N 1
ATOM 3068 C CA . PRO B 1 30 ? 25.375 -8.305 -6.777 1 98 30 PRO B CA 1
ATOM 3069 C C . PRO B 1 30 ? 26.188 -9.539 -6.402 1 98 30 PRO B C 1
ATOM 3071 O O . PRO B 1 30 ? 26.594 -10.312 -7.277 1 98 30 PRO B O 1
ATOM 3074 N N . ASN B 1 31 ? 26.375 -9.805 -5.164 1 97.88 31 ASN B N 1
ATOM 3075 C CA . ASN B 1 31 ? 27.188 -10.93 -4.703 1 97.88 31 ASN B CA 1
ATOM 3076 C C . ASN B 1 31 ? 26.438 -12.25 -4.801 1 97.88 31 ASN B C 1
ATOM 3078 O O . ASN B 1 31 ? 27.016 -13.312 -4.586 1 97.88 31 ASN B O 1
ATOM 3082 N N . ASP B 1 32 ? 25.203 -12.195 -5.168 1 98.19 32 ASP B N 1
ATOM 3083 C CA . ASP B 1 32 ? 24.375 -13.398 -5.184 1 98.19 32 ASP B CA 1
ATOM 3084 C C . ASP B 1 32 ? 23.875 -13.703 -6.59 1 98.19 32 ASP B C 1
ATOM 3086 O O . ASP B 1 32 ? 23.062 -14.617 -6.785 1 98.19 32 ASP B O 1
ATOM 3090 N N . ARG B 1 33 ? 24.281 -12.914 -7.605 1 98 33 ARG B N 1
ATOM 3091 C CA . ARG B 1 33 ? 23.719 -12.984 -8.945 1 98 33 ARG B CA 1
ATOM 3092 C C . ARG B 1 33 ? 24.109 -14.297 -9.633 1 98 33 ARG B C 1
ATOM 3094 O O . ARG B 1 33 ? 23.328 -14.844 -10.414 1 98 33 ARG B O 1
ATOM 3101 N N . THR B 1 34 ? 25.266 -14.844 -9.266 1 97.69 34 THR B N 1
ATOM 3102 C CA . THR B 1 34 ? 25.672 -16.125 -9.828 1 97.69 34 THR B CA 1
ATOM 3103 C C . THR B 1 34 ? 24.719 -17.234 -9.391 1 97.69 34 THR B C 1
ATOM 3105 O O . THR B 1 34 ? 24.297 -18.062 -10.203 1 97.69 34 THR B O 1
ATOM 3108 N N . ARG B 1 35 ? 24.438 -17.234 -8.141 1 97.75 35 ARG B N 1
ATOM 3109 C CA . ARG B 1 35 ? 23.469 -18.203 -7.629 1 97.75 35 ARG B CA 1
ATOM 3110 C C . ARG B 1 35 ? 22.125 -18.062 -8.336 1 97.75 35 ARG B C 1
ATOM 3112 O O . ARG B 1 35 ? 21.547 -19.062 -8.773 1 97.75 35 ARG B O 1
ATOM 3119 N N . TYR B 1 36 ? 21.641 -16.859 -8.461 1 98.06 36 TYR B N 1
ATOM 3120 C CA . TYR B 1 36 ? 20.344 -16.594 -9.086 1 98.06 36 TYR B CA 1
ATOM 3121 C C . TYR B 1 36 ? 20.328 -17.078 -10.523 1 98.06 36 TYR B C 1
ATOM 3123 O O . TYR B 1 36 ? 19.375 -17.734 -10.953 1 98.06 36 TYR B O 1
ATOM 3131 N N . MET B 1 37 ? 21.375 -16.781 -11.258 1 97.31 37 MET B N 1
ATOM 3132 C CA . MET B 1 37 ? 21.422 -17.125 -12.68 1 97.31 37 MET B CA 1
ATOM 3133 C C . MET B 1 37 ? 21.406 -18.641 -12.859 1 97.31 37 MET B C 1
ATOM 3135 O O . MET B 1 37 ? 20.844 -19.156 -13.828 1 97.31 37 MET B O 1
ATOM 3139 N N . ARG B 1 38 ? 21.969 -19.344 -11.875 1 96.38 38 ARG B N 1
ATOM 3140 C CA . ARG B 1 38 ? 21.984 -20.797 -11.922 1 96.38 38 ARG B CA 1
ATOM 3141 C C . ARG B 1 38 ? 20.609 -21.359 -11.555 1 96.38 38 ARG B C 1
ATOM 3143 O O . ARG B 1 38 ? 20.141 -22.312 -12.195 1 96.38 38 ARG B O 1
ATOM 3150 N N . GLN B 1 39 ? 19.938 -20.766 -10.688 1 97.75 39 GLN B N 1
ATOM 3151 C CA . GLN B 1 39 ? 18.75 -21.328 -10.062 1 97.75 39 GLN B CA 1
ATOM 3152 C C . GLN B 1 39 ? 17.5 -20.984 -10.859 1 97.75 39 GLN B C 1
ATOM 3154 O O . GLN B 1 39 ? 16.531 -21.766 -10.883 1 97.75 39 GLN B O 1
ATOM 3159 N N . ILE B 1 40 ? 17.484 -19.859 -11.555 1 98 40 ILE B N 1
ATOM 3160 C CA . ILE B 1 40 ? 16.25 -19.328 -12.125 1 98 40 ILE B CA 1
ATOM 3161 C C . ILE B 1 40 ? 15.789 -20.234 -13.273 1 98 40 ILE B C 1
ATOM 3163 O O . ILE B 1 40 ? 14.594 -20.344 -13.523 1 98 40 ILE B O 1
ATOM 3167 N N . SER B 1 41 ? 16.672 -20.953 -13.945 1 94.88 41 SER B N 1
ATOM 3168 C CA . SER B 1 41 ? 16.297 -21.812 -15.062 1 94.88 41 SER B CA 1
ATOM 3169 C C . SER B 1 41 ? 16.344 -23.281 -14.68 1 94.88 41 SER B C 1
ATOM 3171 O O . SER B 1 41 ? 16.016 -24.156 -15.484 1 94.88 41 SER B O 1
ATOM 3173 N N . ASP B 1 42 ? 16.812 -23.547 -13.445 1 95.94 42 ASP B N 1
ATOM 3174 C CA . ASP B 1 42 ? 16.828 -24.922 -12.938 1 95.94 42 ASP B CA 1
ATOM 3175 C C . ASP B 1 42 ? 15.492 -25.297 -12.305 1 95.94 42 ASP B C 1
ATOM 3177 O O . ASP B 1 42 ? 15.188 -24.891 -11.188 1 95.94 42 ASP B O 1
ATOM 3181 N N . VAL B 1 43 ? 14.742 -26.094 -12.992 1 95.94 43 VAL B N 1
ATOM 3182 C CA . VAL B 1 43 ? 13.391 -26.422 -12.539 1 95.94 43 VAL B CA 1
ATOM 3183 C C . VAL B 1 43 ? 13.398 -27.75 -11.789 1 95.94 43 VAL B C 1
ATOM 3185 O O . VAL B 1 43 ? 12.703 -27.906 -10.781 1 95.94 43 VAL B O 1
ATOM 3188 N N . ASN B 1 44 ? 14.219 -28.688 -12.18 1 94.5 44 ASN B N 1
ATOM 3189 C CA . ASN B 1 44 ? 13.992 -30.047 -11.719 1 94.5 44 ASN B CA 1
ATOM 3190 C C . ASN B 1 44 ? 15.273 -30.672 -11.164 1 94.5 44 ASN B C 1
ATOM 3192 O O . ASN B 1 44 ? 15.398 -31.906 -11.109 1 94.5 44 ASN B O 1
ATOM 3196 N N . ASP B 1 45 ? 16.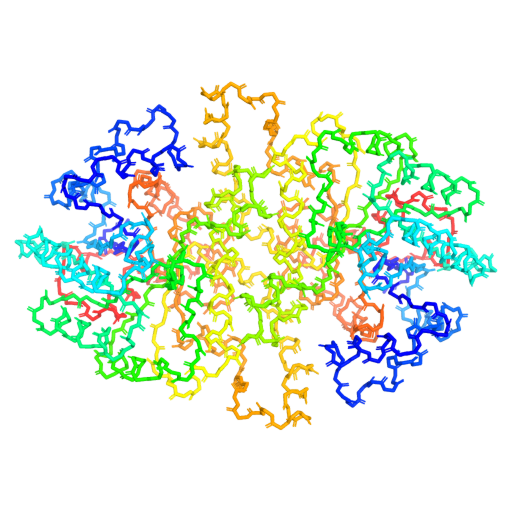25 -29.953 -10.789 1 95.81 45 ASP B N 1
ATOM 3197 C CA . ASP B 1 45 ? 17.5 -30.453 -10.219 1 95.81 45 ASP B CA 1
ATOM 3198 C C . ASP B 1 45 ? 17.781 -29.797 -8.875 1 95.81 45 ASP B C 1
ATOM 3200 O O . ASP B 1 45 ? 17.281 -30.234 -7.836 1 95.81 45 ASP B O 1
ATOM 3204 N N . GLU B 1 46 ? 18.484 -28.688 -8.938 1 97.31 46 GLU B N 1
ATOM 3205 C CA . GLU B 1 46 ? 18.859 -28.016 -7.703 1 97.31 46 GLU B CA 1
ATOM 3206 C C . GLU B 1 46 ? 17.625 -27.594 -6.902 1 97.31 46 GLU B C 1
ATOM 3208 O O . GLU B 1 46 ? 17.609 -27.719 -5.676 1 97.31 46 GLU B O 1
ATOM 3213 N N . ARG B 1 47 ? 16.672 -27.125 -7.582 1 97.38 47 ARG B N 1
ATOM 3214 C CA . ARG B 1 47 ? 15.438 -26.688 -6.941 1 97.38 47 ARG B CA 1
ATOM 3215 C C . ARG B 1 47 ? 14.805 -27.812 -6.137 1 97.38 47 ARG B C 1
ATOM 3217 O O . ARG B 1 47 ? 14.422 -27.609 -4.98 1 97.38 47 ARG B O 1
ATOM 3224 N N . VAL B 1 48 ? 14.672 -28.969 -6.734 1 97.75 48 VAL B N 1
ATOM 3225 C CA . VAL B 1 48 ? 14.008 -30.109 -6.102 1 97.75 48 VAL B CA 1
ATOM 3226 C C . VAL B 1 48 ? 14.828 -30.578 -4.906 1 97.75 48 VAL B C 1
ATOM 3228 O O . VAL B 1 48 ? 14.273 -30.891 -3.85 1 97.75 48 VAL B O 1
ATOM 3231 N N . LYS B 1 49 ? 16.141 -30.625 -5.082 1 97.94 49 LYS B N 1
ATOM 3232 C CA . LYS B 1 49 ? 17.016 -31.047 -3.996 1 97.94 49 LYS B CA 1
ATOM 3233 C C . LYS B 1 49 ? 16.891 -30.109 -2.797 1 97.94 49 LYS B C 1
ATOM 3235 O O . LYS B 1 49 ? 16.797 -30.562 -1.655 1 97.94 49 LYS B O 1
ATOM 3240 N N . LEU B 1 50 ? 16.969 -28.828 -3.037 1 98.06 50 LEU B N 1
ATOM 3241 C CA . LEU B 1 50 ? 16.844 -27.828 -1.979 1 98.06 50 LEU B CA 1
ATOM 3242 C C . LEU B 1 50 ? 15.492 -27.953 -1.277 1 98.06 50 LEU B C 1
ATOM 3244 O O . LEU B 1 50 ? 15.414 -27.844 -0.051 1 98.06 50 LEU B O 1
ATOM 3248 N N . ALA B 1 51 ? 14.461 -28.156 -2.086 1 98.38 51 ALA B N 1
ATOM 3249 C CA . ALA B 1 51 ? 13.125 -28.344 -1.527 1 98.38 51 ALA B CA 1
ATOM 3250 C C . ALA B 1 51 ? 13.07 -29.547 -0.597 1 98.38 51 ALA B C 1
ATOM 3252 O O . ALA B 1 51 ? 12.594 -29.453 0.536 1 98.38 51 ALA B O 1
ATOM 3253 N N . ASP B 1 52 ? 13.625 -30.641 -1.042 1 98 52 ASP B N 1
ATOM 3254 C CA . ASP B 1 52 ? 13.672 -31.859 -0.243 1 98 52 ASP B CA 1
ATOM 3255 C C . ASP B 1 52 ? 14.422 -31.625 1.066 1 98 52 ASP B C 1
ATOM 3257 O O . ASP B 1 52 ? 13.953 -32 2.137 1 98 52 ASP B O 1
ATOM 3261 N N . ASP B 1 53 ? 15.523 -31 0.933 1 98.38 53 ASP B N 1
ATOM 3262 C CA . ASP B 1 53 ? 16.406 -30.797 2.078 1 98.38 53 ASP B CA 1
ATOM 3263 C C . ASP B 1 53 ? 15.734 -29.922 3.139 1 98.38 53 ASP B C 1
ATOM 3265 O O . ASP B 1 53 ? 16.125 -29.953 4.309 1 98.38 53 ASP B O 1
ATOM 3269 N N . HIS B 1 54 ? 14.711 -29.203 2.719 1 98.44 54 HIS B N 1
ATOM 3270 C CA . HIS B 1 54 ? 14.117 -28.25 3.652 1 98.44 54 HIS B CA 1
ATOM 3271 C C . HIS B 1 54 ? 12.633 -28.547 3.865 1 98.44 54 HIS B C 1
ATOM 3273 O O . HIS B 1 54 ? 11.875 -27.656 4.285 1 98.44 54 HIS B O 1
ATOM 3279 N N . GLY B 1 55 ? 12.195 -29.688 3.471 1 98.56 55 GLY B N 1
ATOM 3280 C CA . GLY B 1 55 ? 10.883 -30.188 3.857 1 98.56 55 GLY B CA 1
ATOM 3281 C C . GLY B 1 55 ? 9.766 -29.656 2.984 1 98.56 55 GLY B C 1
ATOM 3282 O O . GLY B 1 55 ? 8.594 -29.703 3.373 1 98.56 55 GLY B O 1
ATOM 3283 N N . ILE B 1 56 ? 10.094 -29.109 1.871 1 98.81 56 ILE B N 1
ATOM 3284 C CA . ILE B 1 56 ? 9.078 -28.75 0.892 1 98.81 56 ILE B CA 1
ATOM 3285 C C . ILE B 1 56 ? 8.742 -29.953 0.022 1 98.81 56 ILE B C 1
ATOM 3287 O O . ILE B 1 56 ? 9.586 -30.438 -0.739 1 98.81 56 ILE B O 1
ATOM 3291 N N . GLY B 1 57 ? 7.508 -30.406 0.147 1 98.69 57 GLY B N 1
ATOM 3292 C CA . GLY B 1 57 ? 7.109 -31.641 -0.515 1 98.69 57 GLY B CA 1
ATOM 3293 C C . GLY B 1 57 ? 6.59 -31.422 -1.924 1 98.69 57 GLY B C 1
ATOM 3294 O O . GLY B 1 57 ? 6.59 -32.344 -2.742 1 98.69 57 GLY B O 1
ATOM 3295 N N . TYR B 1 58 ? 6.105 -30.25 -2.184 1 98.69 58 TYR B N 1
ATOM 3296 C CA . TYR B 1 58 ? 5.531 -29.938 -3.486 1 98.69 58 TYR B CA 1
ATOM 3297 C C . TYR B 1 58 ? 5.785 -28.484 -3.85 1 98.69 58 TYR B C 1
ATOM 3299 O O . TYR B 1 58 ? 5.621 -27.578 -3.014 1 98.69 58 TYR B O 1
ATOM 3307 N N . THR B 1 59 ? 6.293 -28.219 -5.031 1 98.75 59 THR B N 1
ATOM 3308 C CA . THR B 1 59 ? 6.598 -26.875 -5.516 1 98.75 59 THR B CA 1
ATOM 3309 C C . THR B 1 59 ? 5.781 -26.562 -6.77 1 98.75 59 THR B C 1
ATOM 3311 O O . THR B 1 59 ? 5.785 -27.328 -7.73 1 98.75 59 THR B O 1
ATOM 3314 N N . ILE B 1 60 ? 5.039 -25.469 -6.742 1 98.75 60 ILE B N 1
ATOM 3315 C CA . ILE B 1 60 ? 4.363 -24.953 -7.926 1 98.75 60 ILE B CA 1
ATOM 3316 C C . ILE B 1 60 ? 5.219 -23.875 -8.578 1 98.75 60 ILE B C 1
ATOM 3318 O O . ILE B 1 60 ? 5.484 -22.828 -7.965 1 98.75 60 ILE B O 1
ATOM 3322 N N . ILE B 1 61 ? 5.645 -24.094 -9.789 1 98.56 61 ILE B N 1
ATOM 3323 C CA . ILE B 1 61 ? 6.516 -23.141 -10.461 1 98.56 61 ILE B CA 1
ATOM 3324 C C . ILE B 1 61 ? 5.676 -22.203 -11.328 1 98.56 61 ILE B C 1
ATOM 3326 O O . ILE B 1 61 ? 4.598 -22.578 -11.797 1 98.56 61 ILE B O 1
ATOM 3330 N N . SER B 1 62 ? 6.09 -21.031 -11.484 1 98.44 62 SER B N 1
ATOM 3331 C CA . SER B 1 62 ? 5.453 -20.047 -12.352 1 98.44 62 SER B CA 1
ATOM 3332 C C . SER B 1 62 ? 6.484 -19.188 -13.062 1 98.44 62 SER B C 1
ATOM 3334 O O . SER B 1 62 ? 7.582 -18.969 -12.539 1 98.44 62 SER B O 1
ATOM 3336 N N . LEU B 1 63 ? 6.145 -18.75 -14.242 1 98.38 63 LEU B N 1
ATOM 3337 C CA . LEU B 1 63 ? 7.039 -17.906 -15.039 1 98.38 63 LEU B CA 1
ATOM 3338 C C . LEU B 1 63 ? 7.352 -16.609 -14.305 1 98.38 63 LEU B C 1
ATOM 3340 O O . LEU B 1 63 ? 6.449 -15.953 -13.781 1 98.38 63 LEU B O 1
ATOM 3344 N N . THR B 1 64 ? 8.594 -16.266 -14.25 1 97.81 64 THR B N 1
ATOM 3345 C CA . THR B 1 64 ? 9.047 -15.07 -13.531 1 97.81 64 THR B CA 1
ATOM 3346 C C . THR B 1 64 ? 8.609 -13.805 -14.25 1 97.81 64 THR B C 1
ATOM 3348 O O . THR B 1 64 ? 8.102 -13.867 -15.375 1 97.81 64 THR B O 1
ATOM 3351 N N . VAL B 1 65 ? 8.719 -12.711 -13.641 1 95.94 65 VAL B N 1
ATOM 3352 C CA . VAL B 1 65 ? 8.359 -11.383 -14.117 1 95.94 65 VAL B CA 1
ATOM 3353 C C . VAL B 1 65 ? 9.227 -11.008 -15.312 1 95.94 65 VAL B C 1
ATOM 3355 O O . VAL B 1 65 ? 10.383 -11.438 -15.406 1 95.94 65 VAL B O 1
ATOM 3358 N N . PRO B 1 66 ? 8.766 -10.172 -16.203 1 95.12 66 PRO B N 1
ATOM 3359 C CA . PRO B 1 66 ? 7.414 -9.602 -16.219 1 95.12 66 PRO B CA 1
ATOM 3360 C C . PRO B 1 66 ? 6.383 -10.547 -16.828 1 95.12 66 PRO B C 1
ATOM 3362 O O . PRO B 1 66 ? 5.227 -10.164 -17.016 1 95.12 66 PRO B O 1
ATOM 3365 N N . GLY B 1 67 ? 6.84 -11.758 -17.141 1 96.25 67 GLY B N 1
ATOM 3366 C CA . GLY B 1 67 ? 5.957 -12.773 -17.703 1 96.25 67 GLY B CA 1
ATOM 3367 C C . GLY B 1 67 ? 5.402 -12.398 -19.062 1 96.25 67 GLY B C 1
ATOM 3368 O O . GLY B 1 67 ? 6.043 -11.664 -19.812 1 96.25 67 GLY B O 1
ATOM 3369 N N . ILE B 1 68 ? 4.25 -12.977 -19.359 1 98.44 68 ILE B N 1
ATOM 3370 C CA . ILE B 1 68 ? 3.607 -12.766 -20.656 1 98.44 68 ILE B CA 1
ATOM 3371 C C . ILE B 1 68 ? 3.008 -11.367 -20.703 1 98.44 68 ILE B C 1
ATOM 3373 O O . ILE B 1 68 ? 2.893 -10.773 -21.781 1 98.44 68 ILE B O 1
ATOM 3377 N N . GLN B 1 69 ? 2.684 -10.828 -19.516 1 98.31 69 GLN B N 1
ATOM 3378 C CA . GLN B 1 69 ? 2.025 -9.531 -19.406 1 98.31 69 GLN B CA 1
ATOM 3379 C C . GLN B 1 69 ? 2.938 -8.406 -19.891 1 98.31 69 GLN B C 1
ATOM 3381 O O . GLN B 1 69 ? 2.465 -7.316 -20.219 1 98.31 69 GLN B O 1
ATOM 3386 N N . GLY B 1 70 ? 4.23 -8.648 -19.953 1 96.69 70 GLY B N 1
ATOM 3387 C CA . GLY B 1 70 ? 5.164 -7.645 -20.438 1 96.69 70 GLY B CA 1
ATOM 3388 C C . GLY B 1 70 ? 5.25 -7.582 -21.953 1 96.69 70 GLY B C 1
ATOM 3389 O O . GLY B 1 70 ? 5.906 -6.703 -22.5 1 96.69 70 GLY B O 1
ATOM 3390 N N . ILE B 1 71 ? 4.574 -8.508 -22.641 1 97.44 71 ILE B N 1
ATOM 3391 C CA . ILE B 1 71 ? 4.625 -8.562 -24.094 1 97.44 71 ILE B CA 1
ATOM 3392 C C . ILE B 1 71 ? 3.42 -7.832 -24.688 1 97.44 71 ILE B C 1
ATOM 3394 O O . ILE B 1 71 ? 2.291 -8.32 -24.609 1 97.44 71 ILE B O 1
ATOM 3398 N N . ALA B 1 72 ? 3.641 -6.715 -25.328 1 97.38 72 ALA B N 1
ATOM 3399 C CA . ALA B 1 72 ? 2.578 -5.828 -25.812 1 97.38 72 ALA B CA 1
ATOM 3400 C C . ALA B 1 72 ? 1.919 -6.383 -27.062 1 97.38 72 ALA B C 1
ATOM 3402 O O . ALA B 1 72 ? 0.728 -6.168 -27.297 1 97.38 72 ALA B O 1
ATOM 3403 N N . ASP B 1 73 ? 2.717 -7.023 -27.875 1 97.81 73 ASP B N 1
ATOM 3404 C CA . ASP B 1 73 ? 2.158 -7.582 -29.109 1 97.81 73 ASP B CA 1
ATOM 3405 C C . ASP B 1 73 ? 1.312 -8.82 -28.812 1 97.81 73 ASP B C 1
ATOM 3407 O O . ASP B 1 73 ? 1.819 -9.812 -28.281 1 97.81 73 ASP B O 1
ATOM 3411 N N . GLN B 1 74 ? 0.06 -8.789 -29.172 1 98.12 74 GLN B N 1
ATOM 3412 C CA . GLN B 1 74 ? -0.892 -9.836 -28.812 1 98.12 74 GLN B CA 1
ATOM 3413 C C . GLN B 1 74 ? -0.472 -11.18 -29.375 1 98.12 74 GLN B C 1
ATOM 3415 O O . GLN B 1 74 ? -0.427 -12.18 -28.656 1 98.12 74 GLN B O 1
ATOM 3420 N N . ALA B 1 75 ? -0.181 -11.219 -30.656 1 98.25 75 ALA B N 1
ATOM 3421 C CA . ALA B 1 75 ? 0.171 -12.484 -31.297 1 98.25 75 ALA B CA 1
ATOM 3422 C C . ALA B 1 75 ? 1.419 -13.094 -30.672 1 98.25 75 ALA B C 1
ATOM 3424 O O . ALA B 1 75 ? 1.478 -14.297 -30.438 1 98.25 75 ALA B O 1
ATOM 3425 N N . GLU B 1 76 ? 2.389 -12.242 -30.406 1 98.12 76 GLU B N 1
ATOM 3426 C CA . GLU B 1 76 ? 3.613 -12.703 -29.766 1 98.12 76 GLU B CA 1
ATOM 3427 C C . GLU B 1 76 ? 3.336 -13.211 -28.344 1 98.12 76 GLU B C 1
ATOM 3429 O O . GLU B 1 76 ? 3.865 -14.25 -27.938 1 98.12 76 GLU B O 1
ATOM 3434 N N . ALA B 1 77 ? 2.551 -12.5 -27.594 1 98.62 77 ALA B N 1
ATOM 3435 C CA . ALA B 1 77 ? 2.209 -12.883 -26.234 1 98.62 77 ALA B CA 1
ATOM 3436 C C . ALA B 1 77 ? 1.514 -14.242 -26.203 1 98.62 77 ALA B C 1
ATOM 3438 O O . ALA B 1 77 ? 1.847 -15.094 -25.375 1 98.62 77 ALA B O 1
ATOM 3439 N N . GLU B 1 78 ? 0.575 -14.461 -27.078 1 98.81 78 GLU B N 1
ATOM 3440 C CA . GLU B 1 78 ? -0.171 -15.711 -27.141 1 98.81 78 GLU B CA 1
ATOM 3441 C C . GLU B 1 78 ? 0.735 -16.875 -27.531 1 98.81 78 GLU B C 1
ATOM 3443 O O . GLU B 1 78 ? 0.673 -17.953 -26.922 1 98.81 78 GLU B O 1
ATOM 3448 N N . ARG B 1 79 ? 1.565 -16.625 -28.484 1 98.69 79 ARG B N 1
ATOM 3449 C CA . ARG B 1 79 ? 2.506 -17.656 -28.906 1 98.69 79 ARG B CA 1
ATOM 3450 C C . ARG B 1 79 ? 3.473 -18.016 -27.781 1 98.69 79 ARG B C 1
ATOM 3452 O O . ARG B 1 79 ? 3.711 -19.203 -27.516 1 98.69 79 ARG B O 1
ATOM 3459 N N . ARG B 1 80 ? 4.023 -16.984 -27.188 1 98.56 80 ARG B N 1
ATOM 3460 C CA . ARG B 1 80 ? 5.004 -17.188 -26.125 1 98.56 80 ARG B CA 1
ATOM 3461 C C . ARG B 1 80 ? 4.375 -17.922 -24.938 1 98.56 80 ARG B C 1
ATOM 3463 O O . ARG B 1 80 ? 5.016 -18.766 -24.312 1 98.56 80 ARG B O 1
ATOM 3470 N N . ALA B 1 81 ? 3.178 -17.562 -24.594 1 98.81 81 ALA B N 1
ATOM 3471 C CA . ALA B 1 81 ? 2.488 -18.25 -23.5 1 98.81 81 ALA B CA 1
ATOM 3472 C C . ALA B 1 81 ? 2.385 -19.75 -23.766 1 98.81 81 ALA B C 1
ATOM 3474 O O . ALA B 1 81 ? 2.705 -20.547 -22.891 1 98.81 81 ALA B O 1
ATOM 3475 N N . THR B 1 82 ? 1.966 -20.078 -24.938 1 98.81 82 THR B N 1
ATOM 3476 C CA . THR B 1 82 ? 1.825 -21.484 -25.297 1 98.81 82 THR B CA 1
ATOM 3477 C C . THR B 1 82 ? 3.174 -22.203 -25.25 1 98.81 82 THR B C 1
ATOM 3479 O O . THR B 1 82 ? 3.279 -23.297 -24.703 1 98.81 82 THR B O 1
ATOM 3482 N N . GLU B 1 83 ? 4.148 -21.516 -25.766 1 98.69 83 GLU B N 1
ATOM 3483 C CA . GLU B 1 83 ? 5.5 -22.078 -25.781 1 98.69 83 GLU B CA 1
ATOM 3484 C C . GLU B 1 83 ? 6.016 -22.328 -24.375 1 98.69 83 GLU B C 1
ATOM 3486 O O . GLU B 1 83 ? 6.539 -23.391 -24.078 1 98.69 83 GLU B O 1
ATOM 3491 N N . VAL B 1 84 ? 5.867 -21.391 -23.547 1 98.56 84 VAL B N 1
ATOM 3492 C CA . VAL B 1 84 ? 6.391 -21.453 -22.188 1 98.56 84 VAL B CA 1
ATOM 3493 C C . VAL B 1 84 ? 5.629 -22.516 -21.375 1 98.56 84 VAL B C 1
ATOM 3495 O O . VAL B 1 84 ? 6.23 -23.281 -20.625 1 98.56 84 VAL B O 1
ATOM 3498 N N . ASN B 1 85 ? 4.309 -22.547 -21.531 1 98.81 85 ASN B N 1
ATOM 3499 C CA . ASN B 1 85 ? 3.514 -23.562 -20.844 1 98.81 85 ASN B CA 1
ATOM 3500 C C . ASN B 1 85 ? 3.945 -24.969 -21.25 1 98.81 85 ASN B C 1
ATOM 3502 O O . ASN B 1 85 ? 4.055 -25.859 -20.391 1 98.81 85 ASN B O 1
ATOM 3506 N N . ASN B 1 86 ? 4.195 -25.156 -22.562 1 98.81 86 ASN B N 1
ATOM 3507 C CA . ASN B 1 86 ? 4.67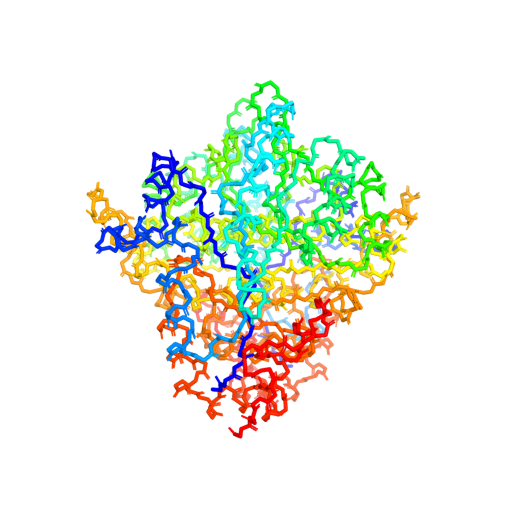2 -26.453 -23.016 1 98.81 86 ASN B CA 1
ATOM 3508 C C . ASN B 1 86 ? 6.035 -26.797 -22.422 1 98.81 86 ASN B C 1
ATOM 3510 O O . ASN B 1 86 ? 6.266 -27.938 -22 1 98.81 86 ASN B O 1
ATOM 3514 N N . TRP B 1 87 ? 6.875 -25.812 -22.406 1 98.38 87 TRP B N 1
ATOM 3515 C CA . TRP B 1 87 ? 8.211 -26.016 -21.859 1 98.38 87 TRP B CA 1
ATOM 3516 C C . TRP B 1 87 ? 8.148 -26.375 -20.391 1 98.38 87 TRP B C 1
ATOM 3518 O O . TRP B 1 87 ? 8.82 -27.312 -19.938 1 98.38 87 TRP B O 1
ATOM 3528 N N . ALA B 1 88 ? 7.387 -25.672 -19.656 1 98.19 88 ALA B N 1
ATOM 3529 C CA . ALA B 1 88 ? 7.25 -25.922 -18.219 1 98.19 88 ALA B CA 1
ATOM 3530 C C . ALA B 1 88 ? 6.723 -27.328 -17.969 1 98.19 88 ALA B C 1
ATOM 3532 O O . ALA B 1 88 ? 7.234 -28.047 -17.094 1 98.19 88 ALA B O 1
ATOM 3533 N N . HIS B 1 89 ? 5.703 -27.672 -18.703 1 98.56 89 HIS B N 1
ATOM 3534 C CA . HIS B 1 89 ? 5.16 -29.016 -18.578 1 98.56 89 HIS B CA 1
ATOM 3535 C C . HIS B 1 89 ? 6.238 -30.078 -18.812 1 98.56 89 HIS B C 1
ATOM 3537 O O . HIS B 1 89 ? 6.336 -31.047 -18.047 1 98.56 89 HIS B O 1
ATOM 3543 N N . ASP B 1 90 ? 7.012 -29.859 -19.797 1 98.25 90 ASP B N 1
ATOM 3544 C CA . ASP B 1 90 ? 8.062 -30.812 -20.141 1 98.25 90 ASP B CA 1
ATOM 3545 C C . ASP B 1 90 ? 9.102 -30.906 -19.031 1 98.25 90 ASP B C 1
ATOM 3547 O O . ASP B 1 90 ? 9.703 -31.969 -18.828 1 98.25 90 ASP B O 1
ATOM 3551 N N . GLN B 1 91 ? 9.305 -29.812 -18.328 1 97.56 91 GLN B N 1
ATOM 3552 C CA . GLN B 1 91 ? 10.289 -29.781 -17.25 1 97.56 91 GLN B CA 1
ATOM 3553 C C . GLN B 1 91 ? 9.781 -30.547 -16.031 1 97.56 91 GLN B C 1
ATOM 3555 O O . GLN B 1 91 ? 10.57 -31.094 -15.266 1 97.56 91 GLN B O 1
ATOM 3560 N N . ILE B 1 92 ? 8.477 -30.641 -15.836 1 97.44 92 ILE B N 1
ATOM 3561 C CA . ILE B 1 92 ? 8.016 -31.078 -14.516 1 97.44 92 ILE B CA 1
ATOM 3562 C C . ILE B 1 92 ? 7.32 -32.438 -14.641 1 97.44 92 ILE B C 1
ATOM 3564 O O . ILE B 1 92 ? 7.074 -33.094 -13.633 1 97.44 92 ILE B O 1
ATOM 3568 N N . LYS B 1 93 ? 6.965 -32.844 -15.828 1 97.06 93 LYS B N 1
ATOM 3569 C CA . LYS B 1 93 ? 6.098 -34 -16.047 1 97.06 93 LYS B CA 1
ATOM 3570 C C . LYS B 1 93 ? 6.727 -35.281 -15.492 1 97.06 93 LYS B C 1
ATOM 3572 O O . LYS B 1 93 ? 6.023 -36.25 -15.195 1 97.06 93 LYS B O 1
ATOM 3577 N N . ALA B 1 94 ? 8.008 -35.344 -15.273 1 96.75 94 ALA B N 1
ATOM 3578 C CA . ALA B 1 94 ? 8.695 -36.531 -14.789 1 96.75 94 ALA B CA 1
ATOM 3579 C C . ALA B 1 94 ? 8.562 -36.656 -13.273 1 96.75 94 ALA B C 1
ATOM 3581 O O . ALA B 1 94 ? 8.82 -37.719 -12.719 1 96.75 94 ALA B O 1
ATOM 3582 N N . ARG B 1 95 ? 8.172 -35.656 -12.602 1 96.69 95 ARG B N 1
ATOM 3583 C CA . ARG B 1 95 ? 8.07 -35.656 -11.141 1 96.69 95 ARG B CA 1
ATOM 3584 C C . ARG B 1 95 ? 6.746 -35.094 -10.672 1 96.69 95 ARG B C 1
ATOM 3586 O O . ARG B 1 95 ? 6.727 -34.156 -9.867 1 96.69 95 ARG B O 1
ATOM 3593 N N . PRO B 1 96 ? 5.699 -35.719 -11.062 1 96.12 96 PRO B N 1
ATOM 3594 C CA . PRO B 1 96 ? 4.387 -35.156 -10.711 1 96.12 96 PRO B CA 1
ATOM 3595 C C . PRO B 1 96 ? 4.109 -35.219 -9.211 1 96.12 96 PRO B C 1
ATOM 3597 O O . PRO B 1 96 ? 3.188 -34.531 -8.734 1 96.12 96 PRO B O 1
ATOM 3600 N N . ASP B 1 97 ? 4.883 -35.906 -8.453 1 97.06 97 ASP B N 1
ATOM 3601 C CA . ASP B 1 97 ? 4.703 -36.031 -7.012 1 97.06 97 ASP B CA 1
ATOM 3602 C C . ASP B 1 97 ? 5.453 -34.906 -6.277 1 97.06 97 ASP B C 1
ATOM 3604 O O . ASP B 1 97 ? 5.324 -34.781 -5.059 1 97.06 97 ASP B O 1
ATOM 3608 N N . LYS B 1 98 ? 6.199 -34.031 -7.012 1 98.12 98 LYS B N 1
ATOM 3609 C CA . LYS B 1 98 ? 7.012 -33.031 -6.344 1 98.12 98 LYS B CA 1
ATOM 3610 C C . LYS B 1 98 ? 6.805 -31.656 -6.984 1 98.12 98 LYS B C 1
ATOM 3612 O O . LYS B 1 98 ? 7.023 -30.625 -6.34 1 98.12 98 LYS B O 1
ATOM 3617 N N . LEU B 1 99 ? 6.449 -31.703 -8.219 1 98.44 99 LEU B N 1
ATOM 3618 C CA . LEU B 1 99 ? 6.438 -30.453 -8.969 1 98.44 99 LEU B CA 1
ATOM 3619 C C . LEU B 1 99 ? 5.09 -30.234 -9.656 1 98.44 99 LEU B C 1
ATOM 3621 O O . LEU B 1 99 ? 4.492 -31.203 -10.156 1 98.44 99 LEU B O 1
ATOM 3625 N N . GLY B 1 100 ? 4.578 -29.078 -9.672 1 98.44 100 GLY B N 1
ATOM 3626 C CA . GLY B 1 100 ? 3.467 -28.578 -10.461 1 98.44 100 GLY B CA 1
ATOM 3627 C C . GLY B 1 100 ? 3.729 -27.203 -11.039 1 98.44 100 GLY B C 1
ATOM 3628 O O . GLY B 1 100 ? 4.805 -26.625 -10.844 1 98.44 100 GLY B O 1
ATOM 3629 N N . ALA B 1 101 ? 2.746 -26.672 -11.727 1 98.75 101 ALA B N 1
ATOM 3630 C CA . ALA B 1 101 ? 2.945 -25.375 -12.359 1 98.75 101 ALA B CA 1
ATOM 3631 C C . ALA B 1 101 ? 1.639 -24.578 -12.422 1 98.75 101 ALA B C 1
ATOM 3633 O O . ALA B 1 101 ? 0.555 -25.172 -12.453 1 98.75 101 ALA B O 1
ATOM 3634 N N . PHE B 1 102 ? 1.779 -23.297 -12.367 1 98.94 102 PHE B N 1
ATOM 3635 C CA . PHE B 1 102 ? 0.746 -22.391 -12.836 1 98.94 102 PHE B CA 1
ATOM 3636 C C . PHE B 1 102 ? 0.988 -22 -14.289 1 98.94 102 PHE B C 1
ATOM 3638 O O . PHE B 1 102 ? 2.129 -21.766 -14.695 1 98.94 102 PHE B O 1
ATOM 3645 N N . ALA B 1 103 ? -0.088 -21.938 -15.016 1 98.88 103 ALA B N 1
ATOM 3646 C CA . ALA B 1 103 ? -0.009 -21.516 -16.406 1 98.88 103 ALA B CA 1
ATOM 3647 C C . ALA B 1 103 ? 0.288 -20.031 -16.531 1 98.88 103 ALA B C 1
ATOM 3649 O O . ALA B 1 103 ? -0.118 -19.234 -15.672 1 98.88 103 ALA B O 1
ATOM 3650 N N . CYS B 1 104 ? 1.094 -19.656 -17.516 1 98.75 104 CYS B N 1
ATOM 3651 C CA . CYS B 1 104 ? 1.146 -18.266 -17.938 1 98.75 104 CYS B CA 1
ATOM 3652 C C . CYS B 1 104 ? 0.217 -18.016 -19.125 1 98.75 104 CYS B C 1
ATOM 3654 O O . CYS B 1 104 ? 0.03 -18.891 -19.969 1 98.75 104 CYS B O 1
ATOM 3656 N N . LEU B 1 105 ? -0.416 -16.875 -19.188 1 98.94 105 LEU B N 1
ATOM 3657 C CA . LEU B 1 105 ? -1.454 -16.594 -20.172 1 98.94 105 LEU B CA 1
ATOM 3658 C C . LEU B 1 105 ? -1.27 -15.211 -20.781 1 98.94 105 LEU B C 1
ATOM 3660 O O . LEU B 1 105 ? -0.839 -14.281 -20.078 1 98.94 105 LEU B O 1
ATOM 3664 N N . SER B 1 106 ? -1.548 -15.078 -22.078 1 98.88 106 SER B N 1
ATOM 3665 C CA . SER B 1 106 ? -1.775 -13.758 -22.656 1 98.88 106 SER B CA 1
ATOM 3666 C C . SER B 1 106 ? -3.16 -13.227 -22.297 1 98.88 106 SER B C 1
ATOM 3668 O O . SER B 1 106 ? -4.168 -13.891 -22.531 1 98.88 106 SER B O 1
ATOM 3670 N N . MET B 1 107 ? -3.223 -12.023 -21.781 1 98.81 107 MET B N 1
ATOM 3671 C CA . MET B 1 107 ? -4.508 -11.461 -21.359 1 98.81 107 MET B CA 1
ATOM 3672 C C . MET B 1 107 ? -4.98 -10.398 -22.344 1 98.81 107 MET B C 1
ATOM 3674 O O . MET B 1 107 ? -5.797 -9.547 -22 1 98.81 107 MET B O 1
ATOM 3678 N N . HIS B 1 108 ? -4.469 -10.438 -23.531 1 98.62 108 HIS B N 1
ATOM 3679 C CA . HIS B 1 108 ? -4.926 -9.539 -24.578 1 98.62 108 HIS B CA 1
ATOM 3680 C C . HIS B 1 108 ? -6.371 -9.828 -24.969 1 98.62 108 HIS B C 1
ATOM 3682 O O . HIS B 1 108 ? -7.164 -8.898 -25.156 1 98.62 108 HIS B O 1
ATOM 3688 N N . ASP B 1 109 ? -6.664 -11.039 -25.125 1 98.69 109 ASP B N 1
ATOM 3689 C CA . ASP B 1 109 ? -7.992 -11.562 -25.438 1 98.69 109 ASP B CA 1
ATOM 3690 C C . ASP B 1 109 ? -8.461 -12.539 -24.375 1 98.69 109 ASP B C 1
ATOM 3692 O O . ASP B 1 109 ? -7.996 -13.68 -24.312 1 98.69 109 ASP B O 1
ATOM 3696 N N . PRO B 1 110 ? -9.445 -12.148 -23.578 1 98.75 110 PRO B N 1
ATOM 3697 C CA . PRO B 1 110 ? -9.875 -12.992 -22.453 1 98.75 110 PRO B CA 1
ATOM 3698 C C . PRO B 1 110 ? -10.414 -14.344 -22.906 1 98.75 110 PRO B C 1
ATOM 3700 O O . PRO B 1 110 ? -10.281 -15.336 -22.188 1 98.75 110 PRO B O 1
ATOM 3703 N N . ALA B 1 111 ? -11 -14.391 -24.047 1 98.81 111 ALA B N 1
ATOM 3704 C CA . ALA B 1 111 ? -11.477 -15.672 -24.547 1 98.81 111 ALA B CA 1
ATOM 3705 C C . ALA B 1 111 ? -10.312 -16.609 -24.875 1 98.81 111 ALA B C 1
ATOM 3707 O O . ALA B 1 111 ? -10.352 -17.797 -24.562 1 98.81 111 ALA B O 1
ATOM 3708 N N . GLN B 1 112 ? -9.328 -16.047 -25.578 1 98.88 112 GLN B N 1
ATOM 3709 C CA . GLN B 1 112 ? -8.133 -16.828 -25.875 1 98.88 112 GLN B CA 1
ATOM 3710 C C . GLN B 1 112 ? -7.43 -17.266 -24.594 1 98.88 112 GLN B C 1
ATOM 3712 O O . GLN B 1 112 ? -6.941 -18.406 -24.516 1 98.88 112 GLN B O 1
ATOM 3717 N N . ALA B 1 113 ? -7.328 -16.422 -23.625 1 98.94 113 ALA B N 1
ATOM 3718 C CA . ALA B 1 113 ? -6.75 -16.766 -22.328 1 98.94 113 ALA B CA 1
ATOM 3719 C C . ALA B 1 113 ? -7.477 -17.938 -21.703 1 98.94 113 ALA B C 1
ATOM 3721 O O . ALA B 1 113 ? -6.844 -18.859 -21.156 1 98.94 113 ALA B O 1
ATOM 3722 N N . GLY B 1 114 ? -8.805 -17.906 -21.766 1 98.94 114 GLY B N 1
ATOM 3723 C CA . GLY B 1 114 ? -9.602 -19 -21.234 1 98.94 114 GLY B CA 1
ATOM 3724 C C . GLY B 1 114 ? -9.328 -20.328 -21.922 1 98.94 114 GLY B C 1
ATOM 3725 O O . GLY B 1 114 ? -9.234 -21.359 -21.266 1 98.94 114 GLY B O 1
ATOM 3726 N N . ARG B 1 115 ? -9.195 -20.281 -23.25 1 98.94 115 ARG B N 1
ATOM 3727 C CA . ARG B 1 115 ? -8.906 -21.5 -24 1 98.94 115 ARG B CA 1
ATOM 3728 C C . ARG B 1 115 ? -7.543 -22.062 -23.609 1 98.94 115 ARG B C 1
ATOM 3730 O O . ARG B 1 115 ? -7.402 -23.281 -23.406 1 98.94 115 ARG B O 1
ATOM 3737 N N . GLU B 1 116 ? -6.582 -21.188 -23.516 1 98.94 116 GLU B N 1
ATOM 3738 C CA . GLU B 1 116 ? -5.25 -21.656 -23.156 1 98.94 116 GLU B CA 1
ATOM 3739 C C . GLU B 1 116 ? -5.219 -22.188 -21.719 1 98.94 116 GLU B C 1
ATOM 3741 O O . GLU B 1 116 ? -4.562 -23.188 -21.438 1 98.94 116 GLU B O 1
ATOM 3746 N N . LEU B 1 117 ? -5.91 -21.531 -20.844 1 98.94 117 LEU B N 1
ATOM 3747 C CA . LEU B 1 117 ? -5.988 -22.047 -19.484 1 98.94 117 LEU B CA 1
ATOM 3748 C C . LEU B 1 117 ? -6.629 -23.422 -19.453 1 98.94 117 LEU B C 1
ATOM 3750 O O . LEU B 1 117 ? -6.152 -24.328 -18.75 1 98.94 117 LEU B O 1
ATOM 3754 N N . THR B 1 118 ? -7.699 -23.531 -20.188 1 98.94 118 THR B N 1
ATOM 3755 C CA . THR B 1 118 ? -8.383 -24.812 -20.25 1 98.94 118 THR B CA 1
ATOM 3756 C C . THR B 1 118 ? -7.438 -25.906 -20.734 1 98.94 118 THR B C 1
ATOM 3758 O O . THR B 1 118 ? -7.367 -26.984 -20.141 1 98.94 118 THR B O 1
ATOM 3761 N N . ARG B 1 119 ? -6.699 -25.609 -21.781 1 98.94 119 ARG B N 1
ATOM 3762 C CA . ARG B 1 119 ? -5.723 -26.562 -22.297 1 98.94 119 ARG B CA 1
ATOM 3763 C C . ARG B 1 119 ? -4.684 -26.922 -21.234 1 98.94 119 ARG B C 1
ATO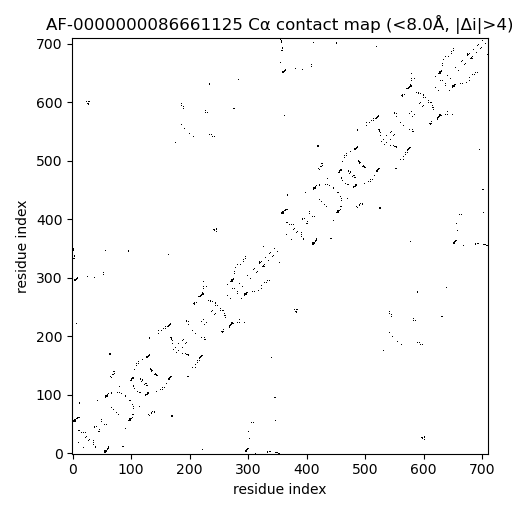M 3765 O O . ARG B 1 119 ? -4.395 -28.094 -21.016 1 98.94 119 ARG B O 1
ATOM 3772 N N . CYS B 1 120 ? -4.164 -25.938 -20.562 1 98.94 120 CYS B N 1
ATOM 3773 C CA . CYS B 1 120 ? -3.1 -26.141 -19.578 1 98.94 120 CYS B CA 1
ATOM 3774 C C . CYS B 1 120 ? -3.586 -26.969 -18.406 1 98.94 120 CYS B C 1
ATOM 3776 O O . CYS B 1 120 ? -2.857 -27.828 -17.891 1 98.94 120 CYS B O 1
ATOM 3778 N N . VAL B 1 121 ? -4.816 -26.75 -17.969 1 98.88 121 VAL B N 1
ATOM 3779 C CA . VAL B 1 121 ? -5.359 -27.453 -16.812 1 98.88 121 VAL B CA 1
ATOM 3780 C C . VAL B 1 121 ? -5.754 -28.875 -17.219 1 98.88 121 VAL B C 1
ATOM 3782 O O . VAL B 1 121 ? -5.375 -29.844 -16.562 1 98.88 121 VAL B O 1
ATOM 3785 N N . LYS B 1 122 ? -6.43 -29.062 -18.344 1 98.81 122 LYS B N 1
ATOM 3786 C CA . LYS B 1 122 ? -7.016 -30.344 -18.688 1 98.81 122 LYS B CA 1
ATOM 3787 C C . LYS B 1 122 ? -5.988 -31.25 -19.375 1 98.81 122 LYS B C 1
ATOM 3789 O O . LYS B 1 122 ? -5.988 -32.469 -19.172 1 98.81 122 LYS B O 1
ATOM 3794 N N . GLU B 1 123 ? -5.102 -30.656 -20.172 1 98.69 123 GLU B N 1
ATOM 3795 C CA . GLU B 1 123 ? -4.191 -31.484 -20.969 1 98.69 123 GLU B CA 1
ATOM 3796 C C . GLU B 1 123 ? -2.803 -31.531 -20.344 1 98.69 123 GLU B C 1
ATOM 3798 O O . GLU B 1 123 ? -2.127 -32.562 -20.406 1 98.69 123 GLU B O 1
ATOM 3803 N N . LEU B 1 124 ? -2.377 -30.438 -19.719 1 98.69 124 LEU B N 1
ATOM 3804 C CA . LEU B 1 124 ? -1.013 -30.391 -19.203 1 98.69 124 LEU B CA 1
ATOM 3805 C C . LEU B 1 124 ? -0.995 -30.609 -17.703 1 98.69 124 LEU B C 1
ATOM 3807 O O . LEU B 1 124 ? 0.073 -30.75 -17.094 1 98.69 124 LEU B O 1
ATOM 3811 N N . GLY B 1 125 ? -2.137 -30.578 -17.031 1 98.25 125 GLY B N 1
ATOM 3812 C CA . GLY B 1 125 ? -2.234 -30.875 -15.609 1 98.25 125 GLY B CA 1
ATOM 3813 C C . GLY B 1 125 ? -1.818 -29.719 -14.719 1 98.25 125 GLY B C 1
ATOM 3814 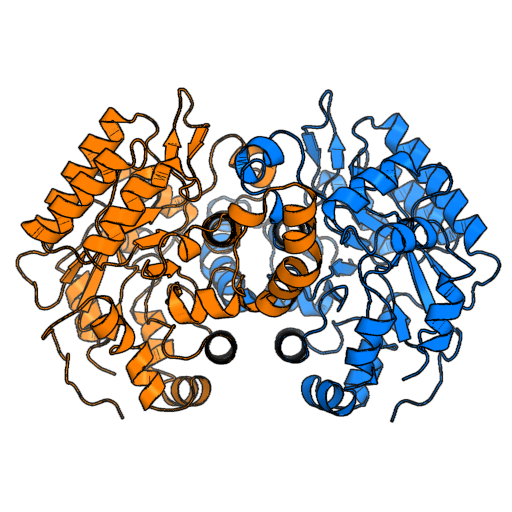O O . GLY B 1 125 ? -1.423 -29.922 -13.57 1 98.25 125 GLY B O 1
ATOM 3815 N N . MET B 1 126 ? -1.898 -28.5 -15.188 1 98.69 126 MET B N 1
ATOM 3816 C CA . MET B 1 126 ? -1.491 -27.344 -14.398 1 98.69 126 MET B CA 1
ATOM 3817 C C . MET B 1 126 ? -2.58 -26.953 -13.398 1 98.69 126 MET B C 1
ATOM 3819 O O . MET B 1 126 ? -3.752 -27.281 -13.594 1 98.69 126 MET B O 1
ATOM 3823 N N . HIS B 1 127 ? -2.201 -26.281 -12.32 1 98.81 127 HIS B N 1
ATOM 3824 C CA . HIS B 1 127 ? -3.057 -26.109 -11.148 1 98.81 127 HIS B CA 1
ATOM 3825 C C . HIS B 1 127 ? -3.758 -24.766 -11.164 1 98.81 127 HIS B C 1
ATOM 3827 O O . HIS B 1 127 ? -4.34 -24.344 -10.156 1 98.81 127 HIS B O 1
ATOM 3833 N N . GLY B 1 128 ? -3.789 -24.047 -12.195 1 98.81 128 GLY B N 1
ATOM 3834 C CA . GLY B 1 128 ? -4.293 -22.688 -12.336 1 98.81 128 GLY B CA 1
ATOM 3835 C C . GLY B 1 128 ? -3.357 -21.781 -13.117 1 98.81 128 GLY B C 1
ATOM 3836 O O . GLY B 1 128 ? -2.652 -22.234 -14.016 1 98.81 128 GLY B O 1
ATOM 3837 N N . ALA B 1 129 ? -3.434 -20.516 -12.859 1 98.88 129 ALA B N 1
ATOM 3838 C CA . ALA B 1 129 ? -2.604 -19.578 -13.609 1 98.88 129 ALA B CA 1
ATOM 3839 C C . ALA B 1 129 ? -1.957 -18.562 -12.688 1 98.88 129 ALA B C 1
ATOM 3841 O O . ALA B 1 129 ? -2.484 -18.266 -11.609 1 98.88 129 ALA B O 1
ATOM 3842 N N . LEU B 1 130 ? -0.82 -18.172 -13 1 98.81 130 LEU B N 1
ATOM 3843 C CA . LEU B 1 130 ? -0.206 -16.984 -12.414 1 98.81 130 LEU B CA 1
ATOM 3844 C C . LEU B 1 130 ? -0.021 -15.891 -13.461 1 98.81 130 LEU B C 1
ATOM 3846 O O . LEU B 1 130 ? 0.584 -16.125 -14.508 1 98.81 130 LEU B O 1
ATOM 3850 N N . LEU B 1 131 ? -0.624 -14.758 -13.195 1 98.62 131 LEU B N 1
ATOM 3851 C CA . LEU B 1 131 ? -0.585 -13.594 -14.078 1 98.62 131 LEU B CA 1
ATOM 3852 C C . LEU B 1 131 ? 0.184 -12.445 -13.43 1 98.62 131 LEU B C 1
ATOM 3854 O O . LEU B 1 131 ? -0.08 -12.086 -12.281 1 98.62 131 LEU B O 1
ATOM 3858 N N . CYS B 1 132 ? 1.1 -11.875 -14.18 1 96.12 132 CYS B N 1
ATOM 3859 C CA . CYS B 1 132 ? 1.887 -10.773 -13.641 1 96.12 132 CYS B CA 1
ATOM 3860 C C . CYS B 1 132 ? 1.191 -9.438 -13.875 1 96.12 132 CYS B C 1
ATOM 3862 O O . CYS B 1 132 ? 0.805 -9.117 -15 1 96.12 132 CYS B O 1
ATOM 3864 N N . ASP B 1 133 ? 1.149 -8.523 -12.961 1 89.19 133 ASP B N 1
ATOM 3865 C CA . ASP B 1 133 ? 0.68 -7.141 -12.961 1 89.19 133 ASP B CA 1
ATOM 3866 C C . ASP B 1 133 ? -0.58 -6.984 -13.812 1 89.19 133 ASP B C 1
ATOM 3868 O O . ASP B 1 133 ? -1.564 -7.699 -13.609 1 89.19 133 ASP B O 1
ATOM 3872 N N . PHE B 1 134 ? -0.678 -6.246 -14.828 1 96.06 134 PHE B N 1
ATOM 3873 C CA . PHE B 1 134 ? -1.681 -6.07 -15.875 1 96.06 134 PHE B CA 1
ATOM 3874 C C . PHE B 1 134 ? -1.062 -6.254 -17.25 1 96.06 134 PHE B C 1
ATOM 3876 O O . PHE B 1 134 ? 0.162 -6.289 -17.391 1 96.06 134 PHE B O 1
ATOM 3883 N N . GLN B 1 135 ? -1.855 -6.562 -18.266 1 98.38 135 GLN B N 1
ATOM 3884 C CA . GLN B 1 135 ? -1.366 -6.82 -19.609 1 98.38 135 GLN B CA 1
ATOM 3885 C C . GLN B 1 135 ? -1.019 -5.516 -20.328 1 98.38 135 GLN B C 1
ATOM 3887 O O . GLN B 1 135 ? -1.883 -4.66 -20.516 1 98.38 135 GLN B O 1
ATOM 3892 N N . HIS B 1 136 ? 0.278 -5.348 -20.594 1 97.69 136 HIS B N 1
ATOM 3893 C CA . HIS B 1 136 ? 0.673 -4.262 -21.484 1 97.69 136 HIS B CA 1
ATOM 3894 C C . HIS B 1 136 ? 0.195 -4.52 -22.906 1 97.69 136 HIS B C 1
ATOM 3896 O O . HIS B 1 136 ? 0.327 -5.633 -23.422 1 97.69 136 HIS B O 1
ATOM 3902 N N . ALA B 1 137 ? -0.4 -3.531 -23.516 1 97.5 137 ALA B N 1
ATOM 3903 C CA . ALA B 1 137 ? -0.961 -3.645 -24.859 1 97.5 137 ALA B CA 1
ATOM 3904 C C . ALA B 1 137 ? -0.82 -2.33 -25.625 1 97.5 137 ALA B C 1
ATOM 3906 O O . ALA B 1 137 ? -0.341 -1.335 -25.078 1 97.5 137 ALA B O 1
ATOM 3907 N N . GLY B 1 138 ? -1.142 -2.34 -26.875 1 93 138 GLY B N 1
ATOM 3908 C CA . GLY B 1 138 ? -1.09 -1.146 -27.703 1 93 138 GLY B CA 1
ATOM 3909 C C . GLY B 1 138 ? 0.272 -0.915 -28.328 1 93 138 GLY B C 1
ATOM 3910 O O . GLY B 1 138 ? 1.212 -1.672 -28.078 1 93 138 GLY B O 1
ATOM 3911 N N . PRO B 1 139 ? 0.424 0.064 -29.25 1 87.12 139 PRO B N 1
ATOM 3912 C CA . PRO B 1 139 ? 1.621 0.266 -30.078 1 87.12 139 PRO B CA 1
ATOM 3913 C C . PRO B 1 139 ? 2.873 0.521 -29.234 1 87.12 139 PRO B C 1
ATOM 3915 O O . PRO B 1 139 ? 3.967 0.082 -29.609 1 87.12 139 PRO B O 1
ATOM 3918 N N . ASN B 1 140 ? 2.801 1.118 -28.109 1 87.12 140 ASN B N 1
ATOM 3919 C CA . ASN B 1 140 ? 3.986 1.394 -27.312 1 87.12 140 ASN B CA 1
ATOM 3920 C C . ASN B 1 140 ? 3.945 0.651 -25.969 1 87.12 140 ASN B C 1
ATOM 3922 O O . ASN B 1 140 ? 4.77 0.904 -25.094 1 87.12 140 ASN B O 1
ATOM 3926 N N . GLY B 1 141 ? 3.023 -0.342 -25.953 1 91.75 141 GLY B N 1
ATOM 3927 C CA . GLY B 1 141 ? 2.893 -1.099 -24.719 1 91.75 141 GLY B CA 1
ATOM 3928 C C . GLY B 1 141 ? 2.326 -0.279 -23.562 1 91.75 141 GLY B C 1
ATOM 3929 O O . GLY B 1 141 ? 2.434 -0.669 -22.406 1 91.75 141 GLY B O 1
ATOM 3930 N N . GLU B 1 142 ? 1.716 0.829 -23.875 1 94 142 GLU B N 1
ATOM 3931 C CA . GLU B 1 142 ? 1.333 1.761 -22.812 1 94 142 GLU B CA 1
ATOM 3932 C C . GLU B 1 142 ? -0.172 1.725 -22.562 1 94 142 GLU B C 1
ATOM 3934 O O . GLU B 1 142 ? -0.718 2.613 -21.906 1 94 142 GLU B O 1
ATOM 3939 N N . THR B 1 143 ? -0.794 0.781 -23.234 1 96.06 143 THR B N 1
ATOM 3940 C CA . THR B 1 143 ? -2.16 0.447 -22.844 1 96.06 143 THR B CA 1
ATOM 3941 C C . THR B 1 143 ? -2.166 -0.634 -21.766 1 96.06 143 THR B C 1
ATOM 3943 O O . THR B 1 143 ? -1.606 -1.715 -21.969 1 96.06 143 THR B O 1
ATOM 3946 N N . TYR B 1 144 ? -2.738 -0.322 -20.656 1 96.94 144 TYR B N 1
ATOM 3947 C CA . TYR B 1 144 ? -2.768 -1.248 -19.531 1 96.94 144 TYR B CA 1
ATOM 3948 C C . TYR B 1 144 ? -4.113 -1.952 -19.438 1 96.94 144 TYR B C 1
ATOM 3950 O O . TYR B 1 144 ? -5.148 -1.308 -19.234 1 96.94 144 TYR B O 1
ATOM 3958 N N . LYS B 1 145 ? -4.098 -3.246 -19.562 1 97.81 145 LYS B N 1
ATOM 3959 C CA . LYS B 1 145 ? -5.332 -4.016 -19.438 1 97.81 145 LYS B CA 1
ATOM 3960 C C . LYS B 1 145 ? -5.434 -4.688 -18.078 1 97.81 145 LYS B C 1
ATOM 3962 O O . LYS B 1 145 ? -4.777 -5.699 -17.828 1 97.81 145 LYS B O 1
ATOM 3967 N N . PHE B 1 146 ? -6.285 -4.133 -17.281 1 98.06 146 PHE B N 1
ATOM 3968 C CA . PHE B 1 146 ? -6.652 -4.758 -16.016 1 98.06 146 PHE B CA 1
ATOM 3969 C C . PHE B 1 146 ? -7.805 -5.738 -16.219 1 98.06 146 PHE B C 1
ATOM 3971 O O . PHE B 1 146 ? -8.633 -5.562 -17.109 1 98.06 146 PHE B O 1
ATOM 3978 N N . TYR B 1 147 ? -7.867 -6.715 -15.336 1 98.25 147 TYR B N 1
ATOM 3979 C CA . TYR B 1 147 ? -8.812 -7.805 -15.578 1 98.25 147 TYR B CA 1
ATOM 3980 C C . TYR B 1 147 ? -10.078 -7.617 -14.75 1 98.25 147 TYR B C 1
ATOM 3982 O O . TYR B 1 147 ? -10.727 -8.594 -14.367 1 98.25 147 TYR B O 1
ATOM 3990 N N . ASP B 1 148 ? -10.367 -6.418 -14.383 1 98.44 148 ASP B N 1
ATOM 3991 C CA . ASP B 1 148 ? -11.453 -6.152 -13.445 1 98.44 148 ASP B CA 1
ATOM 3992 C C . ASP B 1 148 ? -12.68 -5.609 -14.172 1 98.44 148 ASP B C 1
ATOM 3994 O O . ASP B 1 148 ? -13.672 -5.25 -13.539 1 98.44 148 ASP B O 1
ATOM 3998 N N . GLN B 1 149 ? -12.656 -5.559 -15.539 1 97.19 149 GLN B N 1
ATOM 3999 C CA . GLN B 1 149 ? -13.789 -5.055 -16.312 1 97.19 149 GLN B CA 1
ATOM 4000 C C . GLN B 1 149 ? -14.633 -6.203 -16.859 1 97.19 149 GLN B C 1
ATOM 4002 O O . GLN B 1 149 ? -14.164 -7.344 -16.922 1 97.19 149 GLN B O 1
ATOM 4007 N N . ARG B 1 150 ? -15.812 -5.914 -17.359 1 97.38 150 ARG B N 1
ATOM 4008 C CA . ARG B 1 150 ? -16.797 -6.902 -17.797 1 97.38 150 ARG B CA 1
ATOM 4009 C C . ARG B 1 150 ? -16.266 -7.688 -19 1 97.38 150 ARG B C 1
ATOM 4011 O O . ARG B 1 150 ? -16.641 -8.852 -19.188 1 97.38 150 ARG B O 1
ATOM 4018 N N . GLU B 1 151 ? -15.422 -7.074 -19.734 1 97.81 151 GLU B N 1
ATOM 4019 C CA . GLU B 1 151 ? -14.852 -7.758 -20.891 1 97.81 151 GLU B CA 1
ATOM 4020 C C . GLU B 1 151 ? -14.109 -9.023 -20.484 1 97.81 151 GLU B C 1
ATOM 4022 O O . GLU B 1 151 ? -13.969 -9.953 -21.281 1 97.81 151 GLU B O 1
ATOM 4027 N N . TYR B 1 152 ? -13.719 -9.148 -19.297 1 98.75 152 TYR B N 1
ATOM 4028 C CA . TYR B 1 152 ? -12.945 -10.297 -18.828 1 98.75 152 TYR B CA 1
ATOM 4029 C C . TYR B 1 152 ? -13.852 -11.336 -18.172 1 98.75 152 TYR B C 1
ATOM 4031 O O . TYR B 1 152 ? -13.375 -12.375 -17.719 1 98.75 152 TYR B O 1
ATOM 4039 N N . ASP B 1 153 ? -15.164 -11.086 -18.125 1 98.81 153 ASP B N 1
ATOM 4040 C CA . ASP B 1 153 ? -16.094 -12.031 -17.5 1 98.81 153 ASP B CA 1
ATOM 4041 C C . ASP B 1 153 ? -16.016 -13.398 -18.172 1 98.81 153 ASP B C 1
ATOM 4043 O O . ASP B 1 153 ? -16.156 -14.43 -17.516 1 98.81 153 ASP B O 1
ATOM 4047 N N . VAL B 1 154 ? -15.766 -13.391 -19.469 1 98.88 154 VAL B N 1
ATOM 4048 C CA . VAL B 1 154 ? -15.688 -14.656 -20.188 1 98.88 154 VAL B CA 1
ATOM 4049 C C . VAL B 1 154 ? -14.492 -15.461 -19.703 1 98.88 154 VAL B C 1
ATOM 4051 O O . VAL B 1 154 ? -14.539 -16.703 -19.656 1 98.88 154 VAL B O 1
ATOM 4054 N N . PHE B 1 155 ? -13.438 -14.828 -19.375 1 98.94 155 PHE B N 1
ATOM 4055 C CA . PHE B 1 155 ? -12.273 -15.492 -18.797 1 98.94 155 PHE B CA 1
ATOM 4056 C C . PHE B 1 155 ? -12.578 -16.016 -17.406 1 98.94 155 PHE B C 1
ATOM 4058 O O . PHE B 1 155 ? -12.289 -17.172 -17.094 1 98.94 155 PHE B O 1
ATOM 4065 N N . TRP B 1 156 ? -13.141 -15.188 -16.562 1 98.94 156 TRP B N 1
ATOM 4066 C CA . TRP B 1 156 ? -13.422 -15.562 -15.18 1 98.94 156 TRP B CA 1
ATOM 4067 C C . TRP B 1 156 ? -14.43 -16.719 -15.125 1 98.94 156 TRP B C 1
ATOM 4069 O O . TRP B 1 156 ? -14.359 -17.562 -14.234 1 98.94 156 TRP B O 1
ATOM 4079 N N . LYS B 1 157 ? -15.344 -16.703 -16.047 1 98.88 157 LYS B N 1
ATOM 4080 C CA . LYS B 1 157 ? -16.281 -17.828 -16.141 1 98.88 157 LYS B CA 1
ATOM 4081 C C . LYS B 1 157 ? -15.523 -19.141 -16.328 1 98.88 157 LYS B C 1
ATOM 4083 O O . LYS B 1 157 ? -15.828 -20.141 -15.656 1 98.88 157 LYS B O 1
ATOM 4088 N N . VAL B 1 158 ? -14.562 -19.156 -17.219 1 98.94 158 VAL B N 1
ATOM 4089 C CA . VAL B 1 158 ? -13.758 -20.344 -17.469 1 98.94 158 VAL B CA 1
ATOM 4090 C C . VAL B 1 158 ? -13 -20.734 -16.203 1 98.94 158 VAL B C 1
ATOM 4092 O O . VAL B 1 158 ? -12.938 -21.922 -15.852 1 98.94 158 VAL B O 1
ATOM 4095 N N . VAL B 1 159 ? -12.438 -19.781 -15.523 1 98.94 159 VAL B N 1
ATOM 4096 C CA . VAL B 1 159 ? -11.695 -20.031 -14.289 1 98.94 159 VAL B CA 1
ATOM 4097 C C . VAL B 1 159 ? -12.594 -20.734 -13.281 1 98.94 159 VAL B C 1
ATOM 4099 O O . VAL B 1 159 ? -12.188 -21.719 -12.656 1 98.94 159 VAL B O 1
ATOM 4102 N N . CYS B 1 160 ? -13.781 -20.281 -13.133 1 98.88 160 CYS B N 1
ATOM 4103 C CA . CYS B 1 160 ? -14.734 -20.859 -12.195 1 98.88 160 CYS B CA 1
ATOM 4104 C C . CYS B 1 160 ? -15.148 -22.266 -12.633 1 98.88 160 CYS B C 1
ATOM 4106 O O . CYS B 1 160 ? -15.281 -23.172 -11.805 1 98.88 160 CYS B O 1
ATOM 4108 N N . GLU B 1 161 ? -15.352 -22.438 -13.938 1 98.81 161 GLU B N 1
ATOM 4109 C CA . GLU B 1 161 ? -15.742 -23.734 -14.461 1 98.81 161 GLU B CA 1
ATOM 4110 C C . GLU B 1 161 ? -14.641 -24.766 -14.25 1 98.81 161 GLU B C 1
ATOM 4112 O O . GLU B 1 161 ? -14.922 -25.938 -13.945 1 98.81 161 GLU B O 1
ATOM 4117 N N . LEU B 1 162 ? -13.438 -24.328 -14.414 1 98.88 162 LEU B N 1
ATOM 4118 C CA . LEU B 1 162 ? -12.289 -25.219 -14.211 1 98.88 162 LEU B CA 1
ATOM 4119 C C . LEU B 1 162 ? -12.031 -25.438 -12.727 1 98.88 162 LEU B C 1
ATOM 4121 O O . LEU B 1 162 ? -11.328 -26.359 -12.344 1 98.88 162 LEU B O 1
ATOM 4125 N N . ASP B 1 163 ? -12.547 -24.547 -11.875 1 98.75 163 ASP B N 1
ATOM 4126 C CA . ASP B 1 163 ? -12.39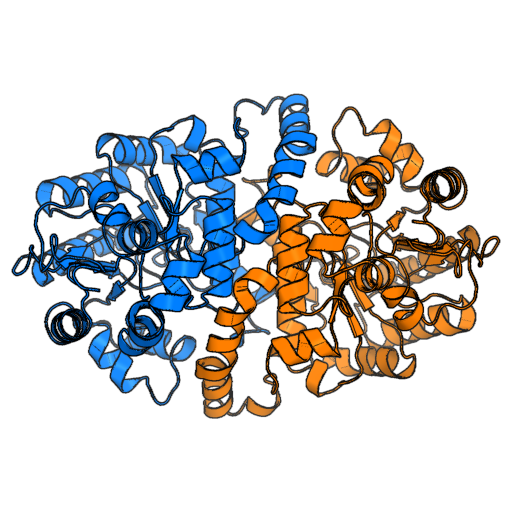8 -24.578 -10.422 1 98.75 163 ASP B CA 1
ATOM 4127 C C . ASP B 1 163 ? -10.922 -24.594 -10.023 1 98.75 163 ASP B C 1
ATOM 4129 O O . ASP B 1 163 ? -10.492 -25.453 -9.266 1 98.75 163 ASP B O 1
ATOM 4133 N N . VAL B 1 164 ? -10.148 -23.656 -10.555 1 98.88 164 VAL B N 1
ATOM 4134 C CA . VAL B 1 164 ? -8.742 -23.469 -10.219 1 98.88 164 VAL B CA 1
ATOM 4135 C C . VAL B 1 164 ? -8.5 -22.016 -9.82 1 98.88 164 VAL B C 1
ATOM 4137 O O . VAL B 1 164 ? -9.305 -21.125 -10.148 1 98.88 164 VAL B O 1
ATOM 4140 N N . PRO B 1 165 ? -7.445 -21.75 -9.102 1 98.88 165 PRO B N 1
ATOM 4141 C CA . PRO B 1 165 ? -7.164 -20.359 -8.719 1 98.88 165 PRO B CA 1
ATOM 4142 C C . PRO B 1 165 ? -6.348 -19.609 -9.766 1 98.88 165 PRO B C 1
ATOM 4144 O O . PRO B 1 165 ? -5.734 -20.234 -10.641 1 98.88 165 PRO B O 1
ATOM 4147 N N . VAL B 1 166 ? -6.406 -18.312 -9.664 1 98.94 166 VAL B N 1
ATOM 4148 C CA . VAL B 1 166 ? -5.523 -17.406 -10.391 1 98.94 166 VAL B CA 1
ATOM 4149 C C . VAL B 1 166 ? -4.68 -16.594 -9.406 1 98.94 166 VAL B C 1
ATOM 4151 O O . VAL B 1 166 ? -5.215 -15.961 -8.5 1 98.94 166 VAL B O 1
ATOM 4154 N N . TYR B 1 167 ? -3.367 -16.719 -9.57 1 98.88 167 TYR B N 1
ATOM 4155 C CA . TYR B 1 167 ? -2.406 -15.938 -8.797 1 98.88 167 TYR B CA 1
ATOM 4156 C C . TYR B 1 167 ? -2.061 -14.633 -9.508 1 98.88 167 TYR B C 1
ATOM 4158 O O . TYR B 1 167 ? -1.609 -14.641 -10.648 1 98.88 167 TYR B O 1
ATOM 4166 N N . ILE B 1 168 ? -2.301 -13.5 -8.852 1 98.69 168 ILE B N 1
ATOM 4167 C CA . ILE B 1 168 ? -1.888 -12.211 -9.391 1 98.69 168 ILE B CA 1
ATOM 4168 C C . ILE B 1 168 ? -0.555 -11.797 -8.773 1 98.69 168 ILE B C 1
ATOM 4170 O O . ILE B 1 168 ? -0.476 -11.531 -7.57 1 98.69 168 ILE B O 1
ATOM 4174 N N . HIS B 1 169 ? 0.438 -11.75 -9.586 1 98.5 169 HIS B N 1
ATOM 4175 C CA . HIS B 1 169 ? 1.8 -11.43 -9.172 1 98.5 169 HIS B CA 1
ATOM 4176 C C . HIS B 1 169 ? 2.24 -10.086 -9.734 1 98.5 169 HIS B C 1
ATOM 4178 O O . HIS B 1 169 ? 1.841 -9.711 -10.844 1 98.5 169 HIS B O 1
ATOM 4184 N N . PRO B 1 170 ? 3.068 -9.344 -9 1 97.81 170 PRO B N 1
ATOM 4185 C CA . PRO B 1 170 ? 3.496 -8.023 -9.469 1 97.81 170 PRO B CA 1
ATOM 4186 C C . PRO B 1 170 ? 4.629 -8.094 -10.492 1 97.81 170 PRO B C 1
ATOM 4188 O O . PRO B 1 170 ? 5.289 -9.133 -10.609 1 97.81 170 PRO B O 1
ATOM 4191 N N . ALA B 1 171 ? 4.82 -7.051 -11.234 1 97.12 171 ALA B N 1
ATOM 4192 C CA . ALA B 1 171 ? 5.98 -6.77 -12.086 1 97.12 171 ALA B CA 1
ATOM 4193 C C . ALA B 1 171 ? 6.41 -5.312 -11.961 1 97.12 171 ALA B C 1
ATOM 4195 O O . ALA B 1 171 ? 5.691 -4.492 -11.375 1 97.12 171 ALA B O 1
ATOM 4196 N N . ALA B 1 172 ? 7.559 -4.984 -12.469 1 97.19 172 ALA B N 1
ATOM 4197 C CA . ALA B 1 172 ? 8.102 -3.631 -12.383 1 97.19 172 ALA B CA 1
ATOM 4198 C C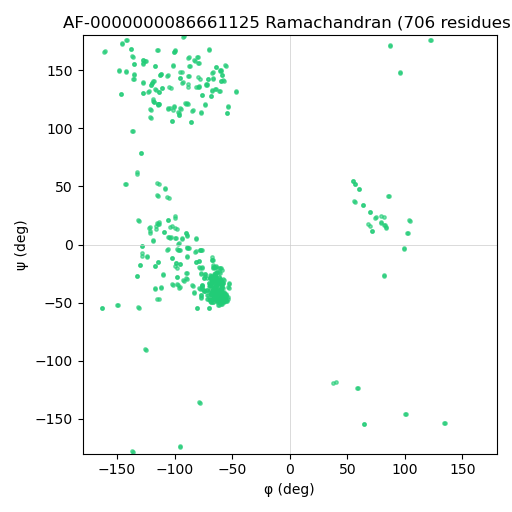 . ALA B 1 172 ? 7.262 -2.65 -13.195 1 97.19 172 ALA B C 1
ATOM 4200 O O . ALA B 1 172 ? 6.762 -2.994 -14.266 1 97.19 172 ALA B O 1
ATOM 4201 N N . PRO B 1 173 ? 7.117 -1.421 -12.633 1 96.5 173 PRO B N 1
ATOM 4202 C CA . PRO B 1 173 ? 6.496 -0.391 -13.469 1 96.5 173 PRO B CA 1
ATOM 4203 C C . PRO B 1 173 ? 7.281 -0.114 -14.75 1 96.5 173 PRO B C 1
ATOM 4205 O O . PRO B 1 173 ? 8.508 -0.253 -14.766 1 96.5 173 PRO B O 1
ATOM 4208 N N . ALA B 1 174 ? 6.59 0.28 -15.781 1 94.44 174 ALA B N 1
ATOM 4209 C CA . ALA B 1 174 ? 7.199 0.543 -17.078 1 94.44 174 ALA B CA 1
ATOM 4210 C C . ALA B 1 174 ? 6.652 1.829 -17.703 1 94.44 174 ALA B C 1
ATOM 4212 O O . ALA B 1 174 ? 5.703 2.418 -17.172 1 94.44 174 ALA B O 1
ATOM 4213 N N . ASP B 1 175 ? 7.336 2.326 -18.625 1 94 175 ASP B N 1
ATOM 4214 C CA . ASP B 1 175 ? 6.898 3.434 -19.469 1 94 175 ASP B CA 1
ATOM 4215 C C . ASP B 1 175 ? 6.566 4.668 -18.625 1 94 175 ASP B C 1
ATOM 4217 O O . ASP B 1 175 ? 7.383 5.109 -17.828 1 94 175 ASP B O 1
ATOM 4221 N N . VAL B 1 176 ? 5.309 5.172 -18.781 1 95 176 VAL B N 1
ATOM 4222 C CA . VAL B 1 176 ? 4.98 6.461 -18.188 1 95 176 VAL B CA 1
ATOM 4223 C C . VAL B 1 176 ? 4.922 6.324 -16.672 1 95 176 VAL B C 1
ATOM 4225 O O . VAL B 1 176 ? 5.289 7.246 -15.938 1 95 176 VAL B O 1
ATOM 4228 N N . MET B 1 177 ? 4.516 5.199 -16.203 1 95.69 177 MET B N 1
ATOM 4229 C CA . MET B 1 177 ? 4.477 4.984 -14.758 1 95.69 177 MET B CA 1
ATOM 4230 C C . MET B 1 177 ? 5.883 4.98 -14.172 1 95.69 177 MET B C 1
ATOM 4232 O O . MET B 1 177 ? 6.117 5.559 -13.109 1 95.69 177 MET B O 1
ATOM 4236 N N . PHE B 1 178 ? 6.801 4.285 -14.906 1 96.81 178 PHE B N 1
ATOM 4237 C CA . PHE B 1 178 ? 8.195 4.309 -14.477 1 96.81 178 PHE B CA 1
ATOM 4238 C C . PHE B 1 178 ? 8.75 5.727 -14.508 1 96.81 178 PHE B C 1
ATOM 4240 O O . PHE B 1 178 ? 9.32 6.199 -13.523 1 96.81 178 PHE B O 1
ATOM 4247 N N . ASP B 1 179 ? 8.539 6.418 -15.594 1 96.62 179 ASP B N 1
ATOM 4248 C CA . ASP B 1 179 ? 9.141 7.727 -15.82 1 96.62 179 ASP B CA 1
ATOM 4249 C C . ASP B 1 179 ? 8.672 8.734 -14.773 1 96.62 179 ASP B C 1
ATOM 4251 O O . ASP B 1 179 ? 9.477 9.5 -14.242 1 96.62 179 ASP B O 1
ATOM 4255 N N . LYS B 1 180 ? 7.473 8.703 -14.43 1 95.69 180 LYS B N 1
ATOM 4256 C CA . LYS B 1 180 ? 6.902 9.766 -13.609 1 95.69 180 LYS B CA 1
ATOM 4257 C C . LYS B 1 180 ? 6.984 9.422 -12.125 1 95.69 180 LYS B C 1
ATOM 4259 O O . LYS B 1 180 ? 7.121 10.312 -11.289 1 95.69 180 LYS B O 1
ATOM 4264 N N . LEU B 1 181 ? 6.918 8.156 -11.828 1 97.69 181 LEU B N 1
ATOM 4265 C CA . LEU B 1 181 ? 6.719 7.816 -10.422 1 97.69 181 LEU B CA 1
ATOM 4266 C C . LEU B 1 181 ? 7.98 7.191 -9.828 1 97.69 181 LEU B C 1
ATOM 4268 O O . LEU B 1 181 ? 8.234 7.312 -8.625 1 97.69 181 LEU B O 1
ATOM 4272 N N . TYR B 1 182 ? 8.836 6.555 -10.664 1 98.25 182 TYR B N 1
ATOM 4273 C CA . TYR B 1 182 ? 9.812 5.688 -10.016 1 98.25 182 TYR B CA 1
ATOM 4274 C C . TYR B 1 182 ? 11.227 5.992 -10.516 1 98.25 182 TYR B C 1
ATOM 4276 O O . TYR B 1 182 ? 12.211 5.598 -9.883 1 98.25 182 TYR B O 1
ATOM 4284 N N . ALA B 1 183 ? 11.352 6.684 -11.656 1 97.81 183 ALA B N 1
ATOM 4285 C CA . ALA B 1 183 ? 12.664 6.922 -12.242 1 97.81 183 ALA B CA 1
ATOM 4286 C C . ALA B 1 183 ? 13.617 7.551 -11.234 1 97.81 183 ALA B C 1
ATOM 4288 O O . ALA B 1 183 ? 14.797 7.211 -11.188 1 97.81 183 ALA B O 1
ATOM 4289 N N . GLU B 1 184 ? 13.117 8.453 -10.359 1 97.38 184 GLU B N 1
ATOM 4290 C CA . GLU B 1 184 ? 13.953 9.164 -9.391 1 97.38 184 GLU B CA 1
ATOM 4291 C C . GLU B 1 184 ? 13.984 8.438 -8.047 1 97.38 184 GLU B C 1
ATOM 4293 O O . GLU B 1 184 ? 14.523 8.961 -7.07 1 97.38 184 GLU B O 1
ATOM 4298 N N . ARG B 1 185 ? 13.391 7.305 -7.973 1 97.75 185 ARG B N 1
ATOM 4299 C CA . ARG B 1 185 ? 13.312 6.465 -6.781 1 97.75 185 ARG B CA 1
ATOM 4300 C C . ARG B 1 185 ? 13.422 4.988 -7.141 1 97.75 185 ARG B C 1
ATOM 4302 O O . ARG B 1 185 ? 12.57 4.188 -6.75 1 97.75 185 ARG B O 1
ATOM 4309 N N . LYS B 1 186 ? 14.43 4.695 -7.867 1 96.88 186 LYS B N 1
ATOM 4310 C CA . LYS B 1 186 ? 14.547 3.416 -8.562 1 96.88 186 LYS B CA 1
ATOM 4311 C C . LYS B 1 186 ? 14.648 2.262 -7.57 1 96.88 186 LYS B C 1
ATOM 4313 O O . LYS B 1 186 ? 14.266 1.131 -7.887 1 96.88 186 LYS B O 1
ATOM 4318 N N . TYR B 1 187 ? 15.141 2.512 -6.344 1 98.38 187 TYR B N 1
ATOM 4319 C CA . TYR B 1 187 ? 15.344 1.44 -5.375 1 98.38 187 TYR B CA 1
ATOM 4320 C C . TYR B 1 187 ? 14.023 1.016 -4.75 1 98.38 187 TYR B C 1
ATOM 4322 O O . TYR B 1 187 ? 13.969 0.045 -3.99 1 98.38 187 TYR B O 1
ATOM 4330 N N . LEU B 1 188 ? 12.945 1.729 -5.102 1 98.75 188 LEU B N 1
ATOM 4331 C CA . LEU B 1 188 ? 11.609 1.352 -4.648 1 98.75 188 LEU B CA 1
ATOM 4332 C C . LEU B 1 188 ? 10.961 0.38 -5.625 1 98.75 188 LEU B C 1
ATOM 4334 O O . LEU B 1 188 ? 9.906 -0.186 -5.332 1 98.75 188 LEU B O 1
ATOM 4338 N N . ILE B 1 189 ? 11.555 0.184 -6.785 1 98.5 189 ILE B N 1
ATOM 4339 C CA . ILE B 1 189 ? 11.039 -0.759 -7.77 1 98.5 189 ILE B CA 1
ATOM 4340 C C . ILE B 1 189 ? 11.195 -2.188 -7.25 1 98.5 189 ILE B C 1
ATOM 4342 O O . ILE B 1 189 ? 12.297 -2.594 -6.867 1 98.5 189 ILE B O 1
ATOM 4346 N N . GLY B 1 190 ? 10.078 -2.943 -7.277 1 98.12 190 GLY B N 1
ATOM 4347 C CA . GLY B 1 190 ? 10.094 -4.297 -6.746 1 98.12 190 GLY B CA 1
ATOM 4348 C C . GLY B 1 190 ? 9.508 -4.402 -5.355 1 98.12 190 GLY B C 1
ATOM 4349 O O . GLY B 1 190 ? 8.523 -3.729 -5.039 1 98.12 190 GLY B O 1
ATOM 4350 N N . PRO B 1 191 ? 10.078 -5.312 -4.574 1 98.19 191 PRO B N 1
ATOM 4351 C CA . PRO B 1 191 ? 9.523 -5.703 -3.273 1 98.19 191 PRO B CA 1
ATOM 4352 C C . PRO B 1 191 ? 9.438 -4.535 -2.293 1 98.19 191 PRO B C 1
ATOM 4354 O O . PRO B 1 191 ? 8.539 -4.5 -1.448 1 98.19 191 PRO B O 1
ATOM 4357 N N . PRO B 1 192 ? 10.336 -3.504 -2.373 1 98.62 192 PRO B N 1
ATOM 4358 C CA . PRO B 1 192 ? 10.242 -2.445 -1.363 1 98.62 192 PRO B CA 1
ATOM 4359 C C . PRO B 1 192 ? 8.93 -1.672 -1.433 1 98.62 192 PRO B C 1
ATOM 4361 O O . PRO B 1 192 ? 8.461 -1.151 -0.417 1 98.62 192 PRO B O 1
ATOM 4364 N N . LEU B 1 193 ? 8.375 -1.634 -2.727 1 98.75 193 LEU B N 1
ATOM 4365 C CA . LEU B 1 193 ? 7.164 -0.814 -2.703 1 98.75 193 LEU B CA 1
ATOM 4366 C C . LEU B 1 193 ? 6.312 -1.068 -3.941 1 98.75 193 LEU B C 1
ATOM 4368 O O . LEU B 1 193 ? 5.117 -1.351 -3.83 1 98.75 193 LEU B O 1
ATOM 4372 N N . SER B 1 194 ? 6.891 -0.926 -5.172 1 98.69 194 SER B N 1
ATOM 4373 C CA . SER B 1 194 ? 6.113 -0.855 -6.402 1 98.69 194 SER B CA 1
ATOM 4374 C C . SER B 1 194 ? 5.281 -2.117 -6.605 1 98.69 194 SER B C 1
ATOM 4376 O O . SER B 1 194 ? 4.168 -2.057 -7.137 1 98.69 194 SER B O 1
ATOM 4378 N N . PHE B 1 195 ? 5.781 -3.254 -6.18 1 98.5 195 PHE B N 1
ATOM 4379 C CA . PHE B 1 195 ? 5.074 -4.516 -6.34 1 98.5 195 PHE B CA 1
ATOM 4380 C C . PHE B 1 195 ? 3.752 -4.496 -5.578 1 98.5 195 PHE B C 1
ATOM 4382 O O . PHE B 1 195 ? 2.693 -4.75 -6.156 1 98.5 195 PHE B O 1
ATOM 4389 N N . ALA B 1 196 ? 3.824 -4.137 -4.305 1 98.56 196 ALA B N 1
ATOM 4390 C CA . ALA B 1 196 ? 2.613 -4.125 -3.488 1 98.56 196 ALA B CA 1
ATOM 4391 C C . ALA B 1 196 ? 1.604 -3.109 -4.02 1 98.56 196 ALA B C 1
ATOM 4393 O O . ALA B 1 196 ? 0.404 -3.385 -4.07 1 98.56 196 ALA B O 1
ATOM 4394 N N . ASN B 1 197 ? 2.062 -1.935 -4.449 1 98.56 197 ASN B N 1
ATOM 4395 C CA . ASN B 1 197 ? 1.173 -0.905 -4.977 1 98.56 197 ASN B CA 1
ATOM 4396 C C . ASN B 1 197 ? 0.481 -1.363 -6.258 1 98.56 197 ASN B C 1
ATOM 4398 O O . ASN B 1 197 ? -0.68 -1.025 -6.492 1 98.56 197 ASN B O 1
ATOM 4402 N N . GLY B 1 198 ? 1.212 -2.092 -7.062 1 98.19 198 GLY B N 1
ATOM 4403 C CA . GLY B 1 198 ? 0.624 -2.578 -8.305 1 98.19 198 GLY B CA 1
ATOM 4404 C C . GLY B 1 198 ? -0.446 -3.629 -8.078 1 98.19 198 GLY B C 1
ATOM 4405 O O . GLY B 1 198 ? -1.542 -3.535 -8.641 1 98.19 198 GLY B O 1
ATOM 4406 N N . VAL B 1 199 ? -0.169 -4.59 -7.246 1 98.5 199 VAL B N 1
ATOM 4407 C CA . VAL B 1 199 ? -1.066 -5.727 -7.07 1 98.5 199 VAL B CA 1
ATOM 4408 C C . VAL B 1 199 ? -2.293 -5.297 -6.266 1 98.5 199 VAL B C 1
ATOM 4410 O O . VAL B 1 199 ? -3.412 -5.73 -6.551 1 98.5 199 VAL B O 1
ATOM 4413 N N . ASN B 1 200 ? -2.057 -4.445 -5.223 1 98.75 200 ASN B N 1
ATOM 4414 C CA . ASN B 1 200 ? -3.223 -4.047 -4.441 1 98.75 200 ASN B CA 1
ATOM 4415 C C . ASN B 1 200 ? -4.215 -3.248 -5.281 1 98.75 200 ASN B C 1
ATOM 4417 O O . ASN B 1 200 ? -5.426 -3.342 -5.074 1 98.75 200 ASN B O 1
ATOM 4421 N N . LEU B 1 201 ? -3.715 -2.438 -6.238 1 98.75 201 LEU B N 1
ATOM 4422 C CA . LEU B 1 201 ? -4.598 -1.699 -7.137 1 98.75 201 LEU B CA 1
ATOM 4423 C C . LEU B 1 201 ? -5.445 -2.652 -7.969 1 98.75 201 LEU B C 1
ATOM 4425 O O . LEU B 1 201 ? -6.66 -2.473 -8.078 1 98.75 201 LEU B O 1
ATOM 4429 N N . HIS B 1 202 ? -4.805 -3.643 -8.516 1 98.69 202 HIS B N 1
ATOM 4430 C CA . HIS B 1 202 ? -5.508 -4.582 -9.375 1 98.69 202 HIS B CA 1
ATOM 4431 C C . HIS B 1 202 ? -6.52 -5.406 -8.586 1 98.69 202 HIS B C 1
ATOM 4433 O O . HIS B 1 202 ? -7.672 -5.551 -9.008 1 98.69 202 HIS B O 1
ATOM 4439 N N . LEU B 1 203 ? -6.094 -5.957 -7.508 1 98.88 203 LEU B N 1
ATOM 4440 C CA . LEU B 1 203 ? -6.984 -6.762 -6.68 1 98.88 203 LEU B CA 1
ATOM 4441 C C . LEU B 1 203 ? -8.188 -5.941 -6.219 1 98.88 203 LEU B C 1
ATOM 4443 O O . LEU B 1 203 ? -9.32 -6.418 -6.266 1 98.88 203 LEU B O 1
ATOM 4447 N N . MET B 1 204 ? -7.957 -4.723 -5.793 1 98.88 204 MET B N 1
ATOM 4448 C CA . MET B 1 204 ? -9.047 -3.859 -5.344 1 98.88 204 MET B CA 1
ATOM 4449 C C . MET B 1 204 ? -9.961 -3.48 -6.504 1 98.88 204 MET B C 1
ATOM 4451 O O . MET B 1 204 ? -11.156 -3.271 -6.312 1 98.88 204 MET B O 1
ATOM 4455 N N . GLY B 1 205 ? -9.367 -3.363 -7.703 1 98.81 205 GLY B N 1
ATOM 4456 C CA . GLY B 1 205 ? -10.219 -3.225 -8.875 1 98.81 205 GLY B CA 1
ATOM 4457 C C . GLY B 1 205 ? -11.164 -4.398 -9.07 1 98.81 205 GLY B C 1
ATOM 4458 O O . GLY B 1 205 ? -12.352 -4.207 -9.336 1 98.81 205 GLY B O 1
ATOM 4459 N N . ILE B 1 206 ? -10.648 -5.613 -8.922 1 98.88 206 ILE B N 1
ATOM 4460 C CA . ILE B 1 206 ? -11.453 -6.828 -9.031 1 98.88 206 ILE B CA 1
ATOM 4461 C C . ILE B 1 206 ? -12.57 -6.805 -7.992 1 98.88 206 ILE B C 1
ATOM 4463 O O . ILE B 1 206 ? -13.719 -7.125 -8.305 1 98.88 206 ILE B O 1
ATOM 4467 N N . ILE B 1 207 ? -12.281 -6.367 -6.797 1 98.88 207 ILE B N 1
ATOM 4468 C CA . ILE B 1 207 ? -13.266 -6.293 -5.723 1 98.88 207 ILE B CA 1
ATOM 4469 C C . ILE B 1 207 ? -14.281 -5.195 -6.031 1 98.88 207 ILE B C 1
ATOM 4471 O O . ILE B 1 207 ? -15.484 -5.461 -6.121 1 98.88 207 ILE B O 1
ATOM 4475 N N . SER B 1 208 ? -13.844 -3.951 -6.285 1 98.88 208 SER B N 1
ATOM 4476 C CA . SER B 1 208 ? -14.711 -2.779 -6.348 1 98.88 208 SER B CA 1
ATOM 4477 C C . SER B 1 208 ? -15.617 -2.832 -7.57 1 98.88 208 SER B C 1
ATOM 4479 O O . SER B 1 208 ? -16.734 -2.307 -7.543 1 98.88 208 SER B O 1
ATOM 4481 N N . ASN B 1 209 ? -15.133 -3.506 -8.633 1 98.69 209 ASN B N 1
ATOM 4482 C CA . ASN B 1 209 ? -15.906 -3.572 -9.867 1 98.69 209 ASN B CA 1
ATOM 4483 C C . ASN B 1 209 ? -16.828 -4.785 -9.883 1 98.69 209 ASN B C 1
ATOM 4485 O O . ASN B 1 209 ? -17.391 -5.137 -10.93 1 98.69 209 ASN B O 1
ATOM 4489 N N . GLY B 1 210 ? -16.969 -5.477 -8.75 1 98.62 210 GLY B N 1
ATOM 4490 C CA . GLY B 1 210 ? -18.016 -6.469 -8.547 1 98.62 210 GLY B CA 1
ATOM 4491 C C . GLY B 1 210 ? -17.703 -7.805 -9.195 1 98.62 210 GLY B C 1
ATOM 4492 O O . GLY B 1 210 ? -18.609 -8.594 -9.469 1 98.62 210 GLY B O 1
ATOM 4493 N N . VAL B 1 211 ? -16.469 -8.117 -9.539 1 98.81 211 VAL B N 1
ATOM 4494 C CA . VAL B 1 211 ? -16.109 -9.367 -10.203 1 98.81 211 VAL B CA 1
ATOM 4495 C C . VAL B 1 211 ? -16.484 -10.555 -9.312 1 98.81 211 VAL B C 1
ATOM 4497 O O . VAL B 1 211 ? -17.094 -11.516 -9.781 1 98.81 211 VAL B O 1
ATOM 4500 N N . PHE B 1 212 ? -16.203 -10.492 -8.008 1 98.81 212 PHE B N 1
ATOM 4501 C CA . PHE B 1 212 ? -16.484 -11.586 -7.09 1 98.81 212 PHE B CA 1
ATOM 4502 C C . PHE B 1 212 ? -18 -11.766 -6.918 1 98.81 212 PHE B C 1
ATOM 4504 O O . PHE B 1 212 ? -18.453 -12.844 -6.547 1 98.81 212 PHE B O 1
ATOM 4511 N N . ASP B 1 213 ? -18.734 -10.703 -7.098 1 98.75 213 ASP B N 1
ATOM 4512 C CA . ASP B 1 213 ? -20.188 -10.797 -7.012 1 98.75 213 ASP B CA 1
ATOM 4513 C C . ASP B 1 213 ? -20.766 -11.531 -8.227 1 98.75 213 ASP B C 1
ATOM 4515 O O . ASP B 1 213 ? -21.719 -12.297 -8.102 1 98.75 213 ASP B O 1
ATOM 4519 N N . ARG B 1 214 ? -20.203 -11.266 -9.383 1 98.56 214 ARG B N 1
ATOM 4520 C CA . ARG B 1 214 ? -20.641 -11.961 -10.594 1 98.56 214 ARG B CA 1
ATOM 4521 C C . ARG B 1 214 ? -20.125 -13.398 -10.609 1 98.56 214 ARG B C 1
ATOM 4523 O O . ARG B 1 214 ? -20.766 -14.281 -11.18 1 98.56 214 ARG B O 1
ATOM 4530 N N . PHE B 1 215 ? -19 -13.68 -9.992 1 98.81 215 PHE B N 1
ATOM 4531 C CA . PHE B 1 215 ? -18.375 -15 -9.914 1 98.81 215 PHE B CA 1
ATOM 4532 C C . PHE B 1 215 ? -18.031 -15.352 -8.469 1 98.81 215 PHE B C 1
ATOM 4534 O O . PHE B 1 215 ? -16.859 -15.375 -8.086 1 98.81 215 PHE B O 1
ATOM 4541 N N . PRO B 1 216 ? -18.906 -15.758 -7.68 1 98.56 216 PRO B N 1
ATOM 4542 C CA . PRO B 1 216 ? -18.734 -15.938 -6.238 1 98.56 216 PRO B CA 1
ATOM 4543 C C . PRO B 1 216 ? -17.75 -17.062 -5.895 1 98.56 216 PRO B C 1
ATOM 4545 O O . PRO B 1 216 ? -17.219 -17.094 -4.781 1 98.56 216 PRO B O 1
ATOM 4548 N N . ASN B 1 217 ? -17.5 -17.984 -6.875 1 98.56 217 ASN B N 1
ATOM 4549 C CA . ASN B 1 217 ? -16.609 -19.094 -6.598 1 98.56 217 ASN B CA 1
ATOM 4550 C C . ASN B 1 217 ? -15.203 -18.844 -7.148 1 98.56 217 ASN B C 1
ATOM 4552 O O . ASN B 1 217 ? -14.359 -19.734 -7.145 1 98.56 217 ASN B O 1
ATOM 4556 N N . LEU B 1 218 ? -15.016 -17.625 -7.664 1 98.94 218 LEU B N 1
ATOM 4557 C CA . LEU B 1 218 ? -13.695 -17.281 -8.18 1 98.94 218 LEU B CA 1
ATOM 4558 C C . LEU B 1 218 ? -12.656 -17.266 -7.059 1 98.94 218 LEU B C 1
ATOM 4560 O O . LEU B 1 218 ? -12.906 -16.734 -5.973 1 98.94 218 LEU B O 1
ATOM 4564 N N . LYS B 1 219 ? -11.477 -17.891 -7.273 1 98.88 219 LYS B N 1
ATOM 4565 C CA . LYS B 1 219 ? -10.391 -17.984 -6.309 1 98.88 219 LYS B CA 1
ATOM 4566 C C . LYS B 1 219 ? -9.164 -17.203 -6.789 1 98.88 219 LYS B C 1
ATOM 4568 O O . LYS B 1 219 ? -8.609 -17.5 -7.848 1 98.88 219 LYS B O 1
ATOM 4573 N N . ILE B 1 220 ? -8.758 -16.234 -5.98 1 98.88 220 ILE B N 1
ATOM 4574 C CA . ILE B 1 220 ? -7.586 -15.438 -6.32 1 98.88 220 ILE B CA 1
ATOM 4575 C C . ILE B 1 220 ? -6.535 -15.57 -5.219 1 98.88 220 ILE B C 1
ATOM 4577 O O . ILE B 1 220 ? -6.863 -15.555 -4.031 1 98.88 220 ILE B O 1
ATOM 4581 N N . ILE B 1 221 ? -5.281 -15.719 -5.617 1 98.94 221 ILE B N 1
ATOM 4582 C CA . ILE B 1 221 ? -4.148 -15.727 -4.699 1 98.94 221 ILE B CA 1
ATOM 4583 C C . ILE B 1 221 ? -3.307 -14.469 -4.906 1 98.94 221 ILE B C 1
ATOM 4585 O O . ILE B 1 221 ? -3.068 -14.055 -6.043 1 98.94 221 ILE B O 1
ATOM 4589 N N . VAL B 1 222 ? -2.914 -13.82 -3.828 1 98.62 222 VAL B N 1
ATOM 4590 C CA . VAL B 1 222 ? -1.895 -12.781 -3.889 1 98.62 222 VAL B CA 1
ATOM 4591 C C . VAL B 1 222 ? -0.789 -13.078 -2.879 1 98.62 222 VAL B C 1
ATOM 4593 O O . VAL B 1 222 ? -1.009 -13.797 -1.904 1 98.62 222 VAL B O 1
ATOM 4596 N N . GLY B 1 223 ? 0.381 -12.555 -3.145 1 98.25 223 GLY B N 1
ATOM 4597 C CA . GLY B 1 223 ? 1.544 -12.875 -2.334 1 98.25 223 GLY B CA 1
ATOM 4598 C C . GLY B 1 223 ? 1.809 -11.859 -1.238 1 98.25 223 GLY B C 1
ATOM 4599 O O . GLY B 1 223 ? 0.953 -11.031 -0.938 1 98.25 223 GLY B O 1
ATOM 4600 N N . HIS B 1 224 ? 2.9 -12.055 -0.583 1 97.94 224 HIS B N 1
ATOM 4601 C CA . HIS B 1 224 ? 3.57 -11.109 0.303 1 97.94 224 HIS B CA 1
ATOM 4602 C C . HIS B 1 224 ? 2.639 -10.641 1.414 1 97.94 224 HIS B C 1
ATOM 4604 O O . HIS B 1 224 ? 2.568 -9.445 1.704 1 97.94 224 HIS B O 1
ATOM 4610 N N . LEU B 1 225 ? 1.829 -11.539 1.876 1 98.5 225 LEU B N 1
ATOM 4611 C CA . LEU B 1 225 ? 0.916 -11.391 3.004 1 98.5 225 LEU B CA 1
ATOM 4612 C C . LEU B 1 225 ? -0.138 -10.328 2.711 1 98.5 225 LEU B C 1
ATOM 4614 O O . LEU B 1 225 ? -0.537 -9.578 3.607 1 98.5 225 LEU B O 1
ATOM 4618 N N . GLY B 1 226 ? -0.553 -10.219 1.468 1 97.94 226 GLY B N 1
ATOM 4619 C CA . GLY B 1 226 ? -1.738 -9.438 1.147 1 97.94 226 GLY B CA 1
ATOM 4620 C C . GLY B 1 226 ? -1.416 -8.078 0.565 1 97.94 226 GLY B C 1
ATOM 4621 O O . GLY B 1 226 ? -2.312 -7.254 0.368 1 97.94 226 GLY B O 1
ATOM 4622 N N . GLU B 1 227 ? -0.189 -7.828 0.241 1 97.19 227 GLU B N 1
ATOM 4623 C CA . GLU B 1 227 ? 0.176 -6.668 -0.562 1 97.19 227 GLU B CA 1
ATOM 4624 C C . GLU B 1 227 ? -0.349 -5.379 0.062 1 97.19 227 GLU B C 1
ATOM 4626 O O . GLU B 1 227 ? -1.05 -4.605 -0.594 1 97.19 227 GLU B O 1
ATOM 4631 N N . HIS B 1 228 ? -0.065 -5.059 1.31 1 97.38 228 HIS B N 1
ATOM 4632 C CA . HIS B 1 228 ? -0.378 -3.854 2.07 1 97.38 228 HIS B CA 1
ATOM 4633 C C . HIS B 1 228 ? -1.797 -3.906 2.627 1 97.38 228 HIS B C 1
ATOM 4635 O O . HIS B 1 228 ? -2.084 -3.307 3.664 1 97.38 228 HIS B O 1
ATOM 4641 N N . LEU B 1 229 ? -2.689 -4.637 2.004 1 98.62 229 LEU B N 1
ATOM 4642 C CA . LEU B 1 229 ? -4.121 -4.398 2.135 1 98.62 229 LEU B CA 1
ATOM 4643 C C . LEU B 1 229 ? -4.609 -4.758 3.535 1 98.62 229 LEU B C 1
ATOM 4645 O O . LEU B 1 229 ? -5.457 -4.066 4.098 1 98.62 229 LEU B O 1
ATOM 4649 N N . PRO B 1 230 ? -4.047 -5.781 4.164 1 98.44 230 PRO B N 1
ATOM 4650 C CA . PRO B 1 230 ? -4.629 -6.18 5.449 1 98.44 230 PRO B CA 1
ATOM 4651 C C . PRO B 1 230 ? -4.551 -5.07 6.5 1 98.44 230 PRO B C 1
ATOM 4653 O O . PRO B 1 230 ? -5.418 -4.98 7.371 1 98.44 230 PRO B O 1
ATOM 4656 N N . LEU B 1 231 ? -3.578 -4.211 6.41 1 98.38 231 LEU B N 1
ATOM 4657 C CA . LEU B 1 231 ? -3.451 -3.137 7.387 1 98.38 231 LEU B CA 1
ATOM 4658 C C . LEU B 1 231 ? -4.633 -2.176 7.297 1 98.38 231 LEU B C 1
ATOM 4660 O O . LEU B 1 231 ? -5 -1.542 8.289 1 98.38 231 LEU B O 1
ATOM 4664 N N . ASP B 1 232 ? -5.258 -2.09 6.16 1 98.06 232 ASP B N 1
ATOM 4665 C CA . ASP B 1 232 ? -6.23 -1.027 5.918 1 98.06 232 ASP B CA 1
ATOM 4666 C C . ASP B 1 232 ? -7.641 -1.596 5.773 1 98.06 232 ASP B C 1
ATOM 4668 O O . ASP B 1 232 ? -8.539 -0.92 5.27 1 98.06 232 ASP B O 1
ATOM 4672 N N . PHE B 1 233 ? -7.887 -2.793 6.199 1 98.38 233 PHE B N 1
ATOM 4673 C CA . PHE B 1 233 ? -9.18 -3.434 6.023 1 98.38 233 PHE B CA 1
ATOM 4674 C C . PHE B 1 233 ? -10.297 -2.57 6.602 1 98.38 233 PHE B C 1
ATOM 4676 O O . PHE B 1 233 ? -11.297 -2.305 5.93 1 98.38 233 PHE B O 1
ATOM 4683 N N . TRP B 1 234 ? -10.109 -2.125 7.797 1 98.38 234 TRP B N 1
ATOM 4684 C CA . TRP B 1 234 ? -11.164 -1.338 8.438 1 98.38 234 TRP B CA 1
ATOM 4685 C C . TRP B 1 234 ? -11.477 -0.084 7.629 1 98.38 234 TRP B C 1
ATOM 4687 O O . TRP B 1 234 ? -12.641 0.225 7.379 1 98.38 234 TRP B O 1
ATOM 4697 N N . ARG B 1 235 ? -10.453 0.666 7.242 1 98.5 235 ARG B N 1
ATOM 4698 C CA . ARG B 1 235 ? -10.633 1.937 6.547 1 98.5 235 ARG B CA 1
ATOM 4699 C C . ARG B 1 235 ? -11.258 1.726 5.172 1 98.5 235 ARG B C 1
ATOM 4701 O O . ARG B 1 235 ? -12.172 2.451 4.785 1 98.5 235 ARG B O 1
ATOM 4708 N N . ILE B 1 236 ? -10.742 0.703 4.453 1 98.69 236 ILE B N 1
ATOM 4709 C CA . ILE B 1 236 ? -11.297 0.369 3.148 1 98.69 236 ILE B CA 1
ATOM 4710 C C . ILE B 1 236 ? -12.781 0.029 3.293 1 98.69 236 ILE B C 1
ATOM 4712 O O . ILE B 1 236 ? -13.625 0.571 2.572 1 98.69 236 ILE B O 1
ATOM 4716 N N . ASN B 1 237 ? -13.086 -0.839 4.25 1 98.69 237 ASN B N 1
ATOM 4717 C CA . ASN B 1 237 ? -14.461 -1.281 4.438 1 98.69 237 ASN B CA 1
ATOM 4718 C C . ASN B 1 237 ? -15.375 -0.124 4.836 1 98.69 237 ASN B C 1
ATOM 4720 O O . ASN B 1 237 ? -16.484 -0 4.32 1 98.69 237 ASN B O 1
ATOM 4724 N N . HIS B 1 238 ? -14.867 0.701 5.75 1 98.5 238 HIS B N 1
ATOM 4725 C CA . HIS B 1 238 ? -15.586 1.892 6.188 1 98.5 238 HIS B CA 1
ATOM 4726 C C . HIS B 1 238 ? -15.945 2.785 5.004 1 98.5 238 HIS B C 1
ATOM 4728 O O . HIS B 1 238 ? -17.094 3.172 4.844 1 98.5 238 HIS B O 1
ATOM 4734 N N . TRP B 1 239 ? -15.109 3 4.141 1 98.69 239 TRP B N 1
ATOM 4735 C CA . TRP B 1 239 ? -15.328 3.912 3.023 1 98.69 239 TRP B CA 1
ATOM 4736 C C . TRP B 1 239 ? -16.188 3.262 1.944 1 98.69 239 TRP B C 1
ATOM 4738 O O . TRP B 1 239 ? -17 3.928 1.303 1 98.69 239 TRP B O 1
ATOM 4748 N N . PHE B 1 240 ? -15.961 1.946 1.702 1 98.81 240 PHE B N 1
ATOM 4749 C CA . PHE B 1 240 ? -16.828 1.264 0.753 1 98.81 240 PHE B CA 1
ATOM 4750 C C . PHE B 1 240 ? -18.281 1.316 1.216 1 98.81 240 PHE B C 1
ATOM 4752 O O . PHE B 1 240 ? -19.172 1.706 0.452 1 98.81 240 PHE B O 1
ATOM 4759 N N . GLU B 1 241 ? -18.531 0.981 2.51 1 98.62 241 GLU B N 1
ATOM 4760 C CA . GLU B 1 241 ? -19.891 0.81 3.016 1 98.62 241 GLU B CA 1
ATOM 4761 C C . GLU B 1 241 ? -20.578 2.158 3.236 1 98.62 241 GLU B C 1
ATOM 4763 O O . GLU B 1 241 ? -21.75 2.318 2.936 1 98.62 241 GLU B O 1
ATOM 4768 N N . ASP B 1 242 ? -19.781 3.133 3.721 1 98.5 242 ASP B N 1
ATOM 4769 C CA . ASP B 1 242 ? -20.422 4.348 4.215 1 98.5 242 ASP B CA 1
ATOM 4770 C C . ASP B 1 242 ? -20.391 5.457 3.166 1 98.5 242 ASP B C 1
ATOM 4772 O O . ASP B 1 242 ? -21.141 6.426 3.252 1 98.5 242 ASP B O 1
ATOM 4776 N N . VAL B 1 243 ? -19.547 5.309 2.133 1 98.69 243 VAL B N 1
ATOM 4777 C CA . VAL B 1 243 ? -19.375 6.441 1.226 1 98.69 243 VAL B CA 1
ATOM 4778 C C . VAL B 1 243 ? -19.5 5.969 -0.22 1 98.69 243 VAL B C 1
ATOM 4780 O O . VAL B 1 243 ? -20.391 6.41 -0.945 1 98.69 243 VAL B O 1
ATOM 4783 N N . LYS B 1 244 ? -18.75 4.984 -0.631 1 98.81 244 LYS B N 1
ATOM 4784 C CA . LYS B 1 244 ? -18.641 4.684 -2.055 1 98.81 244 LYS B CA 1
ATOM 4785 C C . LYS B 1 244 ? -19.875 3.951 -2.564 1 98.81 244 LYS B C 1
ATOM 4787 O O . LYS B 1 244 ? -20.344 4.215 -3.674 1 98.81 244 LYS B O 1
ATOM 4792 N N . LYS B 1 245 ? -20.375 2.965 -1.812 1 98.62 245 LYS B N 1
ATOM 4793 C CA . LYS B 1 245 ? -21.594 2.281 -2.238 1 98.62 245 LYS B CA 1
ATOM 4794 C C . LYS B 1 245 ? -22.766 3.25 -2.32 1 98.62 245 LYS B C 1
ATOM 4796 O O . LYS B 1 245 ? -23.531 3.238 -3.295 1 98.62 245 LYS B O 1
ATOM 4801 N N . PRO B 1 246 ? -22.953 4.152 -1.312 1 98.69 246 PRO B N 1
ATOM 4802 C CA . PRO B 1 246 ? -24 5.172 -1.45 1 98.69 246 PRO B CA 1
ATOM 4803 C C . PRO B 1 246 ? -23.781 6.074 -2.662 1 98.69 246 PRO B C 1
ATOM 4805 O O . PRO B 1 246 ? -24.75 6.445 -3.342 1 98.69 246 PRO B O 1
ATOM 4808 N N . ILE B 1 247 ? -22.562 6.449 -2.979 1 98.62 247 ILE B N 1
ATOM 4809 C CA . ILE B 1 247 ? -22.281 7.266 -4.152 1 98.62 247 ILE B CA 1
ATOM 4810 C C . ILE B 1 247 ? -22.625 6.492 -5.422 1 98.62 247 ILE B C 1
ATOM 4812 O O . ILE B 1 247 ? -23.25 7.035 -6.332 1 98.62 247 ILE B O 1
ATOM 4816 N N . ALA B 1 248 ? -22.188 5.234 -5.469 1 98.5 248 ALA B N 1
ATOM 4817 C CA . ALA B 1 248 ? -22.5 4.398 -6.625 1 98.5 248 ALA B CA 1
ATOM 4818 C C . ALA B 1 248 ? -24 4.332 -6.871 1 98.5 248 ALA B C 1
ATOM 4820 O O . ALA B 1 248 ? -24.453 4.398 -8.016 1 98.5 248 ALA B O 1
ATOM 4821 N N . LYS B 1 249 ? -24.766 4.191 -5.793 1 97.81 249 LYS B N 1
ATOM 4822 C CA . LYS B 1 249 ? -26.219 4.164 -5.898 1 97.81 249 LYS B CA 1
ATOM 4823 C C . LYS B 1 249 ? -26.766 5.48 -6.445 1 97.81 249 LYS B C 1
ATOM 4825 O O . LYS B 1 249 ? -27.609 5.492 -7.336 1 97.81 249 LYS B O 1
ATOM 4830 N N . ASP B 1 250 ? -26.297 6.559 -5.852 1 97.75 250 ASP B N 1
ATOM 4831 C CA . ASP B 1 250 ? -26.734 7.887 -6.281 1 97.75 250 ASP B CA 1
ATOM 4832 C C . ASP B 1 250 ? -26.438 8.102 -7.762 1 97.75 250 ASP B C 1
ATOM 4834 O O . ASP B 1 250 ? -27.188 8.805 -8.453 1 97.75 250 ASP B O 1
ATOM 4838 N N . GLU B 1 251 ? -25.375 7.449 -8.258 1 97.19 251 GLU B N 1
ATOM 4839 C CA . GLU B 1 251 ? -24.953 7.59 -9.648 1 97.19 251 GLU B CA 1
ATOM 4840 C C . GLU B 1 251 ? -25.641 6.566 -10.539 1 97.19 251 GLU B C 1
ATOM 4842 O O . GLU B 1 251 ? -25.453 6.559 -11.758 1 97.19 251 GLU B O 1
ATOM 4847 N N . GLY B 1 252 ? -26.422 5.734 -10 1 97.12 252 GLY B N 1
ATOM 4848 C CA . GLY B 1 252 ? -27.078 4.684 -10.758 1 97.12 252 GLY B CA 1
ATOM 4849 C C . GLY B 1 252 ? -26.156 3.557 -11.156 1 97.12 252 GLY B C 1
ATOM 4850 O O . GLY B 1 252 ? -26.375 2.885 -12.164 1 97.12 252 GLY B O 1
ATOM 4851 N N . ASN B 1 253 ? -25.016 3.346 -10.445 1 96.5 253 ASN B N 1
ATOM 4852 C CA . ASN B 1 253 ? -24.016 2.34 -10.781 1 96.5 253 ASN B CA 1
ATOM 4853 C C . ASN B 1 253 ? -23.938 1.252 -9.719 1 96.5 253 ASN B C 1
ATOM 4855 O O . ASN B 1 253 ? -22.906 0.587 -9.586 1 96.5 253 ASN B O 1
ATOM 4859 N N . GLU B 1 254 ? -24.922 1.097 -8.906 1 95.94 254 GLU B N 1
ATOM 4860 C CA . GLU B 1 254 ? -24.906 0.167 -7.777 1 95.94 254 GLU B CA 1
ATOM 4861 C C . GLU B 1 254 ? -24.734 -1.273 -8.25 1 95.94 254 GLU B C 1
ATOM 4863 O O . GLU B 1 254 ? -24.156 -2.102 -7.551 1 95.94 254 GLU B O 1
ATOM 4868 N N . ASP B 1 255 ? -25.109 -1.55 -9.492 1 94.94 255 ASP B N 1
ATOM 4869 C CA . ASP B 1 255 ? -25.062 -2.914 -10 1 94.94 255 ASP B CA 1
ATOM 4870 C C . ASP B 1 255 ? -23.641 -3.307 -10.383 1 94.94 255 ASP B C 1
ATOM 4872 O O . ASP B 1 255 ? -23.312 -4.492 -10.477 1 94.94 255 ASP B O 1
ATOM 4876 N N . ASN B 1 256 ? -22.797 -2.312 -10.578 1 95.69 256 ASN B N 1
ATOM 4877 C CA . ASN B 1 256 ? -21.406 -2.59 -10.961 1 95.69 256 ASN B CA 1
ATOM 4878 C C . ASN B 1 256 ? -20.469 -2.514 -9.766 1 95.69 256 ASN B C 1
ATOM 4880 O O . ASN B 1 256 ? -19.344 -3.031 -9.812 1 95.69 256 ASN B O 1
ATOM 4884 N N . MET B 1 257 ? -20.891 -1.874 -8.68 1 97.75 257 MET B N 1
ATOM 4885 C CA . MET B 1 257 ? -20.109 -1.755 -7.453 1 97.75 257 MET B CA 1
ATOM 4886 C C . MET B 1 257 ? -20.203 -3.027 -6.617 1 97.75 257 MET B C 1
ATOM 4888 O O . MET B 1 257 ? -21.25 -3.693 -6.617 1 97.75 257 MET B O 1
ATOM 4892 N N . CYS B 1 258 ? -19.141 -3.367 -5.992 1 98.56 258 CYS B N 1
ATOM 4893 C CA . CYS B 1 258 ? -19.156 -4.555 -5.145 1 98.56 258 CYS B CA 1
ATOM 4894 C C . CYS B 1 258 ? -20.25 -4.453 -4.09 1 98.56 258 CYS B C 1
ATOM 4896 O O . CYS B 1 258 ? -20.578 -3.359 -3.639 1 98.56 258 CYS B O 1
ATOM 4898 N N . LYS B 1 259 ? -20.734 -5.621 -3.615 1 98.44 259 LYS B N 1
ATOM 4899 C CA . LYS B 1 259 ? -21.922 -5.656 -2.77 1 98.44 259 LYS B CA 1
ATOM 4900 C C . LYS B 1 259 ? -21.578 -6.074 -1.345 1 98.44 259 LYS B C 1
ATOM 4902 O O . LYS B 1 259 ? -22.203 -5.629 -0.387 1 98.44 259 LYS B O 1
ATOM 4907 N N . LYS B 1 260 ? -20.656 -6.969 -1.162 1 98.56 260 LYS B N 1
ATOM 4908 C CA . LYS B 1 260 ? -20.297 -7.488 0.155 1 98.56 260 LYS B CA 1
ATOM 4909 C C . LYS B 1 260 ? -19.156 -6.688 0.769 1 98.56 260 LYS B C 1
ATOM 4911 O O . LYS B 1 260 ? -18.703 -5.688 0.199 1 98.56 260 LYS B O 1
ATOM 4916 N N . THR B 1 261 ? -18.734 -7.035 1.982 1 98.56 261 THR B N 1
ATOM 4917 C CA . THR B 1 261 ? -17.641 -6.34 2.664 1 98.56 261 THR B CA 1
ATOM 4918 C C . THR B 1 261 ? -16.297 -6.867 2.199 1 98.56 261 THR B C 1
ATOM 4920 O O . THR B 1 261 ? -16.203 -7.965 1.641 1 98.56 261 THR B O 1
ATOM 4923 N N . ILE B 1 262 ? -15.328 -6.07 2.391 1 98.38 262 ILE B N 1
ATOM 4924 C CA . ILE B 1 262 ? -13.984 -6.512 2.025 1 98.38 262 ILE B CA 1
ATOM 4925 C C . ILE B 1 262 ? -13.633 -7.789 2.789 1 98.38 262 ILE B C 1
ATOM 4927 O O . ILE B 1 262 ? -12.961 -8.672 2.258 1 98.38 262 ILE B O 1
ATOM 4931 N N . TYR B 1 263 ? -14.086 -7.973 3.996 1 97.94 263 TYR B N 1
ATOM 4932 C CA . TYR B 1 263 ? -13.828 -9.156 4.809 1 97.94 263 TYR B CA 1
ATOM 4933 C C . TYR B 1 263 ? -14.461 -10.391 4.184 1 97.94 263 TYR B C 1
ATOM 4935 O O . TYR B 1 263 ? -13.852 -11.469 4.168 1 97.94 263 TYR B O 1
ATOM 4943 N N . ASP B 1 264 ? -15.664 -10.219 3.631 1 98.44 264 ASP B N 1
ATOM 4944 C CA . ASP B 1 264 ? -16.328 -11.328 2.953 1 98.44 264 ASP B CA 1
ATOM 4945 C C . ASP B 1 264 ? -15.477 -11.844 1.793 1 98.44 264 ASP B C 1
ATOM 4947 O O . ASP B 1 264 ? -15.305 -13.055 1.637 1 98.44 264 ASP B O 1
ATOM 4951 N N . TYR B 1 265 ? -14.984 -10.953 1.021 1 98.75 265 TYR B N 1
ATOM 4952 C CA . TYR B 1 265 ? -14.219 -11.344 -0.155 1 98.75 265 TYR B CA 1
ATOM 4953 C C . TYR B 1 265 ? -12.922 -12.039 0.245 1 98.75 265 TYR B C 1
ATOM 4955 O O . TYR B 1 265 ? -12.523 -13.031 -0.375 1 98.75 265 TYR B O 1
ATOM 4963 N N . PHE B 1 266 ? -12.25 -11.609 1.324 1 98.5 266 PHE B N 1
ATOM 4964 C CA . PHE B 1 266 ? -11 -12.211 1.769 1 98.5 266 PHE B CA 1
ATOM 4965 C C . PHE B 1 266 ? -11.258 -13.516 2.521 1 98.5 266 PHE B C 1
ATOM 4967 O O . PHE B 1 266 ? -10.352 -14.336 2.691 1 98.5 266 PHE B O 1
ATOM 4974 N N . LYS B 1 267 ? -12.422 -13.742 2.893 1 96.62 267 LYS B N 1
ATOM 4975 C CA . LYS B 1 267 ? -12.766 -14.984 3.578 1 96.62 267 LYS B CA 1
ATOM 4976 C C . LYS B 1 267 ? -13.297 -16.031 2.598 1 96.62 267 LYS B C 1
ATOM 4978 O O . LYS B 1 267 ? -13.305 -17.219 2.895 1 96.62 267 LYS B O 1
ATOM 4983 N N . GLN B 1 268 ? -13.68 -15.555 1.421 1 97.44 268 GLN B N 1
ATOM 4984 C CA . GLN B 1 268 ? -14.359 -16.484 0.519 1 97.44 268 GLN B CA 1
ATOM 4985 C C . GLN B 1 268 ? -13.555 -16.688 -0.763 1 97.44 268 GLN B C 1
ATOM 4987 O O . GLN B 1 268 ? -13.477 -17.797 -1.281 1 97.44 268 GLN B O 1
ATOM 4992 N N . ASN B 1 269 ? -12.945 -15.625 -1.232 1 98.81 269 ASN B N 1
ATOM 4993 C CA . ASN B 1 269 ? -12.453 -15.68 -2.604 1 98.81 269 ASN B CA 1
ATOM 4994 C C . ASN B 1 269 ? -10.93 -15.539 -2.656 1 98.81 269 ASN B C 1
ATOM 4996 O O . ASN B 1 269 ? -10.305 -15.914 -3.648 1 98.81 269 ASN B O 1
ATOM 5000 N N . ILE B 1 270 ? -10.289 -15.016 -1.556 1 98.94 270 ILE B N 1
ATOM 5001 C CA . ILE B 1 270 ? -8.914 -14.555 -1.687 1 98.94 270 ILE B CA 1
ATOM 5002 C C . ILE B 1 270 ? -8.023 -15.289 -0.682 1 98.94 270 ILE B C 1
ATOM 5004 O O . ILE B 1 270 ? -8.398 -15.445 0.484 1 98.94 270 ILE B O 1
ATOM 5008 N N . TRP B 1 271 ? -6.887 -15.82 -1.115 1 98.94 271 TRP B N 1
ATOM 5009 C CA . TRP B 1 271 ? -5.812 -16.359 -0.288 1 98.94 271 TRP B CA 1
ATOM 5010 C C . TRP B 1 271 ? -4.555 -15.5 -0.402 1 98.94 271 TRP B C 1
ATOM 5012 O O . TRP B 1 271 ? -4.297 -14.906 -1.45 1 98.94 271 TRP B O 1
ATOM 5022 N N . VAL B 1 272 ? -3.811 -15.398 0.679 1 98.88 272 VAL B N 1
ATOM 5023 C CA . VAL B 1 272 ? -2.533 -14.695 0.65 1 98.88 272 VAL B CA 1
ATOM 5024 C C . VAL B 1 272 ? -1.4 -15.672 0.972 1 98.88 272 VAL B C 1
ATOM 5026 O O . VAL B 1 272 ? -1.614 -16.688 1.645 1 98.88 272 VAL B O 1
ATOM 5029 N N . THR B 1 273 ? -0.2 -15.375 0.489 1 98.81 273 THR B N 1
ATOM 5030 C CA . THR B 1 273 ? 0.926 -16.266 0.765 1 98.81 273 THR B CA 1
ATOM 5031 C C . THR B 1 273 ? 1.978 -15.547 1.612 1 98.81 273 THR B C 1
ATOM 5033 O O . THR B 1 273 ? 1.986 -14.32 1.697 1 98.81 273 THR B O 1
ATOM 5036 N N . THR B 1 274 ? 2.904 -16.312 2.135 1 98.62 274 THR B N 1
ATOM 5037 C CA . THR B 1 274 ? 4.043 -15.797 2.895 1 98.62 274 THR B CA 1
ATOM 5038 C C . THR B 1 274 ? 5.211 -15.484 1.969 1 98.62 274 THR B C 1
ATOM 5040 O O . THR B 1 274 ? 6.316 -15.195 2.434 1 98.62 274 THR B O 1
ATOM 5043 N N . SER B 1 275 ? 4.988 -15.555 0.74 1 98.12 275 SER B N 1
ATOM 5044 C CA . SER B 1 275 ? 6.07 -15.391 -0.227 1 98.12 275 SER B CA 1
ATOM 5045 C C . SER B 1 275 ? 6.832 -14.094 0.014 1 98.12 275 SER B C 1
ATOM 5047 O O . SER B 1 275 ? 6.258 -13 -0.062 1 98.12 275 SER B O 1
ATOM 5049 N N . GLY B 1 276 ? 8.094 -14.25 0.309 1 97.88 276 GLY B N 1
ATOM 5050 C CA . GLY B 1 276 ? 8.984 -13.109 0.407 1 97.88 276 GLY B CA 1
ATOM 5051 C C . GLY B 1 276 ? 8.734 -12.258 1.638 1 97.88 276 GLY B C 1
ATOM 5052 O O . GLY B 1 276 ? 9.211 -11.125 1.724 1 97.88 276 GLY B O 1
ATOM 5053 N N . HIS B 1 277 ? 7.996 -12.68 2.541 1 98.31 277 HIS B N 1
ATOM 5054 C CA . HIS B 1 277 ? 7.691 -11.961 3.777 1 98.31 277 HIS B CA 1
ATOM 5055 C C . HIS B 1 277 ? 7.746 -12.898 4.98 1 98.31 277 HIS B C 1
ATOM 5057 O O . HIS B 1 277 ? 6.734 -13.492 5.359 1 98.31 277 HIS B O 1
ATOM 5063 N N . PHE B 1 278 ? 8.938 -12.891 5.727 1 98.44 278 PHE B N 1
ATOM 5064 C CA . PHE B 1 278 ? 9.203 -13.875 6.766 1 98.44 278 PHE B CA 1
ATOM 5065 C C . PHE B 1 278 ? 9.117 -13.242 8.148 1 98.44 278 PHE B C 1
ATOM 5067 O O . PHE B 1 278 ? 10.016 -13.414 8.969 1 98.44 278 PHE B O 1
ATOM 5074 N N . SER B 1 279 ? 8.047 -12.492 8.375 1 98.38 279 SER B N 1
ATOM 5075 C CA . SER B 1 279 ? 7.805 -11.844 9.664 1 98.38 279 SER B CA 1
ATOM 5076 C C . SER B 1 279 ? 6.703 -12.547 10.445 1 98.38 279 SER B C 1
ATOM 5078 O O . SER B 1 279 ? 5.543 -12.555 10.023 1 98.38 279 SER B O 1
ATOM 5080 N N . THR B 1 280 ? 7.09 -13.094 11.617 1 98.62 280 THR B N 1
ATOM 5081 C CA . THR B 1 280 ? 6.109 -13.758 12.477 1 98.62 280 THR B CA 1
ATOM 5082 C C . THR B 1 280 ? 5.074 -12.758 12.984 1 98.62 280 THR B C 1
ATOM 5084 O O . THR B 1 280 ? 3.887 -13.078 13.07 1 98.62 280 THR B O 1
ATOM 5087 N N . HIS B 1 281 ? 5.523 -11.594 13.289 1 97.62 281 HIS B N 1
ATOM 5088 C CA . HIS B 1 281 ? 4.645 -10.547 13.789 1 97.62 281 HIS B CA 1
ATOM 5089 C C . HIS B 1 281 ? 3.592 -10.164 12.758 1 97.62 281 HIS B C 1
ATOM 5091 O O . HIS B 1 281 ? 2.41 -10.039 13.078 1 97.62 281 HIS B O 1
ATOM 5097 N N . THR B 1 282 ? 3.996 -10 11.547 1 98.62 282 THR B N 1
ATOM 5098 C CA . THR B 1 282 ? 3.072 -9.656 10.477 1 98.62 282 THR B CA 1
ATOM 5099 C C . THR B 1 282 ? 2.129 -10.812 10.172 1 98.62 282 THR B C 1
ATOM 5101 O O . THR B 1 282 ? 0.934 -10.609 9.953 1 98.62 282 THR B O 1
ATOM 5104 N N . LEU B 1 283 ? 2.703 -11.992 10.164 1 98.88 283 LEU B N 1
ATOM 5105 C CA . LEU B 1 283 ? 1.89 -13.18 9.93 1 98.88 283 LEU B CA 1
ATOM 5106 C C . LEU B 1 283 ? 0.755 -13.266 10.945 1 98.88 283 LEU B C 1
ATOM 5108 O O . LEU B 1 283 ? -0.392 -13.531 10.578 1 98.88 283 LEU B O 1
ATOM 5112 N N . LYS B 1 284 ? 1.052 -13.062 12.188 1 98.81 284 LYS B N 1
ATOM 5113 C CA . LYS B 1 284 ? 0.039 -13.102 13.242 1 98.81 284 LYS B CA 1
ATOM 5114 C C . LYS B 1 284 ? -1.08 -12.102 12.961 1 98.81 284 LYS B C 1
ATOM 5116 O O . LYS B 1 284 ? -2.26 -12.43 13.102 1 98.81 284 LYS B O 1
ATOM 5121 N N . TYR B 1 285 ? -0.702 -10.93 12.633 1 98.56 285 TYR B N 1
ATOM 5122 C CA . TYR B 1 285 ? -1.687 -9.891 12.359 1 98.56 285 TYR B CA 1
ATOM 5123 C C . TYR B 1 285 ? -2.615 -10.297 11.227 1 98.56 285 TYR B C 1
ATOM 5125 O O . TYR B 1 285 ? -3.834 -10.133 11.32 1 98.56 285 TYR B O 1
ATOM 5133 N N . VAL B 1 286 ? -2.037 -10.82 10.148 1 98.62 286 VAL B N 1
ATOM 5134 C CA . VAL B 1 286 ? -2.807 -11.195 8.961 1 98.62 286 VAL B CA 1
ATOM 5135 C C . VAL B 1 286 ? -3.732 -12.359 9.297 1 98.62 286 VAL B C 1
ATOM 5137 O O . VAL B 1 286 ? -4.906 -12.359 8.914 1 98.62 286 VAL B O 1
ATOM 5140 N N . VAL B 1 287 ? -3.234 -13.32 10.016 1 98.69 287 VAL B N 1
ATOM 5141 C CA . VAL B 1 287 ? -4.047 -14.461 10.43 1 98.69 287 VAL B CA 1
ATOM 5142 C C . VAL B 1 287 ? -5.207 -13.984 11.297 1 98.69 287 VAL B C 1
ATOM 5144 O O . VAL B 1 287 ? -6.332 -14.461 11.156 1 98.69 287 VAL B O 1
ATOM 5147 N N . ASP B 1 288 ? -4.949 -13.023 12.125 1 97.75 288 ASP B N 1
ATOM 5148 C CA . ASP B 1 288 ? -5.996 -12.469 12.977 1 97.75 288 ASP B CA 1
ATOM 5149 C C . ASP B 1 288 ? -7.066 -11.766 12.141 1 97.75 288 ASP B C 1
ATOM 5151 O O . ASP B 1 288 ? -8.242 -11.758 12.508 1 97.75 288 ASP B O 1
ATOM 5155 N N . GLU B 1 289 ? -6.672 -11.242 11.055 1 97.06 289 GLU B N 1
ATOM 5156 C CA . GLU B 1 289 ? -7.586 -10.461 10.234 1 97.06 289 GLU B CA 1
ATOM 5157 C C . GLU B 1 289 ? -8.43 -11.367 9.336 1 97.06 289 GLU B C 1
ATOM 5159 O O . GLU B 1 289 ? -9.633 -11.125 9.164 1 97.06 289 GLU B O 1
ATOM 5164 N N . ILE B 1 290 ? -7.82 -12.391 8.758 1 97.69 290 ILE B N 1
ATOM 5165 C CA . ILE B 1 290 ? -8.562 -13.055 7.691 1 97.69 290 ILE B CA 1
ATOM 5166 C C . ILE B 1 290 ? -8.695 -14.547 8.008 1 97.69 290 ILE B C 1
ATOM 5168 O O . ILE B 1 290 ? -9.406 -15.273 7.312 1 97.69 290 ILE B O 1
ATOM 5172 N N . GLY B 1 291 ? -7.984 -15.047 9.016 1 98 291 GLY B N 1
ATOM 5173 C CA . GLY B 1 291 ? -8.039 -16.453 9.383 1 98 291 GLY B CA 1
ATOM 5174 C C . GLY B 1 291 ? -6.918 -17.266 8.766 1 98 291 GLY B C 1
ATOM 5175 O O . GLY B 1 291 ? -6.508 -17.016 7.629 1 98 291 GLY B O 1
ATOM 5176 N N . ALA B 1 292 ? -6.492 -18.281 9.469 1 98.69 292 ALA B N 1
ATOM 5177 C CA . ALA B 1 292 ? -5.383 -19.125 9.039 1 98.69 292 ALA B CA 1
ATOM 5178 C C . ALA B 1 292 ? -5.73 -19.891 7.762 1 98.69 292 ALA B C 1
ATOM 5180 O O . ALA B 1 292 ? -4.848 -20.203 6.961 1 98.69 292 ALA B O 1
ATOM 5181 N N . ASP B 1 293 ? -7.031 -20.109 7.512 1 98.56 293 ASP B N 1
ATOM 5182 C CA . ASP B 1 293 ? -7.488 -20.891 6.363 1 98.56 293 ASP B CA 1
ATOM 5183 C C . ASP B 1 293 ? -7.188 -20.172 5.055 1 98.56 293 ASP B C 1
ATOM 5185 O O . ASP B 1 293 ? -7.215 -20.781 3.982 1 98.56 293 ASP B O 1
ATOM 5189 N N . ARG B 1 294 ? -6.844 -18.875 5.199 1 98.81 294 ARG B N 1
ATOM 5190 C CA . ARG B 1 294 ? -6.695 -18.062 4 1 98.81 294 ARG B CA 1
ATOM 5191 C C . ARG B 1 294 ? -5.227 -17.719 3.75 1 98.81 294 ARG B C 1
ATOM 5193 O O . ARG B 1 294 ? -4.918 -16.891 2.895 1 98.81 294 ARG B O 1
ATOM 5200 N N . VAL B 1 295 ? -4.359 -18.344 4.469 1 98.88 295 VAL B N 1
ATOM 5201 C CA . VAL B 1 295 ? -2.934 -18.062 4.34 1 98.88 295 VAL B CA 1
ATOM 5202 C C . VAL B 1 295 ? -2.209 -19.312 3.842 1 98.88 295 VAL B C 1
ATOM 5204 O O . VAL B 1 295 ? -2.498 -20.422 4.289 1 98.88 295 VAL B O 1
ATOM 5207 N N . LEU B 1 296 ? -1.345 -19.109 2.857 1 98.94 296 LEU B N 1
ATOM 5208 C CA . LEU B 1 296 ? -0.568 -20.188 2.242 1 98.94 296 LEU B CA 1
ATOM 5209 C C . LEU B 1 296 ? 0.927 -19.953 2.43 1 98.94 296 LEU B C 1
ATOM 5211 O O . LEU B 1 296 ? 1.399 -18.812 2.318 1 98.94 296 LEU B O 1
ATOM 5215 N N . PHE B 1 297 ? 1.614 -21.031 2.689 1 98.81 297 PHE B N 1
ATOM 5216 C CA . PHE B 1 297 ? 3.072 -20.984 2.734 1 98.81 297 PHE B CA 1
ATOM 5217 C C . PHE B 1 297 ? 3.648 -20.812 1.334 1 98.81 297 PHE B C 1
ATOM 5219 O O . PHE B 1 297 ? 3.154 -21.406 0.375 1 98.81 297 PHE B O 1
ATOM 5226 N N . SER B 1 298 ? 4.645 -19.969 1.218 1 98.75 298 SER B N 1
ATOM 5227 C CA . SER B 1 298 ? 5.438 -19.828 0 1 98.75 298 SER B CA 1
ATOM 5228 C C . SER B 1 298 ? 6.773 -19.156 0.284 1 98.75 298 SER B C 1
ATOM 5230 O O . SER B 1 298 ? 6.969 -18.594 1.361 1 98.75 298 SER B O 1
ATOM 5232 N N . VAL B 1 299 ? 7.723 -19.203 -0.657 1 98.62 299 VAL B N 1
ATOM 5233 C CA . VAL B 1 299 ? 9.086 -18.75 -0.407 1 98.62 299 VAL B CA 1
ATOM 5234 C C . VAL B 1 299 ? 9.398 -17.531 -1.28 1 98.62 299 VAL B C 1
ATOM 5236 O O . VAL B 1 299 ? 9.891 -16.516 -0.789 1 98.62 299 VAL B O 1
ATOM 5239 N N . ASP B 1 300 ? 9.102 -17.547 -2.518 1 98.31 300 ASP B N 1
ATOM 5240 C CA . ASP B 1 300 ? 9.516 -16.594 -3.535 1 98.31 300 ASP B CA 1
ATOM 5241 C C . ASP B 1 300 ? 10.883 -16.953 -4.117 1 98.31 300 ASP B C 1
ATOM 5243 O O . ASP B 1 300 ? 11.695 -16.078 -4.391 1 98.31 300 ASP B O 1
ATOM 5247 N N . TYR B 1 301 ? 11.117 -18.234 -4.363 1 98.31 301 TYR B N 1
ATOM 5248 C CA . TYR B 1 301 ? 12.352 -18.75 -4.949 1 98.31 301 TYR B CA 1
ATOM 5249 C C . TYR B 1 301 ? 12.445 -18.406 -6.43 1 98.31 301 TYR B C 1
ATOM 5251 O O . TYR B 1 301 ? 11.453 -18.484 -7.156 1 98.31 301 TYR B O 1
ATOM 5259 N N . PRO B 1 302 ? 13.664 -17.984 -6.848 1 98.12 302 PRO B N 1
ATOM 5260 C CA . PRO B 1 302 ? 14.938 -17.891 -6.141 1 98.12 302 PRO B CA 1
ATOM 5261 C C . PRO B 1 302 ? 15.297 -16.469 -5.75 1 98.12 302 PRO B C 1
ATOM 5263 O O . PRO B 1 302 ? 16.469 -16.156 -5.48 1 98.12 302 PRO B O 1
ATOM 5266 N N . TYR B 1 303 ? 14.344 -15.547 -5.785 1 98.12 303 TYR B N 1
ATOM 5267 C CA . TYR B 1 303 ? 14.586 -14.188 -5.309 1 98.12 303 TYR B CA 1
ATOM 5268 C C . TYR B 1 303 ? 14.883 -14.18 -3.814 1 98.12 303 TYR B C 1
ATOM 5270 O O . TYR B 1 303 ? 15.742 -13.422 -3.352 1 98.12 303 TYR B O 1
ATOM 5278 N N . GLU B 1 304 ? 14.172 -14.922 -3.109 1 98.12 304 GLU B N 1
ATOM 5279 C CA . GLU B 1 304 ? 14.492 -15.336 -1.744 1 98.12 304 GLU B CA 1
ATOM 5280 C C . GLU B 1 304 ? 15.07 -16.75 -1.711 1 98.12 304 GLU B C 1
ATOM 5282 O O . GLU B 1 304 ? 14.984 -17.484 -2.697 1 98.12 304 GLU B O 1
ATOM 5287 N N . THR B 1 305 ? 15.656 -17.141 -0.633 1 97.94 305 THR B N 1
ATOM 5288 C CA . THR B 1 305 ? 16.219 -18.484 -0.57 1 97.94 305 THR B CA 1
ATOM 5289 C C . THR B 1 305 ? 15.359 -19.391 0.311 1 97.94 305 THR B C 1
ATOM 5291 O O . THR B 1 305 ? 14.781 -18.922 1.298 1 97.94 305 THR B O 1
ATOM 5294 N N . ILE B 1 306 ? 15.297 -20.609 -0.081 1 98.31 306 ILE B N 1
ATOM 5295 C CA . ILE B 1 306 ? 14.57 -21.609 0.699 1 98.31 306 ILE B CA 1
ATOM 5296 C C . ILE B 1 306 ? 15.18 -21.719 2.092 1 98.31 306 ILE B C 1
ATOM 5298 O O . ILE B 1 306 ? 14.469 -21.891 3.08 1 98.31 306 ILE B O 1
ATOM 5302 N N . GLU B 1 307 ? 16.5 -21.547 2.176 1 97.94 307 GLU B N 1
ATOM 5303 C CA . GLU B 1 307 ? 17.234 -21.625 3.439 1 97.94 307 GLU B CA 1
ATOM 5304 C C . GLU B 1 307 ? 16.734 -20.562 4.426 1 97.94 307 GLU B C 1
ATOM 5306 O O . GLU B 1 307 ? 16.438 -20.875 5.582 1 97.94 307 GLU B O 1
ATOM 5311 N N . ASN B 1 308 ? 16.609 -19.359 3.945 1 97.62 308 ASN B N 1
ATOM 5312 C CA . ASN B 1 308 ? 16.172 -18.266 4.816 1 97.62 308 ASN B CA 1
ATOM 5313 C C . ASN B 1 308 ? 14.711 -18.453 5.246 1 97.62 308 ASN B C 1
ATOM 5315 O O . ASN B 1 308 ? 14.367 -18.219 6.406 1 97.62 308 ASN B O 1
ATOM 5319 N N . CYS B 1 309 ? 13.898 -18.844 4.316 1 98.44 309 CYS B N 1
ATOM 5320 C CA . CYS B 1 309 ? 12.5 -19.094 4.637 1 98.44 309 CYS B CA 1
ATOM 5321 C C . CYS B 1 309 ? 12.359 -20.203 5.664 1 98.44 309 CYS B C 1
ATOM 5323 O O . CYS B 1 309 ? 11.594 -20.078 6.621 1 98.44 309 CYS B O 1
ATOM 5325 N N . SER B 1 310 ? 13.109 -21.266 5.477 1 97.88 310 SER B N 1
ATOM 5326 C CA . SER B 1 310 ? 13.039 -22.406 6.371 1 97.88 310 SER B CA 1
ATOM 5327 C C . SER B 1 310 ? 13.602 -22.078 7.75 1 97.88 310 SER B C 1
ATOM 5329 O O . SER B 1 310 ? 13.125 -22.594 8.758 1 97.88 310 SER B O 1
ATOM 5331 N N . ALA B 1 311 ? 14.617 -21.25 7.77 1 98.06 311 ALA B N 1
ATOM 5332 C CA . ALA B 1 311 ? 15.164 -20.797 9.047 1 98.06 311 ALA B CA 1
ATOM 5333 C C . ALA B 1 311 ? 14.117 -20.062 9.867 1 98.06 311 ALA B C 1
ATOM 5335 O O . ALA B 1 311 ? 14.102 -20.141 11.094 1 98.06 311 ALA B O 1
ATOM 5336 N N . TRP B 1 312 ? 13.234 -19.391 9.188 1 98.56 312 TRP B N 1
ATOM 5337 C CA . TRP B 1 312 ? 12.117 -18.703 9.836 1 98.56 312 TRP B CA 1
ATOM 5338 C C . TRP B 1 312 ? 10.992 -19.672 10.156 1 98.56 312 TRP B C 1
ATOM 5340 O O . TRP B 1 312 ? 10.641 -19.859 11.32 1 98.56 312 TRP B O 1
ATOM 5350 N N . TRP B 1 313 ? 10.477 -20.406 9.242 1 98.69 313 TRP B N 1
ATOM 5351 C CA . TRP B 1 313 ? 9.266 -21.219 9.367 1 98.69 313 TRP B CA 1
ATOM 5352 C C . TRP B 1 313 ? 9.508 -22.422 10.266 1 98.69 313 TRP B C 1
ATOM 5354 O O . TRP B 1 313 ? 8.711 -22.703 11.156 1 98.69 313 TRP B O 1
ATOM 5364 N N . ASP B 1 314 ? 10.594 -23.094 10.016 1 98.38 314 ASP B N 1
ATOM 5365 C CA . ASP B 1 314 ? 10.906 -24.297 10.766 1 98.38 314 ASP B CA 1
ATOM 5366 C C . ASP B 1 314 ? 11.844 -24 11.93 1 98.38 314 ASP B C 1
ATOM 5368 O O . ASP B 1 314 ? 11.727 -24.609 13 1 98.38 314 ASP B O 1
ATOM 5372 N N . GLY B 1 315 ? 12.766 -23.078 11.703 1 98.12 315 GLY B N 1
ATOM 5373 C CA . GLY B 1 315 ? 13.727 -22.766 12.742 1 98.12 315 GLY B CA 1
ATOM 5374 C C . GLY B 1 315 ? 13.102 -22.094 13.953 1 98.12 315 GLY B C 1
ATOM 5375 O O . GLY B 1 315 ? 13.625 -22.203 15.062 1 98.12 315 GLY B O 1
ATOM 5376 N N . LYS B 1 316 ? 12.062 -21.359 13.688 1 98 316 LYS B N 1
ATOM 5377 C CA . LYS B 1 316 ? 11.32 -20.688 14.758 1 98 316 LYS B CA 1
ATOM 5378 C C . LYS B 1 316 ? 9.906 -21.234 14.859 1 98 316 LYS B C 1
ATOM 5380 O O . LYS B 1 316 ? 8.953 -20.469 15.055 1 98 316 LYS B O 1
ATOM 5385 N N . ALA B 1 317 ? 9.773 -22.469 14.773 1 98.31 317 ALA B N 1
ATOM 5386 C CA . ALA B 1 317 ? 8.484 -23.141 14.648 1 98.31 317 ALA B CA 1
ATOM 5387 C C . ALA B 1 317 ? 7.586 -22.828 15.844 1 98.31 317 ALA B C 1
ATOM 5389 O O . ALA B 1 317 ? 6.387 -22.594 15.68 1 98.31 317 ALA B O 1
ATOM 5390 N N . GLU B 1 318 ? 8.125 -22.891 17.047 1 98.5 318 GLU B N 1
ATOM 5391 C CA . GLU B 1 318 ? 7.305 -22.672 18.234 1 98.5 318 GLU B CA 1
ATOM 5392 C C . GLU B 1 318 ? 6.723 -21.25 18.234 1 98.5 318 GLU B C 1
ATOM 5394 O O . GLU B 1 318 ? 5.559 -21.062 18.594 1 98.5 318 GLU B O 1
ATOM 5399 N N . GLU B 1 319 ? 7.531 -20.344 17.844 1 98.5 319 GLU B N 1
ATOM 5400 C CA . GLU B 1 319 ? 7.066 -18.969 17.75 1 98.5 319 GLU B CA 1
ATOM 5401 C C . GLU B 1 319 ? 5.992 -18.828 16.672 1 98.5 319 GLU B C 1
ATOM 5403 O O . GLU B 1 319 ? 4.996 -18.125 16.875 1 98.5 319 GLU B O 1
ATOM 5408 N N . VAL B 1 320 ? 6.207 -19.422 15.523 1 98.81 320 VAL B N 1
ATOM 5409 C CA . VAL B 1 320 ? 5.258 -19.359 14.422 1 98.81 320 VAL B CA 1
ATOM 5410 C C . VAL B 1 320 ? 3.949 -20.031 14.82 1 98.81 320 VAL B C 1
ATOM 5412 O O . VAL B 1 320 ? 2.867 -19.484 14.602 1 98.81 320 VAL B O 1
ATOM 5415 N N . LYS B 1 321 ? 4.02 -21.219 15.438 1 98.81 321 LYS B N 1
ATOM 5416 C CA . LYS B 1 321 ? 2.832 -21.922 15.906 1 98.81 321 LYS B CA 1
ATOM 5417 C C . LYS B 1 321 ? 2.01 -21.047 16.859 1 98.81 321 LYS B C 1
ATOM 5419 O O . LYS B 1 321 ? 0.786 -20.969 16.719 1 98.81 321 LYS B O 1
ATOM 5424 N N . GLU B 1 322 ? 2.666 -20.5 17.734 1 98.62 322 GLU B N 1
ATOM 5425 C CA . GLU B 1 322 ? 1.974 -19.625 18.688 1 98.62 322 GLU B CA 1
ATOM 5426 C C . GLU B 1 322 ? 1.302 -18.469 17.969 1 98.62 322 GLU B C 1
ATOM 5428 O O . GLU B 1 322 ? 0.148 -18.141 18.25 1 98.62 322 GLU B O 1
ATOM 5433 N N . ALA B 1 323 ? 1.974 -17.891 17.047 1 98.62 323 ALA B N 1
ATOM 5434 C CA . ALA B 1 323 ? 1.491 -16.703 16.328 1 98.62 323 ALA B CA 1
ATOM 5435 C C . ALA B 1 323 ? 0.241 -17.031 15.516 1 98.62 323 ALA B C 1
ATOM 5437 O O . ALA B 1 323 ? -0.671 -16.203 15.414 1 98.62 323 ALA B O 1
ATOM 5438 N N . VAL B 1 324 ? 0.208 -18.219 15 1 98.75 324 VAL B N 1
ATOM 5439 C CA . VAL B 1 324 ? -0.886 -18.516 14.086 1 98.75 324 VAL B CA 1
ATOM 5440 C C . VAL B 1 324 ? -1.997 -19.25 14.828 1 98.75 324 VAL B C 1
ATOM 5442 O O . VAL B 1 324 ? -3.033 -19.578 14.25 1 98.75 324 VAL B O 1
ATOM 5445 N N . GLY B 1 325 ? -1.817 -19.562 16.031 1 98.38 325 GLY B N 1
ATOM 5446 C CA . GLY B 1 325 ? -2.893 -20.109 16.844 1 98.38 325 GLY B CA 1
ATOM 5447 C C . GLY B 1 325 ? -2.77 -21.609 17.062 1 98.38 325 GLY B C 1
ATOM 5448 O O . GLY B 1 325 ? -3.773 -22.297 17.25 1 98.38 325 GLY B O 1
ATOM 5449 N N . GLY B 1 326 ? -1.54 -22.172 16.891 1 98.5 326 GLY B N 1
ATOM 5450 C CA . GLY B 1 326 ? -1.352 -23.578 17.234 1 98.5 326 GLY B CA 1
ATOM 5451 C C . GLY B 1 326 ? -0.861 -24.422 16.062 1 98.5 326 GLY B C 1
ATOM 5452 O O . GLY B 1 326 ? -0.757 -23.922 14.938 1 98.5 326 GLY B O 1
ATOM 5453 N N . VAL B 1 327 ? -0.613 -25.656 16.359 1 98.56 327 VAL B N 1
ATOM 5454 C CA . VAL B 1 327 ? 0.001 -26.594 15.43 1 98.56 327 VAL B CA 1
ATOM 5455 C C . VAL B 1 327 ? -0.952 -26.875 14.273 1 98.56 327 VAL B C 1
ATOM 5457 O O . VAL B 1 327 ? -0.517 -27.062 13.133 1 98.56 327 VAL B O 1
ATOM 5460 N N . GLU B 1 328 ? -2.234 -26.859 14.523 1 98.44 328 GLU B N 1
ATOM 5461 C CA . GLU B 1 328 ? -3.203 -27.109 13.461 1 98.44 328 GLU B CA 1
ATOM 5462 C C . GLU B 1 328 ? -3.121 -26.031 12.383 1 98.44 328 GLU B C 1
ATOM 5464 O O . GLU B 1 328 ? -3.068 -26.359 11.188 1 98.44 328 GLU B O 1
ATOM 5469 N N . ASN B 1 329 ? -3.061 -24.797 12.836 1 98.88 329 ASN B N 1
ATOM 5470 C CA . ASN B 1 329 ? -2.959 -23.688 11.891 1 98.88 329 ASN B CA 1
ATOM 5471 C C . ASN B 1 329 ? -1.599 -23.656 11.195 1 98.88 329 ASN B C 1
ATOM 5473 O O . ASN B 1 329 ? -1.499 -23.297 10.023 1 98.88 329 ASN B O 1
ATOM 5477 N N . TYR B 1 330 ? -0.574 -24.031 11.945 1 98.81 330 TYR B N 1
ATOM 5478 C CA . TYR B 1 330 ? 0.76 -24.188 11.383 1 98.81 330 TYR B CA 1
ATOM 5479 C C . TYR B 1 330 ? 0.754 -25.188 10.234 1 98.81 330 TYR B C 1
ATOM 5481 O O . TYR B 1 330 ? 1.302 -24.922 9.164 1 98.81 330 TYR B O 1
ATOM 5489 N N . ARG B 1 331 ? 0.05 -26.266 10.367 1 98.69 331 ARG B N 1
ATOM 5490 C CA . ARG B 1 331 ? -0.093 -27.297 9.344 1 98.69 331 ARG B CA 1
ATOM 5491 C C . ARG B 1 331 ? -0.963 -26.812 8.188 1 98.69 331 ARG B C 1
ATOM 5493 O O . ARG B 1 331 ? -0.643 -27.047 7.023 1 98.69 331 ARG B O 1
ATOM 5500 N N . LYS B 1 332 ? -2.053 -26.156 8.547 1 98.81 332 LYS B N 1
ATOM 5501 C CA . LYS B 1 332 ? -2.939 -25.625 7.52 1 98.81 332 LYS B CA 1
ATOM 5502 C C . LYS B 1 332 ? -2.186 -24.688 6.578 1 98.81 332 LYS B C 1
ATOM 5504 O O . LYS B 1 332 ? -2.236 -24.859 5.359 1 98.81 332 LYS B O 1
ATOM 5509 N N . ILE B 1 333 ? -1.461 -23.781 7.152 1 98.94 333 ILE B N 1
ATOM 5510 C CA . ILE B 1 333 ? -0.771 -22.766 6.359 1 98.94 333 ILE B CA 1
ATOM 5511 C C . ILE B 1 333 ? 0.364 -23.422 5.57 1 98.94 333 ILE B C 1
ATOM 5513 O O . ILE B 1 333 ? 0.55 -23.125 4.387 1 98.94 333 ILE B O 1
ATOM 5517 N N . GLY B 1 334 ? 1.022 -24.312 6.16 1 98.81 334 GLY B N 1
ATOM 5518 C CA . GLY B 1 334 ? 2.207 -24.891 5.547 1 98.81 334 GLY B CA 1
ATOM 5519 C C . GLY B 1 334 ? 1.885 -25.906 4.469 1 98.81 334 GLY B C 1
ATOM 5520 O O . GLY B 1 334 ? 2.713 -26.172 3.598 1 98.81 334 GLY B O 1
ATOM 5521 N N . ARG B 1 335 ? 0.677 -26.516 4.566 1 98.75 335 ARG B N 1
ATOM 5522 C CA . ARG B 1 335 ? 0.453 -27.672 3.691 1 98.75 335 ARG B CA 1
ATOM 5523 C C . ARG B 1 335 ? -1.022 -27.797 3.332 1 98.75 335 ARG B C 1
ATOM 5525 O O . ARG B 1 335 ? -1.384 -27.781 2.152 1 98.75 335 ARG B O 1
ATOM 5532 N N . ASP B 1 336 ? -1.965 -27.812 4.27 1 98.69 336 ASP B N 1
ATOM 5533 C CA . ASP B 1 336 ? -3.324 -28.297 4.055 1 98.69 336 ASP B CA 1
ATOM 5534 C C . ASP B 1 336 ? -4.141 -27.312 3.23 1 98.69 336 ASP B C 1
ATOM 5536 O O . ASP B 1 336 ? -4.969 -27.703 2.408 1 98.69 336 ASP B O 1
ATOM 5540 N N . ASN B 1 337 ? -3.959 -26.047 3.498 1 98.88 337 ASN B N 1
ATOM 5541 C CA . ASN B 1 337 ? -4.711 -25.062 2.746 1 98.88 337 ASN B CA 1
ATOM 5542 C C . ASN B 1 337 ? -4.43 -25.156 1.249 1 98.88 337 ASN B C 1
ATOM 5544 O O . ASN B 1 337 ? -5.355 -25.188 0.438 1 98.88 337 ASN B O 1
ATOM 5548 N N . ALA B 1 338 ? -3.174 -25.156 0.899 1 98.88 338 ALA B N 1
ATOM 5549 C CA . ALA B 1 338 ? -2.809 -25.234 -0.513 1 98.88 338 ALA B CA 1
ATOM 5550 C C . ALA B 1 338 ? -3.223 -26.578 -1.118 1 98.88 338 ALA B C 1
ATOM 5552 O O . ALA B 1 338 ? -3.656 -26.641 -2.271 1 98.88 338 ALA B O 1
ATOM 5553 N N . LYS B 1 339 ? -3.035 -27.688 -0.361 1 98.69 339 LYS B N 1
ATOM 5554 C CA . LYS B 1 339 ? -3.457 -29 -0.822 1 98.69 339 LYS B CA 1
ATOM 5555 C C . LYS B 1 339 ? -4.93 -29 -1.222 1 98.69 339 LYS B C 1
ATOM 5557 O O . LYS B 1 339 ? -5.289 -29.516 -2.283 1 98.69 339 LYS B O 1
ATOM 5562 N N . LYS B 1 340 ? -5.75 -28.406 -0.388 1 98.62 340 LYS B N 1
ATOM 5563 C CA . LYS B 1 340 ? -7.188 -28.328 -0.642 1 98.62 340 LYS B CA 1
ATOM 5564 C C . LYS B 1 340 ? -7.484 -27.406 -1.817 1 98.62 340 LYS B C 1
ATOM 5566 O O . LYS B 1 340 ? -8.25 -27.75 -2.717 1 98.62 340 LYS B O 1
ATOM 5571 N N . LEU B 1 341 ? -6.902 -26.203 -1.828 1 98.81 341 LEU B N 1
ATOM 5572 C CA . LEU B 1 341 ? -7.16 -25.188 -2.832 1 98.81 341 LEU B CA 1
ATOM 5573 C C . LEU B 1 341 ? -6.805 -25.688 -4.227 1 98.81 341 LEU B C 1
ATOM 5575 O O . LEU B 1 341 ? -7.531 -25.422 -5.188 1 98.81 341 LEU B O 1
ATOM 5579 N N . LEU B 1 342 ? -5.699 -26.406 -4.309 1 98.56 342 LEU B N 1
ATOM 5580 C CA . LEU B 1 342 ? -5.172 -26.844 -5.598 1 98.56 342 LEU B CA 1
ATOM 5581 C C . LEU B 1 342 ? -5.641 -28.266 -5.926 1 98.56 342 LEU B C 1
ATOM 5583 O O . LEU B 1 342 ? -5.301 -28.797 -6.98 1 98.56 342 LEU B O 1
ATOM 5587 N N . LYS B 1 343 ? -6.328 -28.922 -5.047 1 97.69 343 LYS B N 1
ATOM 5588 C CA . LYS B 1 343 ? -6.867 -30.266 -5.215 1 97.69 343 LYS B CA 1
ATOM 5589 C C . LYS B 1 343 ? -5.75 -31.281 -5.469 1 97.69 343 LYS B C 1
ATOM 5591 O O . LYS B 1 343 ? -5.816 -32.062 -6.422 1 97.69 343 LYS B O 1
ATOM 5596 N N . LEU B 1 344 ? -4.777 -31.109 -4.59 1 98.12 344 LEU B N 1
ATOM 5597 C CA . LEU B 1 344 ? -3.639 -32 -4.727 1 98.12 344 LEU B CA 1
ATOM 5598 C C . LEU B 1 344 ? -3.939 -33.375 -4.102 1 98.12 344 LEU B C 1
ATOM 5600 O O . LEU B 1 344 ? -4.566 -33.438 -3.043 1 98.12 344 LEU B O 1
ATOM 5604 N N . GLY B 1 345 ? -3.588 -34.438 -4.789 1 95.88 345 GLY B N 1
ATOM 5605 C CA . GLY B 1 345 ? -3.592 -35.781 -4.199 1 95.88 345 GLY B CA 1
ATOM 5606 C C . GLY B 1 345 ? -2.385 -36.031 -3.32 1 95.88 345 GLY B C 1
ATOM 5607 O O . GLY B 1 345 ? -2.023 -35.219 -2.484 1 95.88 345 GLY B O 1
ATOM 5608 N N . SER B 1 346 ? -1.826 -37.219 -3.486 1 97.38 346 SER B N 1
ATOM 5609 C CA . SER B 1 346 ? -0.612 -37.562 -2.754 1 97.38 346 SER B CA 1
ATOM 5610 C C . SER B 1 346 ? 0.62 -36.938 -3.404 1 97.38 346 SER B C 1
ATOM 5612 O O . SER B 1 346 ? 0.738 -36.938 -4.633 1 97.38 346 SER B O 1
ATOM 5614 N N . PHE B 1 347 ? 1.502 -36.375 -2.562 1 98.31 347 PHE B N 1
ATOM 5615 C CA . PHE B 1 347 ? 2.803 -35.844 -2.971 1 98.31 347 PHE B CA 1
ATOM 5616 C C . PHE B 1 347 ? 3.861 -36.156 -1.915 1 98.31 347 PHE B C 1
ATOM 5618 O O . PHE B 1 347 ? 3.574 -36.812 -0.911 1 98.31 347 PHE B O 1
ATOM 5625 N N . HIS B 1 348 ? 5.062 -35.812 -2.203 1 98.25 348 HIS B N 1
ATOM 5626 C CA . HIS B 1 348 ? 6.172 -36.125 -1.307 1 98.25 348 HIS B CA 1
ATOM 5627 C C . HIS B 1 348 ? 5.914 -35.594 0.096 1 98.25 348 HIS B C 1
ATOM 5629 O O . HIS B 1 348 ? 5.762 -34.375 0.281 1 98.25 348 HIS B O 1
ATOM 5635 N N . ASP B 1 349 ? 5.727 -36.469 1.104 1 98.12 349 ASP B N 1
ATOM 5636 C CA . ASP B 1 349 ? 5.531 -36.156 2.516 1 98.12 349 ASP B CA 1
ATOM 5637 C C . ASP B 1 349 ? 4.172 -35.5 2.75 1 98.12 349 ASP B C 1
ATOM 5639 O O . ASP B 1 349 ? 4.016 -34.688 3.67 1 98.12 349 ASP B O 1
ATOM 5643 N N . SER B 1 350 ? 3.221 -35.844 1.861 1 97.94 350 SER B N 1
ATOM 5644 C CA . SER B 1 350 ? 1.906 -35.219 1.906 1 97.94 350 SER B CA 1
ATOM 5645 C C . SER B 1 350 ? 1.162 -35.562 3.188 1 97.94 350 SER B C 1
ATOM 5647 O O . SER B 1 350 ? 0.201 -34.906 3.564 1 97.94 350 SER B O 1
ATOM 5649 N N . GLU B 1 351 ? 1.559 -36.656 3.895 1 97.06 351 GLU B N 1
ATOM 5650 C CA . GLU B 1 351 ? 0.867 -37.094 5.094 1 97.06 351 GLU B CA 1
ATOM 5651 C C . GLU B 1 351 ? 1.805 -37.125 6.297 1 97.06 351 GLU B C 1
ATOM 5653 O O . GLU B 1 351 ? 1.492 -37.719 7.324 1 97.06 351 GLU B O 1
ATOM 5658 N N . ALA B 1 352 ? 2.916 -36.562 6.133 1 97.88 352 ALA B N 1
ATOM 5659 C CA . ALA B 1 352 ? 3.869 -36.531 7.238 1 97.88 352 ALA B CA 1
ATOM 5660 C C . ALA B 1 352 ? 3.264 -35.844 8.469 1 97.88 352 ALA B C 1
ATOM 5662 O O . ALA B 1 352 ? 2.547 -34.844 8.344 1 97.88 352 ALA B O 1
ATOM 5663 N N . PRO B 1 353 ? 3.521 -36.312 9.648 1 96.75 353 PRO B N 1
ATOM 5664 C CA . PRO B 1 353 ? 2.994 -35.688 10.852 1 96.75 353 PRO B CA 1
ATOM 5665 C C . PRO B 1 353 ? 3.594 -34.312 11.109 1 96.75 353 PRO B C 1
ATOM 5667 O O . PRO B 1 353 ? 4.75 -34.062 10.75 1 96.75 353 PRO B O 1
ATOM 5670 N N . VAL B 1 354 ? 2.73 -33.5 11.688 1 94.69 354 VAL B N 1
ATOM 5671 C CA . VAL B 1 354 ? 3.168 -32.188 12.094 1 94.69 354 VAL B CA 1
ATOM 5672 C C . VAL B 1 354 ? 2.984 -32 13.602 1 94.69 354 VAL B C 1
ATOM 5674 O O . VAL B 1 354 ? 1.896 -32.25 14.125 1 94.69 354 VAL B O 1
ATOM 5677 N N . SER B 1 355 ? 4.145 -31.812 14.375 1 89.31 355 SER B N 1
ATOM 5678 C CA . SER B 1 355 ? 4.09 -31.641 15.828 1 89.31 355 SER B CA 1
ATOM 5679 C C . SER B 1 355 ? 4.758 -30.344 16.266 1 89.31 355 SER B C 1
ATOM 5681 O O . SER B 1 355 ? 5.629 -29.828 15.562 1 89.31 355 SER B O 1
#